Protein 3GW4 (pdb70)

Foldseek 3Di:
DLVVLLVVLVVLCPDPVRNLVSLCCLVSCVVPNLVSNLVSLVVQLVVCVVVPPCPSNLVSLLSNLSCVCCVLVSVLVSLVVSVVSQVVDDDDLQSQLSSLQSNLVSCVVVPVLVSNLVSLVSSLVSCVVVVDLLSNLSSLCSNLVSCVVVVNNVSNLVSLVVSLVSCVVVVVVVSVVVSVVNVVSDD/DDDPVVLVVLLVVLVVQCPDPVRNLVSLVCLVSCLCLVQVSNLVSLVVQLVVCVVVVNLPSNLVSLQSSCSCVNVVLVSVLVSLVVSVVSQVPDPDDLQSLLSSLLSNLVSCVVVVVLVSNVVSLVSSCVSCVVVVPLLSNLSSLQSQLVSVVVVVNLVSSVVSLVSSLVSCVVVPVVVSNVVSVVNVPNPD

CATH classification: 1.25.40.10

Sequence (379 aa):
DYALAERQAQALLAHPATASGARFLGYVYAFDRFDEARASFQALQQQAQKSGDHTAEHRALHQVGVERAGNWDAARRCFLEERELLASLPEDPLAASANAYEVATVALHFGDLAGARQEYEKSLVYAQQADDQVAIACAFRGLGDLAQQEKNLLEAQQHWLRARDIFAELEDSEAVNELTRLNGLEHAFEAHDYALAERQAQALLAHPATASGARFLGYVYAFDRFDEARASFQALQQQAQKSGDHTAEHRALHQVGVERAGNWDAARRCFLEERELLASLPEDPLAASANAYEVATVALHFGDLAGARQEYEKSLVYAQQADDQVAIACAFRGLGDLAQQEKNLLEAQQHWLRARDIFAELEDSEAVNELTRLNGLEH

Radius of gyration: 22.59 Å; Cα contacts (8 Å, |Δi|>4): 534; chains: 2; bounding box: 60×40×66 Å

Structure (mmCIF, N/CA/C/O backbone):
data_3GW4
#
_entry.id   3GW4
#
_cell.length_a   57.850
_cell.length_b   70.680
_cell.length_c   102.990
_cell.angle_alpha   90.000
_cell.angle_beta   90.000
_cell.angle_gamma   90.000
#
_symmetry.space_group_name_H-M   'P 21 21 21'
#
loop_
_entity.id
_entity.type
_entity.pdbx_description
1 polymer 'Uncharacterized protein'
2 water water
#
loop_
_atom_site.group_PDB
_atom_site.id
_atom_site.type_symbol
_atom_site.label_atom_id
_atom_site.label_alt_id
_atom_site.label_comp_id
_atom_site.label_asym_id
_atom_site.label_entity_id
_atom_site.label_seq_id
_atom_site.pdbx_PDB_ins_code
_atom_site.Cartn_x
_atom_site.Cartn_y
_atom_site.Cartn_z
_atom_site.occupancy
_atom_site.B_iso_or_equiv
_atom_site.auth_seq_id
_atom_site.auth_comp_id
_atom_site.auth_asym_id
_atom_site.auth_atom_id
_atom_site.pdbx_PDB_model_num
ATOM 1 N N . ASP A 1 7 ? -5.335 -1.258 18.634 1.00 43.20 8 ASP A N 1
ATOM 2 C CA . ASP A 1 7 ? -5.312 -0.263 17.515 1.00 43.16 8 ASP A CA 1
ATOM 3 C C . ASP A 1 7 ? -5.123 -0.963 16.173 1.00 43.12 8 ASP A C 1
ATOM 4 O O . ASP A 1 7 ? -5.950 -0.852 15.270 1.00 43.07 8 ASP A O 1
ATOM 9 N N . TYR A 1 8 ? -4.022 -1.694 16.067 1.00 43.40 9 TYR A N 1
ATOM 10 C CA . TYR A 1 8 ? -3.610 -2.343 14.827 1.00 43.55 9 TYR A CA 1
ATOM 11 C C . TYR A 1 8 ? -4.434 -3.588 14.475 1.00 42.79 9 TYR A C 1
ATOM 12 O O . TYR A 1 8 ? -4.892 -3.732 13.341 1.00 42.70 9 TYR A O 1
ATOM 21 N N . ALA A 1 9 ? -4.613 -4.484 15.444 1.00 41.89 10 ALA A N 1
ATOM 22 C CA . ALA A 1 9 ? -5.439 -5.678 15.258 1.00 40.79 10 ALA A CA 1
ATOM 23 C C . ALA A 1 9 ? -6.896 -5.324 14.913 1.00 39.94 10 ALA A C 1
ATOM 24 O O . ALA A 1 9 ? -7.647 -6.173 14.407 1.00 40.08 10 ALA A O 1
ATOM 26 N N . LEU A 1 10 ? -7.276 -4.073 15.197 1.00 38.54 11 LEU A N 1
ATOM 27 C CA . LEU A 1 10 ? -8.562 -3.490 14.774 1.00 37.12 11 LEU A CA 1
ATOM 28 C C . LEU A 1 10 ? -8.529 -3.105 13.278 1.00 35.72 11 LEU A C 1
ATOM 29 O O . LEU A 1 10 ? -9.449 -3.426 12.514 1.00 35.20 11 LEU A O 1
ATOM 34 N N . ALA A 1 11 ? -7.467 -2.414 12.869 1.00 34.10 12 ALA A N 1
ATOM 35 C CA . ALA A 1 11 ? -7.293 -2.042 11.472 1.00 32.85 12 ALA A CA 1
ATOM 36 C C . ALA A 1 11 ? -7.162 -3.271 10.564 1.00 32.22 12 ALA A C 1
ATOM 37 O O . ALA A 1 11 ? -7.706 -3.282 9.463 1.00 31.65 12 ALA A O 1
ATOM 39 N N . GLU A 1 12 ? -6.468 -4.308 11.042 1.00 31.63 13 GLU A N 1
ATOM 40 C CA . GLU A 1 12 ? -6.281 -5.534 10.269 1.00 31.34 13 GLU A CA 1
ATOM 41 C C . GLU A 1 12 ? -7.604 -6.217 9.863 1.00 31.04 13 GLU A C 1
ATOM 42 O O . GLU A 1 12 ? -7.702 -6.728 8.745 1.00 31.04 13 GLU A O 1
ATOM 48 N N . ARG A 1 13 ? -8.602 -6.228 10.751 1.00 30.37 14 ARG A N 1
ATOM 49 C CA . ARG A 1 13 ? -9.915 -6.809 10.417 1.00 30.14 14 ARG A CA 1
ATOM 50 C C . ARG A 1 13 ? -10.716 -5.913 9.475 1.00 29.52 14 ARG A C 1
ATOM 51 O O . ARG A 1 13 ? -11.413 -6.396 8.579 1.00 29.33 14 ARG A O 1
ATOM 59 N N . GLN A 1 14 ? -10.633 -4.609 9.692 1.00 29.15 15 GLN A N 1
ATOM 60 C CA . GLN A 1 14 ? -11.350 -3.674 8.851 1.00 29.25 15 GLN A CA 1
ATOM 61 C C . GLN A 1 14 ? -10.886 -3.853 7.429 1.00 28.88 15 GLN A C 1
ATOM 62 O O . GLN A 1 14 ? -11.706 -4.070 6.537 1.00 29.18 15 GLN A O 1
ATOM 68 N N . ALA A 1 15 ? -9.567 -3.811 7.237 1.00 28.41 16 ALA A N 1
ATOM 69 C CA . ALA A 1 15 ? -8.949 -4.040 5.930 1.00 28.21 16 ALA A CA 1
ATOM 70 C C . ALA A 1 15 ? -9.175 -5.465 5.378 1.00 28.13 16 ALA A C 1
ATOM 71 O O . ALA A 1 15 ? -9.222 -5.654 4.162 1.00 27.90 16 ALA A O 1
ATOM 73 N N . GLN A 1 16 ? -9.314 -6.455 6.259 1.00 27.92 17 GLN A N 1
ATOM 74 C CA . GLN A 1 16 ? -9.614 -7.820 5.814 1.00 28.43 17 GLN A CA 1
ATOM 75 C C . GLN A 1 16 ? -11.047 -7.962 5.327 1.00 28.00 17 GLN A C 1
ATOM 76 O O . GLN A 1 16 ? -11.354 -8.865 4.543 1.00 28.05 17 GLN A O 1
ATOM 82 N N . ALA A 1 17 ? -11.917 -7.061 5.780 1.00 27.43 18 ALA A N 1
ATOM 83 C CA . ALA A 1 17 ? -13.297 -7.042 5.313 1.00 26.84 18 ALA A CA 1
ATOM 84 C C . ALA A 1 17 ? -13.359 -6.381 3.947 1.00 26.46 18 ALA A C 1
ATOM 85 O O . ALA A 1 17 ? -14.144 -6.780 3.094 1.00 26.60 18 ALA A O 1
ATOM 87 N N . LEU A 1 18 ? -12.522 -5.367 3.752 1.00 25.95 19 LEU A N 1
ATOM 88 C CA . LEU A 1 18 ? -12.407 -4.677 2.473 1.00 25.73 19 LEU A CA 1
ATOM 89 C C . LEU A 1 18 ? -11.804 -5.559 1.401 1.00 25.93 19 LEU A C 1
ATOM 90 O O . LEU A 1 18 ? -11.973 -5.303 0.214 1.00 25.73 19 LEU A O 1
ATOM 95 N N . LEU A 1 19 ? -11.086 -6.591 1.825 1.00 26.46 20 LEU A N 1
ATOM 96 C CA . LEU A 1 19 ? -10.397 -7.471 0.895 1.00 26.99 20 LEU A CA 1
ATOM 97 C C . LEU A 1 19 ? -11.371 -8.456 0.258 1.00 27.28 20 LEU A C 1
ATOM 98 O O . LEU A 1 19 ? -11.173 -8.883 -0.869 1.00 27.48 20 LEU A O 1
ATOM 103 N N . ALA A 1 20 ? -12.435 -8.786 0.979 1.00 27.84 21 ALA A N 1
ATOM 104 C CA . ALA A 1 20 ? -13.473 -9.716 0.498 1.00 28.40 21 ALA A CA 1
ATOM 105 C C . ALA A 1 20 ? -14.180 -9.299 -0.811 1.00 28.73 21 ALA A C 1
ATOM 106 O O . ALA A 1 20 ? -14.692 -10.157 -1.535 1.00 28.85 21 ALA A O 1
ATOM 108 N N . HIS A 1 21 ? -14.200 -7.996 -1.111 1.00 28.81 22 HIS A N 1
ATOM 109 C CA . HIS A 1 21 ? -14.954 -7.467 -2.255 1.00 28.87 22 HIS A CA 1
ATOM 110 C C . HIS A 1 21 ? -14.046 -6.902 -3.350 1.00 28.65 22 HIS A C 1
ATOM 111 O O . HIS A 1 21 ? -13.377 -5.894 -3.138 1.00 28.70 22 HIS A O 1
ATOM 118 N N . PRO A 1 22 ? -14.051 -7.529 -4.542 1.00 28.60 23 PRO A N 1
ATOM 119 C CA . PRO A 1 22 ? -13.184 -7.114 -5.649 1.00 28.20 23 PRO A CA 1
ATOM 120 C C . PRO A 1 22 ? -13.064 -5.590 -5.788 1.00 27.88 23 PRO A C 1
ATOM 121 O O . PRO A 1 22 ? -11.972 -5.094 -6.032 1.00 27.68 23 PRO A O 1
ATOM 125 N N . ALA A 1 23 ? -14.171 -4.870 -5.599 1.00 27.44 24 ALA A N 1
ATOM 126 C CA . ALA A 1 23 ? -14.230 -3.413 -5.788 1.00 26.68 24 ALA A CA 1
ATOM 127 C C . ALA A 1 23 ? -13.417 -2.600 -4.773 1.00 26.47 24 ALA A C 1
ATOM 128 O O . ALA A 1 23 ? -13.080 -1.430 -5.030 1.00 26.79 24 ALA A O 1
ATOM 130 N N . THR A 1 24 ? -13.127 -3.194 -3.614 1.00 25.59 25 THR A N 1
ATOM 131 C CA . THR A 1 24 ? -12.379 -2.491 -2.553 1.00 24.34 25 THR A CA 1
ATOM 132 C C . THR A 1 24 ? -11.046 -3.168 -2.232 1.00 23.69 25 THR A C 1
ATOM 133 O O . THR A 1 24 ? -10.270 -2.657 -1.430 1.00 23.57 25 THR A O 1
ATOM 137 N N . ALA A 1 25 ? -10.780 -4.301 -2.884 1.00 22.89 26 ALA A N 1
ATOM 138 C CA . ALA A 1 25 ? -9.622 -5.140 -2.576 1.00 22.05 26 ALA A CA 1
ATOM 139 C C . ALA A 1 25 ? -8.258 -4.427 -2.616 1.00 21.98 26 ALA A C 1
ATOM 140 O O . ALA A 1 25 ? -7.377 -4.740 -1.812 1.00 21.75 26 ALA A O 1
ATOM 142 N N . SER A 1 26 ? -8.092 -3.478 -3.539 1.00 21.79 27 SER A N 1
ATOM 143 C CA . SER A 1 26 ? -6.812 -2.778 -3.724 1.00 21.93 27 SER A CA 1
ATOM 144 C C . SER A 1 26 ? -6.494 -1.761 -2.630 1.00 22.12 27 SER A C 1
ATOM 145 O O . SER A 1 26 ? -5.328 -1.540 -2.317 1.00 21.84 27 SER A O 1
ATOM 148 N N . GLY A 1 27 ? -7.526 -1.127 -2.077 1.00 22.48 28 GLY A N 1
ATOM 149 C CA . GLY A 1 27 ? -7.358 -0.250 -0.922 1.00 23.02 28 GLY A CA 1
ATOM 150 C C . GLY A 1 27 ? -7.058 -1.089 0.309 1.00 23.29 28 GLY A C 1
ATOM 151 O O . GLY A 1 27 ? -6.370 -0.650 1.220 1.00 23.24 28 GLY A O 1
ATOM 152 N N . ALA A 1 28 ? -7.582 -2.307 0.329 1.00 23.65 29 ALA A N 1
ATOM 153 C CA . ALA A 1 28 ? -7.302 -3.238 1.415 1.00 24.28 29 ALA A CA 1
ATOM 154 C C . ALA A 1 28 ? -5.821 -3.603 1.458 1.00 24.68 29 ALA A C 1
ATOM 155 O O . ALA A 1 28 ? -5.210 -3.621 2.527 1.00 24.58 29 ALA A O 1
ATOM 157 N N . ARG A 1 29 ? -5.253 -3.887 0.290 1.00 25.16 30 ARG A N 1
ATOM 158 C CA . ARG A 1 29 ? -3.858 -4.294 0.186 1.00 25.79 30 ARG A CA 1
ATOM 159 C C . ARG A 1 29 ? -2.918 -3.154 0.568 1.00 26.20 30 ARG A C 1
ATOM 160 O O . ARG A 1 29 ? -1.947 -3.362 1.288 1.00 26.43 30 ARG A O 1
ATOM 168 N N . PHE A 1 30 ? -3.222 -1.942 0.122 1.00 26.72 31 PHE A N 1
ATOM 169 C CA . PHE A 1 30 ? -2.429 -0.784 0.519 1.00 27.19 31 PHE A CA 1
ATOM 170 C C . PHE A 1 30 ? -2.451 -0.630 2.043 1.00 27.93 31 PHE A C 1
ATOM 171 O O . PHE A 1 30 ? -1.412 -0.471 2.663 1.00 27.74 31 PHE A O 1
ATOM 187 N N . LEU A 1 32 ? -3.223 -2.952 4.384 1.00 28.26 33 LEU A N 1
ATOM 188 C CA . LEU A 1 32 ? -2.589 -4.104 5.029 1.00 27.35 33 LEU A CA 1
ATOM 189 C C . LEU A 1 32 ? -1.082 -4.038 4.977 1.00 26.19 33 LEU A C 1
ATOM 190 O O . LEU A 1 32 ? -0.414 -4.425 5.925 1.00 25.80 33 LEU A O 1
ATOM 195 N N . GLY A 1 33 ? -0.552 -3.549 3.862 1.00 24.91 34 GLY A N 1
ATOM 196 C CA . GLY A 1 33 ? 0.874 -3.360 3.738 1.00 23.72 34 GLY A CA 1
ATOM 197 C C . GLY A 1 33 ? 1.338 -2.521 4.907 1.00 23.26 34 GLY A C 1
ATOM 198 O O . GLY A 1 33 ? 2.181 -2.956 5.694 1.00 22.96 34 GLY A O 1
ATOM 199 N N . TYR A 1 34 ? 0.760 -1.329 5.047 1.00 22.38 35 TYR A N 1
ATOM 200 C CA . TYR A 1 34 ? 1.167 -0.431 6.124 1.00 22.23 35 TYR A CA 1
ATOM 201 C C . TYR A 1 34 ? 0.867 -0.975 7.499 1.00 22.27 35 TYR A C 1
ATOM 202 O O . TYR A 1 34 ? 1.694 -0.868 8.397 1.00 22.60 35 TYR A O 1
ATOM 211 N N . VAL A 1 35 ? -0.320 -1.543 7.662 1.00 22.27 36 VAL A N 1
ATOM 212 C CA . VAL A 1 35 ? -0.733 -2.082 8.939 1.00 22.54 36 VAL A CA 1
ATOM 213 C C . VAL A 1 35 ? 0.285 -3.130 9.388 1.00 23.39 36 VAL A C 1
ATOM 214 O O . VAL A 1 35 ? 0.848 -3.005 10.480 1.00 23.02 36 VAL A O 1
ATOM 218 N N . TYR A 1 36 ? 0.558 -4.116 8.529 1.00 24.46 37 TYR A N 1
ATOM 219 C CA . TYR A 1 36 ? 1.570 -5.145 8.799 1.00 25.68 37 TYR A CA 1
ATOM 220 C C . TYR A 1 36 ? 2.976 -4.585 9.025 1.00 26.95 37 TYR A C 1
ATOM 221 O O . TYR A 1 36 ? 3.761 -5.173 9.762 1.00 27.18 37 TYR A O 1
ATOM 230 N N . ALA A 1 37 ? 3.298 -3.462 8.387 1.00 28.46 38 ALA A N 1
ATOM 231 C CA . ALA A 1 37 ? 4.595 -2.826 8.592 1.00 30.20 38 ALA A CA 1
ATOM 232 C C . ALA A 1 37 ? 4.721 -2.221 9.994 1.00 31.55 38 ALA A C 1
ATOM 233 O O . ALA A 1 37 ? 5.788 -2.289 10.599 1.00 31.73 38 ALA A O 1
ATOM 235 N N . PHE A 1 38 ? 3.630 -1.641 10.500 1.00 33.56 39 PHE A N 1
ATOM 236 C CA . PHE A 1 38 ? 3.555 -1.150 11.882 1.00 35.24 39 PHE A CA 1
ATOM 237 C C . PHE A 1 38 ? 3.722 -2.295 12.873 1.00 36.26 39 PHE A C 1
ATOM 238 O O . PHE A 1 38 ? 4.418 -2.158 13.871 1.00 36.38 39 PHE A O 1
ATOM 254 N N . ASP A 1 40 ? 5.311 -4.791 12.550 1.00 37.70 41 ASP A N 1
ATOM 255 C CA . ASP A 1 40 ? 6.644 -5.363 12.419 1.00 36.88 41 ASP A CA 1
ATOM 256 C C . ASP A 1 40 ? 6.667 -6.702 11.697 1.00 35.97 41 ASP A C 1
ATOM 257 O O . ASP A 1 40 ? 7.672 -7.417 11.759 1.00 35.45 41 ASP A O 1
ATOM 262 N N . ARG A 1 41 ? 5.566 -7.048 11.035 1.00 34.92 42 ARG A N 1
ATOM 263 C CA . ARG A 1 41 ? 5.518 -8.284 10.261 1.00 34.47 42 ARG A CA 1
ATOM 264 C C . ARG A 1 41 ? 5.745 -8.012 8.781 1.00 33.77 42 ARG A C 1
ATOM 265 O O . ARG A 1 41 ? 4.809 -7.861 7.995 1.00 33.73 42 ARG A O 1
ATOM 273 N N . PHE A 1 42 ? 7.023 -7.980 8.430 1.00 33.02 43 PHE A N 1
ATOM 274 C CA . PHE A 1 42 ? 7.488 -7.523 7.140 1.00 32.28 43 PHE A CA 1
ATOM 275 C C . PHE A 1 42 ? 7.267 -8.517 6.018 1.00 31.95 43 PHE A C 1
ATOM 276 O O . PHE A 1 42 ? 7.264 -8.139 4.852 1.00 31.95 43 PHE A O 1
ATOM 284 N N . ASP A 1 43 ? 7.073 -9.785 6.349 1.00 31.42 44 ASP A N 1
ATOM 285 C CA . ASP A 1 43 ? 6.851 -10.763 5.293 1.00 31.35 44 ASP A CA 1
ATOM 286 C C . ASP A 1 43 ? 5.460 -10.634 4.701 1.00 30.55 44 ASP A C 1
ATOM 287 O O . ASP A 1 43 ? 5.287 -10.706 3.486 1.00 30.17 44 ASP A O 1
ATOM 292 N N . GLU A 1 44 ? 4.472 -10.427 5.559 1.00 29.97 45 GLU A N 1
ATOM 293 C CA . GLU A 1 44 ? 3.133 -10.171 5.072 1.00 29.67 45 GLU A CA 1
ATOM 294 C C . GLU A 1 44 ? 2.955 -8.780 4.463 1.00 28.68 45 GLU A C 1
ATOM 295 O O . GLU A 1 44 ? 2.152 -8.619 3.557 1.00 28.70 45 GLU A O 1
ATOM 301 N N . ALA A 1 45 ? 3.721 -7.795 4.923 1.00 27.71 46 ALA A N 1
ATOM 302 C CA . ALA A 1 45 ? 3.650 -6.442 4.358 1.00 27.20 46 ALA A CA 1
ATOM 303 C C . ALA A 1 45 ? 4.185 -6.405 2.930 1.00 26.89 46 ALA A C 1
ATOM 304 O O . ALA A 1 45 ? 3.566 -5.823 2.046 1.00 26.52 46 ALA A O 1
ATOM 306 N N . ARG A 1 46 ? 5.333 -7.044 2.717 1.00 26.91 47 ARG A N 1
ATOM 307 C CA . ARG A 1 46 ? 5.923 -7.188 1.392 1.00 26.88 47 ARG A CA 1
ATOM 308 C C . ARG A 1 46 ? 4.935 -7.888 0.451 1.00 26.81 47 ARG A C 1
ATOM 309 O O . ARG A 1 46 ? 4.588 -7.334 -0.599 1.00 27.07 47 ARG A O 1
ATOM 317 N N . ALA A 1 47 ? 4.469 -9.078 0.833 1.00 26.06 48 ALA A N 1
ATOM 318 C CA . ALA A 1 47 ? 3.514 -9.825 0.013 1.00 26.23 48 ALA A CA 1
ATOM 319 C C . ALA A 1 47 ? 2.294 -8.969 -0.322 1.00 26.22 48 ALA A C 1
ATOM 320 O O . ALA A 1 47 ? 1.776 -9.020 -1.439 1.00 26.19 48 ALA A O 1
ATOM 322 N N . SER A 1 48 ? 1.862 -8.162 0.647 1.00 26.30 49 SER A N 1
ATOM 323 C CA . SER A 1 48 ? 0.711 -7.280 0.474 1.00 26.07 49 SER A CA 1
ATOM 324 C C . SER A 1 48 ? 0.996 -6.207 -0.566 1.00 25.42 49 SER A C 1
ATOM 325 O O . SER A 1 48 ? 0.169 -5.932 -1.440 1.00 25.84 49 SER A O 1
ATOM 328 N N . PHE A 1 49 ? 2.176 -5.618 -0.484 1.00 24.34 50 PHE A N 1
ATOM 329 C CA . PHE A 1 49 ? 2.552 -4.554 -1.402 1.00 23.55 50 PHE A CA 1
ATOM 330 C C . PHE A 1 49 ? 2.907 -5.076 -2.797 1.00 23.58 50 PHE A C 1
ATOM 331 O O . PHE A 1 49 ? 2.770 -4.343 -3.793 1.00 23.57 50 PHE A O 1
ATOM 339 N N . GLN A 1 50 ? 3.362 -6.332 -2.861 1.00 23.07 51 GLN A N 1
ATOM 340 C CA . GLN A 1 50 ? 3.726 -6.971 -4.122 1.00 23.07 51 GLN A CA 1
ATOM 341 C C . GLN A 1 50 ? 2.524 -7.343 -4.970 1.00 23.27 51 GLN A C 1
ATOM 342 O O . GLN A 1 50 ? 2.577 -7.245 -6.196 1.00 23.44 51 GLN A O 1
ATOM 348 N N . ALA A 1 51 ? 1.449 -7.777 -4.324 1.00 23.38 52 ALA A N 1
ATOM 349 C CA . ALA A 1 51 ? 0.216 -8.063 -5.026 1.00 23.77 52 ALA A CA 1
ATOM 350 C C . ALA A 1 51 ? -0.283 -6.822 -5.776 1.00 23.84 52 ALA A C 1
ATOM 351 O O . ALA A 1 51 ? -0.773 -6.907 -6.896 1.00 24.06 52 ALA A O 1
ATOM 353 N N . LEU A 1 52 ? -0.126 -5.665 -5.158 1.00 24.43 53 LEU A N 1
ATOM 354 C CA . LEU A 1 52 ? -0.481 -4.395 -5.775 1.00 24.75 53 LEU A CA 1
ATOM 355 C C . LEU A 1 52 ? 0.438 -4.075 -6.958 1.00 24.74 53 LEU A C 1
ATOM 356 O O . LEU A 1 52 ? -0.001 -3.569 -7.984 1.00 24.25 53 LEU A O 1
ATOM 361 N N . GLN A 1 53 ? 1.718 -4.382 -6.818 1.00 25.32 54 GLN A N 1
ATOM 362 C CA . GLN A 1 53 ? 2.639 -4.176 -7.919 1.00 26.40 54 GLN A CA 1
ATOM 363 C C . GLN A 1 53 ? 2.290 -5.033 -9.129 1.00 26.73 54 GLN A C 1
ATOM 364 O O . GLN A 1 53 ? 2.255 -4.532 -10.253 1.00 26.44 54 GLN A O 1
ATOM 370 N N . GLN A 1 54 ? 2.027 -6.316 -8.886 1.00 27.58 55 GLN A N 1
ATOM 371 C CA . GLN A 1 54 ? 1.711 -7.270 -9.951 1.00 28.70 55 GLN A CA 1
ATOM 372 C C . GLN A 1 54 ? 0.420 -6.909 -10.672 1.00 29.05 55 GLN A C 1
ATOM 373 O O . GLN A 1 54 ? 0.289 -7.124 -11.882 1.00 29.15 55 GLN A O 1
ATOM 379 N N . GLN A 1 55 ? -0.522 -6.368 -9.906 1.00 29.56 56 GLN A N 1
ATOM 380 C CA . GLN A 1 55 ? -1.765 -5.816 -10.417 1.00 30.35 56 GLN A CA 1
ATOM 381 C C . GLN A 1 55 ? -1.529 -4.601 -11.324 1.00 30.69 56 GLN A C 1
ATOM 382 O O . GLN A 1 55 ? -2.125 -4.499 -12.390 1.00 30.82 56 GLN A O 1
ATOM 388 N N . ALA A 1 56 ? -0.653 -3.690 -10.904 1.00 31.14 57 ALA A N 1
ATOM 389 C CA . ALA A 1 56 ? -0.288 -2.537 -11.727 1.00 31.81 57 ALA A CA 1
ATOM 390 C C . ALA A 1 56 ? 0.391 -2.945 -13.045 1.00 32.39 57 ALA A C 1
ATOM 391 O O . ALA A 1 56 ? 0.255 -2.255 -14.066 1.00 32.63 57 ALA A O 1
ATOM 393 N N . GLN A 1 57 ? 1.125 -4.056 -13.016 1.00 32.74 58 GLN A N 1
ATOM 394 C CA . GLN A 1 57 ? 1.808 -4.541 -14.210 1.00 33.72 58 GLN A CA 1
ATOM 395 C C . GLN A 1 57 ? 0.828 -5.066 -15.248 1.00 33.76 58 GLN A C 1
ATOM 396 O O . GLN A 1 57 ? 0.910 -4.677 -16.411 1.00 34.01 58 GLN A O 1
ATOM 402 N N . LYS A 1 58 ? -0.092 -5.937 -14.819 1.00 33.89 59 LYS A N 1
ATOM 403 C CA . LYS A 1 58 ? -1.153 -6.477 -15.677 1.00 33.85 59 LYS A CA 1
ATOM 404 C C . LYS A 1 58 ? -2.355 -5.520 -15.670 1.00 33.63 59 LYS A C 1
ATOM 405 O O . LYS A 1 58 ? -3.413 -5.803 -15.095 1.00 33.95 59 LYS A O 1
ATOM 411 N N . SER A 1 59 ? -2.171 -4.370 -16.303 1.00 33.25 60 SER A N 1
ATOM 412 C CA . SER A 1 59 ? -3.158 -3.301 -16.296 1.00 32.89 60 SER A CA 1
ATOM 413 C C . SER A 1 59 ? -2.548 -2.129 -17.016 1.00 32.72 60 SER A C 1
ATOM 414 O O . SER A 1 59 ? -3.247 -1.326 -17.617 1.00 32.88 60 SER A O 1
ATOM 417 N N . GLY A 1 60 ? -1.229 -2.033 -16.938 1.00 32.55 61 GLY A N 1
ATOM 418 C CA . GLY A 1 60 ? -0.508 -0.965 -17.593 1.00 32.52 61 GLY A CA 1
ATOM 419 C C . GLY A 1 60 ? 0.010 0.080 -16.630 1.00 32.59 61 GLY A C 1
ATOM 420 O O . GLY A 1 60 ? 1.225 0.234 -16.493 1.00 33.19 61 GLY A O 1
ATOM 421 N N . ASP A 1 61 ? -0.898 0.779 -15.945 1.00 32.26 62 ASP A N 1
ATOM 422 C CA . ASP A 1 61 ? -0.545 2.039 -15.262 1.00 32.17 62 ASP A CA 1
ATOM 423 C C . ASP A 1 61 ? 0.721 1.959 -14.412 1.00 31.25 62 ASP A C 1
ATOM 424 O O . ASP A 1 61 ? 0.784 1.270 -13.388 1.00 31.28 62 ASP A O 1
ATOM 429 N N . HIS A 1 62 ? 1.732 2.663 -14.884 1.00 30.01 63 HIS A N 1
ATOM 430 C CA . HIS A 1 62 ? 3.016 2.667 -14.241 1.00 29.59 63 HIS A CA 1
ATOM 431 C C . HIS A 1 62 ? 2.993 3.583 -13.018 1.00 28.51 63 HIS A C 1
ATOM 432 O O . HIS A 1 62 ? 4.019 3.786 -12.369 1.00 28.46 63 HIS A O 1
ATOM 439 N N . THR A 1 63 ? 1.815 4.122 -12.709 1.00 27.34 64 THR A N 1
ATOM 440 C CA . THR A 1 63 ? 1.625 4.977 -11.534 1.00 26.53 64 THR A CA 1
ATOM 441 C C . THR A 1 63 ? 1.357 4.137 -10.298 1.00 25.56 64 THR A C 1
ATOM 442 O O . THR A 1 63 ? 1.972 4.340 -9.256 1.00 25.57 64 THR A O 1
ATOM 446 N N . ALA A 1 64 ? 0.447 3.188 -10.411 1.00 24.49 65 ALA A N 1
ATOM 447 C CA . ALA A 1 64 ? 0.230 2.260 -9.323 1.00 23.96 65 ALA A CA 1
ATOM 448 C C . ALA A 1 64 ? 1.514 1.472 -9.058 1.00 23.77 65 ALA A C 1
ATOM 449 O O . ALA A 1 64 ? 1.835 1.189 -7.906 1.00 23.76 65 ALA A O 1
ATOM 451 N N . GLU A 1 65 ? 2.276 1.188 -10.115 1.00 23.46 66 GLU A N 1
ATOM 452 C CA . GLU A 1 65 ? 3.496 0.372 -10.010 1.00 23.51 66 GLU A CA 1
ATOM 453 C C . GLU A 1 65 ? 4.666 1.027 -9.274 1.00 22.65 66 GLU A C 1
ATOM 454 O O . GLU A 1 65 ? 5.236 0.430 -8.354 1.00 22.40 66 GLU A O 1
ATOM 460 N N . HIS A 1 66 ? 5.041 2.232 -9.693 1.00 21.67 67 HIS A N 1
ATOM 461 C CA . HIS A 1 66 ? 6.043 3.018 -8.965 1.00 21.18 67 HIS A CA 1
ATOM 462 C C . HIS A 1 66 ? 5.686 3.129 -7.479 1.00 20.45 67 HIS A C 1
ATOM 463 O O . HIS A 1 66 ? 6.552 3.022 -6.620 1.00 20.12 67 HIS A O 1
ATOM 470 N N . ARG A 1 67 ? 4.404 3.311 -7.188 1.00 20.24 68 ARG A N 1
ATOM 471 C CA . ARG A 1 67 ? 3.943 3.528 -5.821 1.00 20.55 68 ARG A CA 1
ATOM 472 C C . ARG A 1 67 ? 4.061 2.242 -5.013 1.00 20.37 68 ARG A C 1
ATOM 473 O O . ARG A 1 67 ? 4.442 2.270 -3.851 1.00 20.66 68 ARG A O 1
ATOM 481 N N . ALA A 1 68 ? 3.753 1.118 -5.643 1.00 20.21 69 ALA A N 1
ATOM 482 C CA . ALA A 1 68 ? 3.867 -0.183 -4.998 1.00 20.16 69 ALA A CA 1
ATOM 483 C C . ALA A 1 68 ? 5.328 -0.567 -4.811 1.00 20.52 69 ALA A C 1
ATOM 484 O O . ALA A 1 68 ? 5.662 -1.320 -3.894 1.00 20.69 69 ALA A O 1
ATOM 486 N N . LEU A 1 69 ? 6.199 -0.062 -5.684 1.00 20.47 70 LEU A N 1
ATOM 487 C CA . LEU A 1 69 ? 7.612 -0.407 -5.619 1.00 20.58 70 LEU A CA 1
ATOM 488 C C . LEU A 1 69 ? 8.305 0.271 -4.469 1.00 20.38 70 LEU A C 1
ATOM 489 O O . LEU A 1 69 ? 9.036 -0.358 -3.725 1.00 20.73 70 LEU A O 1
ATOM 494 N N . HIS A 1 70 ? 8.069 1.568 -4.352 1.00 20.39 71 HIS A N 1
ATOM 495 C CA . HIS A 1 70 ? 8.527 2.374 -3.238 1.00 20.10 71 HIS A CA 1
ATOM 496 C C . HIS A 1 70 ? 8.108 1.824 -1.900 1.00 20.25 71 HIS A C 1
ATOM 497 O O . HIS A 1 70 ? 8.877 1.865 -0.942 1.00 20.33 71 HIS A O 1
ATOM 504 N N . GLN A 1 71 ? 6.863 1.364 -1.823 1.00 20.40 72 GLN A N 1
ATOM 505 C CA . GLN A 1 71 ? 6.350 0.753 -0.615 1.00 21.20 72 GLN A CA 1
ATOM 506 C C . GLN A 1 71 ? 7.072 -0.581 -0.357 1.00 20.62 72 GLN A C 1
ATOM 507 O O . GLN A 1 71 ? 7.521 -0.806 0.750 1.00 20.20 72 GLN A O 1
ATOM 513 N N . VAL A 1 72 ? 7.229 -1.428 -1.378 1.00 20.56 73 VAL A N 1
ATOM 514 C CA . VAL A 1 72 ? 7.994 -2.680 -1.224 1.00 21.41 73 VAL A CA 1
ATOM 515 C C . VAL A 1 72 ? 9.401 -2.374 -0.715 1.00 22.31 73 VAL A C 1
ATOM 516 O O . VAL A 1 72 ? 9.870 -2.997 0.226 1.00 22.45 73 VAL A O 1
ATOM 520 N N . GLY A 1 73 ? 10.062 -1.395 -1.320 1.00 23.64 74 GLY A N 1
ATOM 521 C CA . GLY A 1 73 ? 11.412 -0.998 -0.900 1.00 25.16 74 GLY A CA 1
ATOM 522 C C . GLY A 1 73 ? 11.464 -0.439 0.506 1.00 26.35 74 GLY A C 1
ATOM 523 O O . GLY A 1 73 ? 12.454 -0.595 1.203 1.00 26.04 74 GLY A O 1
ATOM 532 N N . VAL A 1 75 ? 9.533 -1.486 3.027 1.00 28.44 76 VAL A N 1
ATOM 533 C CA . VAL A 1 75 ? 9.528 -2.636 3.954 1.00 27.77 76 VAL A CA 1
ATOM 534 C C . VAL A 1 75 ? 10.830 -3.413 3.910 1.00 27.47 76 VAL A C 1
ATOM 535 O O . VAL A 1 75 ? 11.282 -3.881 4.939 1.00 27.22 76 VAL A O 1
ATOM 539 N N . GLU A 1 76 ? 11.434 -3.517 2.730 1.00 27.57 77 GLU A N 1
ATOM 540 C CA . GLU A 1 76 ? 12.727 -4.172 2.584 1.00 28.25 77 GLU A CA 1
ATOM 541 C C . GLU A 1 76 ? 13.764 -3.474 3.465 1.00 28.53 77 GLU A C 1
ATOM 542 O O . GLU A 1 76 ? 14.539 -4.131 4.169 1.00 28.25 77 GLU A O 1
ATOM 548 N N . ARG A 1 77 ? 13.744 -2.142 3.440 1.00 29.15 78 ARG A N 1
ATOM 549 C CA . ARG A 1 77 ? 14.589 -1.324 4.297 1.00 30.12 78 ARG A CA 1
ATOM 550 C C . ARG A 1 77 ? 14.349 -1.630 5.771 1.00 31.06 78 ARG A C 1
ATOM 551 O O . ARG A 1 77 ? 15.292 -1.852 6.527 1.00 31.11 78 ARG A O 1
ATOM 567 N N . ALA A 1 79 ? 12.995 -4.302 6.980 1.00 31.27 80 ALA A N 1
ATOM 568 C CA . ALA A 1 79 ? 13.412 -5.679 7.171 1.00 29.80 80 ALA A CA 1
ATOM 569 C C . ALA A 1 79 ? 14.944 -5.815 7.279 1.00 29.25 80 ALA A C 1
ATOM 570 O O . ALA A 1 79 ? 15.445 -6.877 7.637 1.00 29.22 80 ALA A O 1
ATOM 572 N N . GLY A 1 80 ? 15.682 -4.744 6.979 1.00 28.50 81 GLY A N 1
ATOM 573 C CA . GLY A 1 80 ? 17.148 -4.802 6.918 1.00 27.40 81 GLY A CA 1
ATOM 574 C C . GLY A 1 80 ? 17.718 -5.511 5.689 1.00 26.73 81 GLY A C 1
ATOM 575 O O . GLY A 1 80 ? 18.873 -5.932 5.697 1.00 26.74 81 GLY A O 1
ATOM 576 N N . ASN A 1 81 ? 16.904 -5.661 4.640 1.00 25.98 82 ASN A N 1
ATOM 577 C CA . ASN A 1 81 ? 17.376 -6.111 3.330 1.00 24.72 82 ASN A CA 1
ATOM 578 C C . ASN A 1 81 ? 17.694 -4.876 2.457 1.00 24.47 82 ASN A C 1
ATOM 579 O O . ASN A 1 81 ? 16.898 -4.449 1.609 1.00 24.16 82 ASN A O 1
ATOM 584 N N . TRP A 1 82 ? 18.872 -4.306 2.681 1.00 23.83 83 TRP A N 1
ATOM 585 C CA . TRP A 1 82 ? 19.287 -3.082 2.012 1.00 23.51 83 TRP A CA 1
ATOM 586 C C . TRP A 1 82 ? 19.566 -3.241 0.535 1.00 23.56 83 TRP A C 1
ATOM 587 O O . TRP A 1 82 ? 19.425 -2.282 -0.225 1.00 23.80 83 TRP A O 1
ATOM 598 N N . ASP A 1 83 ? 19.973 -4.438 0.132 1.00 23.82 84 ASP A N 1
ATOM 599 C CA . ASP A 1 83 ? 20.189 -4.733 -1.280 1.00 24.16 84 ASP A CA 1
ATOM 600 C C . ASP A 1 83 ? 18.871 -4.837 -2.053 1.00 23.57 84 ASP A C 1
ATOM 601 O O . ASP A 1 83 ? 18.760 -4.330 -3.161 1.00 23.79 84 ASP A O 1
ATO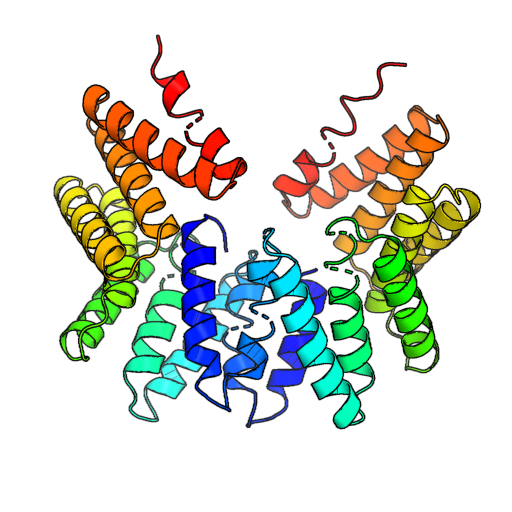M 606 N N . ALA A 1 84 ? 17.876 -5.502 -1.473 1.00 23.13 85 ALA A N 1
ATOM 607 C CA . ALA A 1 84 ? 16.554 -5.547 -2.086 1.00 22.13 85 ALA A CA 1
ATOM 608 C C . ALA A 1 84 ? 15.975 -4.128 -2.155 1.00 21.91 85 ALA A C 1
ATOM 609 O O . ALA A 1 84 ? 15.318 -3.788 -3.136 1.00 21.77 85 ALA A O 1
ATOM 611 N N . ALA A 1 85 ? 16.238 -3.309 -1.132 1.00 21.40 86 ALA A N 1
ATOM 612 C CA . ALA A 1 85 ? 15.748 -1.933 -1.106 1.00 21.54 86 ALA A CA 1
ATOM 613 C C . ALA A 1 85 ? 16.350 -1.115 -2.239 1.00 21.68 86 ALA A C 1
ATOM 614 O O . ALA A 1 85 ? 15.618 -0.505 -3.033 1.00 21.54 86 ALA A O 1
ATOM 616 N N . ARG A 1 86 ? 17.680 -1.113 -2.302 1.00 22.24 87 ARG A N 1
ATOM 617 C CA . ARG A 1 86 ? 18.439 -0.571 -3.439 1.00 22.65 87 ARG A CA 1
ATOM 618 C C . ARG A 1 86 ? 17.759 -0.950 -4.771 1.00 22.63 87 ARG A C 1
ATOM 619 O O . ARG A 1 86 ? 17.345 -0.073 -5.533 1.00 22.56 87 ARG A O 1
ATOM 627 N N . ARG A 1 87 ? 17.605 -2.244 -5.034 1.00 22.20 88 ARG A N 1
ATOM 628 C CA . ARG A 1 87 ? 16.963 -2.681 -6.277 1.00 22.95 88 ARG A CA 1
ATOM 629 C C . ARG A 1 87 ? 15.588 -2.037 -6.549 1.00 22.33 88 ARG A C 1
ATOM 630 O O . ARG A 1 87 ? 15.355 -1.575 -7.671 1.00 22.80 88 ARG A O 1
ATOM 638 N N . CYS A 1 88 ? 14.707 -1.994 -5.535 1.00 21.32 89 CYS A N 1
ATOM 639 C CA . CYS A 1 88 ? 13.354 -1.407 -5.653 1.00 20.23 89 CYS A CA 1
ATOM 640 C C . CYS A 1 88 ? 13.366 0.104 -5.918 1.00 19.63 89 CYS A C 1
ATOM 641 O O . CYS A 1 88 ? 12.551 0.590 -6.694 1.00 19.07 89 CYS A O 1
ATOM 644 N N . PHE A 1 89 ? 14.252 0.841 -5.251 1.00 19.00 90 PHE A N 1
ATOM 645 C CA . PHE A 1 89 ? 14.312 2.290 -5.457 1.00 19.73 90 PHE A CA 1
ATOM 646 C C . PHE A 1 89 ? 14.928 2.667 -6.798 1.00 20.27 90 PHE A C 1
ATOM 647 O O . PHE A 1 89 ? 14.451 3.580 -7.451 1.00 19.76 90 PHE A O 1
ATOM 655 N N . LEU A 1 90 ? 15.967 1.941 -7.202 1.00 22.41 91 LEU A N 1
ATOM 656 C CA . LEU A 1 90 ? 16.561 2.062 -8.543 1.00 23.78 91 LEU A CA 1
ATOM 657 C C . LEU A 1 90 ? 15.526 1.761 -9.629 1.00 24.69 91 LEU A C 1
ATOM 658 O O . LEU A 1 90 ? 15.424 2.488 -10.608 1.00 25.85 91 LEU A O 1
ATOM 663 N N . GLU A 1 91 ? 14.744 0.710 -9.456 1.00 24.90 92 GLU A N 1
ATOM 664 C CA . GLU A 1 91 ? 13.721 0.409 -10.438 1.00 26.06 92 GLU A CA 1
ATOM 665 C C . GLU A 1 91 ? 12.620 1.474 -10.449 1.00 25.91 92 GLU A C 1
ATOM 666 O O . GLU A 1 91 ? 12.150 1.867 -11.527 1.00 25.63 92 GLU A O 1
ATOM 672 N N . GLU A 1 92 ? 12.212 1.937 -9.259 1.00 26.11 93 GLU A N 1
ATOM 673 C CA . GLU A 1 92 ? 11.174 2.968 -9.158 1.00 26.43 93 GLU A CA 1
ATOM 674 C C . GLU A 1 92 ? 11.646 4.245 -9.834 1.00 26.59 93 GLU A C 1
ATOM 675 O O . GLU A 1 92 ? 10.858 4.963 -10.427 1.00 26.27 93 GLU A O 1
ATOM 681 N N . ARG A 1 93 ? 12.940 4.508 -9.739 1.00 27.48 94 ARG A N 1
ATOM 682 C CA . ARG A 1 93 ? 13.565 5.625 -10.418 1.00 28.69 94 ARG A CA 1
ATOM 683 C C . ARG A 1 93 ? 13.406 5.546 -11.952 1.00 29.42 94 ARG A C 1
ATOM 684 O O . ARG A 1 93 ? 13.118 6.560 -12.602 1.00 29.72 94 ARG A O 1
ATOM 692 N N . GLU A 1 94 ? 13.568 4.357 -12.520 1.00 29.80 95 GLU A N 1
ATOM 693 C CA . GLU A 1 94 ? 13.319 4.167 -13.953 1.00 31.34 95 GLU A CA 1
ATOM 694 C C . GLU A 1 94 ? 11.891 4.564 -14.361 1.00 31.06 95 GLU A C 1
ATOM 695 O O . GLU A 1 94 ? 11.706 5.483 -15.176 1.00 31.04 95 GLU A O 1
ATOM 701 N N . LEU A 1 95 ? 10.898 3.891 -13.781 1.00 30.84 96 LEU A N 1
ATOM 702 C CA . LEU A 1 95 ? 9.499 4.187 -14.074 1.00 31.01 96 LEU A CA 1
ATOM 703 C C . LEU A 1 95 ? 9.215 5.690 -14.014 1.00 31.14 96 LEU A C 1
ATOM 704 O O . LEU A 1 95 ? 8.560 6.230 -14.898 1.00 31.30 96 LEU A O 1
ATOM 709 N N . LEU A 1 96 ? 9.737 6.364 -12.991 1.00 31.28 97 LEU A N 1
ATOM 710 C CA . LEU A 1 96 ? 9.548 7.804 -12.841 1.00 31.23 97 LEU A CA 1
ATOM 711 C C . LEU A 1 96 ? 10.181 8.643 -13.948 1.00 31.94 97 LEU A C 1
ATOM 712 O O . LEU A 1 96 ? 9.655 9.704 -14.288 1.00 32.87 97 LEU A O 1
ATOM 717 N N . ALA A 1 97 ? 11.304 8.193 -14.504 1.00 32.13 98 ALA A N 1
ATOM 718 C CA . ALA A 1 97 ? 11.956 8.946 -15.578 1.00 32.37 98 ALA A CA 1
ATOM 719 C C . ALA A 1 97 ? 11.099 8.974 -16.850 1.00 32.54 98 ALA A C 1
ATOM 720 O O . ALA A 1 97 ? 11.249 9.869 -17.689 1.00 33.12 98 ALA A O 1
ATOM 722 N N . SER A 1 98 ? 10.200 8.002 -16.967 1.00 32.14 99 SER A N 1
ATOM 723 C CA . SER A 1 98 ? 9.293 7.873 -18.105 1.00 31.86 99 SER A CA 1
ATOM 724 C C . SER A 1 98 ? 7.919 8.499 -17.828 1.00 31.47 99 SER A C 1
ATOM 725 O O . SER A 1 98 ? 7.168 8.770 -18.758 1.00 31.76 99 SER A O 1
ATOM 728 N N . LEU A 1 99 ? 7.586 8.692 -16.551 1.00 30.99 100 LEU A N 1
ATOM 729 C CA . LEU A 1 99 ? 6.297 9.269 -16.151 1.00 30.21 100 LEU A CA 1
ATOM 730 C C . LEU A 1 99 ? 6.356 10.796 -16.185 1.00 29.44 100 LEU A C 1
ATOM 731 O O . LEU A 1 99 ? 7.435 11.360 -16.219 1.00 28.69 100 LEU A O 1
ATOM 736 N N . PRO A 1 100 ? 5.188 11.460 -16.223 1.00 29.37 101 PRO A N 1
ATOM 737 C CA . PRO A 1 100 ? 5.108 12.921 -16.064 1.00 29.19 101 PRO A CA 1
ATOM 738 C C . PRO A 1 100 ? 5.758 13.381 -14.764 1.00 28.98 101 PRO A C 1
ATOM 739 O O . PRO A 1 100 ? 5.784 12.619 -13.796 1.00 28.99 101 PRO A O 1
ATOM 743 N N . GLU A 1 101 ? 6.275 14.608 -14.737 1.00 28.41 102 GLU A N 1
ATOM 744 C CA . GLU A 1 101 ? 6.958 15.092 -13.536 1.00 29.15 102 GLU A CA 1
ATOM 745 C C . GLU A 1 101 ? 6.063 15.063 -12.306 1.00 27.23 102 GLU A C 1
ATOM 746 O O . GLU A 1 101 ? 4.862 15.358 -12.380 1.00 26.60 102 GLU A O 1
ATOM 752 N N . ASP A 1 102 ? 6.692 14.669 -11.198 1.00 26.21 103 ASP A N 1
ATOM 753 C CA . ASP A 1 102 ? 6.090 14.523 -9.886 1.00 25.68 103 ASP A CA 1
ATOM 754 C C . ASP A 1 102 ? 7.179 14.777 -8.831 1.00 24.74 103 ASP A C 1
ATOM 755 O O . ASP A 1 102 ? 7.878 13.858 -8.432 1.00 24.31 103 ASP A O 1
ATOM 760 N N . PRO A 1 103 ? 7.319 16.034 -8.375 1.00 24.32 104 PRO A N 1
ATOM 761 C CA . PRO A 1 103 ? 8.331 16.376 -7.370 1.00 23.97 104 PRO A CA 1
ATOM 762 C C . PRO A 1 103 ? 8.168 15.648 -6.045 1.00 23.85 104 PRO A C 1
ATOM 763 O O . PRO A 1 103 ? 9.163 15.427 -5.345 1.00 24.24 104 PRO A O 1
ATOM 767 N N . LEU A 1 104 ? 6.943 15.279 -5.683 1.00 23.54 105 LEU A N 1
ATOM 768 C CA . LEU A 1 104 ? 6.753 14.570 -4.422 1.00 23.03 105 LEU A CA 1
ATOM 769 C C . LEU A 1 104 ? 7.270 13.150 -4.537 1.00 22.30 105 LEU A C 1
ATOM 770 O O . LEU A 1 104 ? 8.025 12.692 -3.682 1.00 22.13 105 LEU A O 1
ATOM 775 N N . ALA A 1 105 ? 6.877 12.475 -5.614 1.00 21.92 106 ALA A N 1
ATOM 776 C CA . ALA A 1 105 ? 7.356 11.126 -5.919 1.00 21.67 106 ALA A CA 1
ATOM 777 C C . ALA A 1 105 ? 8.871 11.114 -5.981 1.00 21.49 106 ALA A C 1
ATOM 778 O O . ALA A 1 105 ? 9.495 10.216 -5.443 1.00 21.81 106 ALA A O 1
ATOM 780 N N . ALA A 1 106 ? 9.448 12.137 -6.612 1.00 21.25 107 ALA A N 1
ATOM 781 C CA . ALA A 1 106 ? 10.899 12.235 -6.803 1.00 21.08 107 ALA A CA 1
ATOM 782 C C . ALA A 1 106 ? 11.647 12.547 -5.502 1.00 20.91 107 ALA A C 1
ATOM 783 O O . ALA A 1 106 ? 12.762 12.069 -5.296 1.00 21.31 107 ALA A O 1
ATOM 785 N N . SER A 1 107 ? 11.046 13.365 -4.641 1.00 20.05 108 SER A N 1
ATOM 786 C CA . SER A 1 107 ? 11.625 13.632 -3.329 1.00 18.89 108 SER A CA 1
ATOM 787 C C . SER A 1 107 ? 11.705 12.329 -2.488 1.00 18.09 108 SER A C 1
ATOM 788 O O . SER A 1 107 ? 12.775 11.953 -2.015 1.00 17.84 108 SER A O 1
ATOM 791 N N . ALA A 1 108 ? 10.577 11.636 -2.341 1.00 16.90 109 ALA A N 1
ATOM 792 C CA . ALA A 1 108 ? 10.511 10.397 -1.571 1.00 16.47 109 ALA A CA 1
ATOM 793 C C . ALA A 1 108 ? 11.504 9.354 -2.102 1.00 16.73 109 ALA A C 1
ATOM 794 O O . ALA A 1 108 ? 12.163 8.641 -1.325 1.00 15.92 109 ALA A O 1
ATOM 796 N N . ASN A 1 109 ? 11.611 9.275 -3.425 1.00 16.54 110 ASN A N 1
ATOM 797 C CA . ASN A 1 109 ? 12.563 8.367 -4.037 1.00 17.42 110 ASN A CA 1
ATOM 798 C C . ASN A 1 109 ? 14.010 8.809 -3.800 1.00 17.06 110 ASN A C 1
ATOM 799 O O . ASN A 1 109 ? 14.841 8.021 -3.348 1.00 16.82 110 ASN A O 1
ATOM 804 N N . ALA A 1 110 ? 14.284 10.082 -4.049 1.00 17.11 111 ALA A N 1
ATOM 805 C CA . ALA A 1 110 ? 15.601 10.653 -3.780 1.00 17.15 111 ALA A CA 1
ATOM 806 C C . ALA A 1 110 ? 16.023 10.390 -2.330 1.00 17.79 111 ALA A C 1
ATOM 807 O O . ALA A 1 110 ? 17.120 9.859 -2.081 1.00 18.32 111 ALA A O 1
ATOM 809 N N . TYR A 1 111 ? 15.151 10.753 -1.388 1.00 17.84 112 TYR A N 1
ATOM 810 C CA . TYR A 1 111 ? 15.407 10.569 0.034 1.00 17.82 112 TYR A CA 1
ATOM 811 C C . TYR A 1 111 ? 15.779 9.120 0.434 1.00 18.07 112 TYR A C 1
ATOM 812 O O . TYR A 1 111 ? 16.678 8.900 1.255 1.00 18.04 112 TYR A O 1
ATOM 821 N N . GLU A 1 112 ? 15.077 8.150 -0.146 1.00 18.15 113 GLU A N 1
ATOM 822 C CA . GLU A 1 112 ? 15.298 6.727 0.101 1.00 18.13 113 GLU A CA 1
ATOM 823 C C . GLU A 1 112 ? 16.580 6.223 -0.526 1.00 17.94 113 GLU A C 1
ATOM 824 O O . GLU A 1 112 ? 17.250 5.345 0.021 1.00 18.12 113 GLU A O 1
ATOM 830 N N . VAL A 1 113 ? 16.907 6.745 -1.706 1.00 17.78 114 VAL A N 1
ATOM 831 C CA . VAL A 1 113 ? 18.167 6.402 -2.370 1.00 16.84 114 VAL A CA 1
ATOM 832 C C . VAL A 1 113 ? 19.343 6.989 -1.556 1.00 16.22 114 VAL A C 1
ATOM 833 O O . VAL A 1 113 ? 20.400 6.365 -1.450 1.00 16.14 114 VAL A O 1
ATOM 837 N N . ALA A 1 114 ? 19.128 8.154 -0.943 1.00 15.49 115 ALA A N 1
ATOM 838 C CA . ALA A 1 114 ? 20.132 8.766 -0.070 1.00 15.20 115 ALA A CA 1
ATOM 839 C C . ALA A 1 114 ? 20.396 7.936 1.184 1.00 15.25 115 ALA A C 1
ATOM 840 O O . ALA A 1 114 ? 21.518 7.898 1.662 1.00 15.62 115 ALA A O 1
ATOM 842 N N . THR A 1 115 ? 19.358 7.292 1.716 1.00 15.19 116 THR A N 1
ATOM 843 C CA . THR A 1 115 ? 19.461 6.485 2.926 1.00 15.12 116 THR A CA 1
ATOM 844 C C . THR A 1 115 ? 20.230 5.214 2.632 1.00 15.13 116 THR A C 1
ATOM 845 O O . THR A 1 115 ? 21.110 4.843 3.394 1.00 14.99 116 THR A O 1
ATOM 849 N N . VAL A 1 116 ? 19.888 4.554 1.528 1.00 15.67 117 VAL A N 1
ATOM 850 C CA . VAL A 1 116 ? 20.576 3.339 1.096 1.00 16.12 117 VAL A CA 1
ATOM 851 C C . VAL A 1 116 ? 22.073 3.624 0.826 1.00 16.89 117 VAL A C 1
ATOM 852 O O . VAL A 1 116 ? 22.957 2.881 1.278 1.00 16.48 117 VAL A O 1
ATOM 856 N N . ALA A 1 117 ? 22.333 4.723 0.109 1.00 17.47 118 ALA A N 1
ATOM 857 C CA . ALA A 1 117 ? 23.680 5.155 -0.245 1.00 17.96 118 ALA A CA 1
ATOM 858 C C . ALA A 1 117 ? 24.487 5.405 1.023 1.00 19.09 118 ALA A C 1
ATOM 859 O O . ALA A 1 117 ? 25.655 5.008 1.127 1.00 19.23 118 ALA A O 1
ATOM 861 N N . LEU A 1 118 ? 23.865 6.069 1.993 1.00 19.81 119 LEU A N 1
ATOM 862 C CA . LEU A 1 118 ? 24.550 6.333 3.237 1.00 20.49 119 LEU A CA 1
ATOM 863 C C . LEU A 1 118 ? 24.805 4.986 3.931 1.00 20.93 119 LEU A C 1
ATOM 864 O O . LEU A 1 118 ? 25.925 4.715 4.369 1.00 21.45 119 LEU A O 1
ATOM 869 N N . HIS A 1 119 ? 23.791 4.128 3.983 1.00 21.16 120 HIS A N 1
ATOM 870 C CA . HIS A 1 119 ? 23.967 2.815 4.598 1.00 21.64 120 HIS A CA 1
ATOM 871 C C . HIS A 1 119 ? 25.170 2.097 3.987 1.00 21.97 120 HIS A C 1
ATOM 872 O O . HIS A 1 119 ? 25.925 1.447 4.694 1.00 22.31 120 HIS A O 1
ATOM 879 N N . PHE A 1 120 ? 25.380 2.257 2.685 1.00 22.44 121 PHE A N 1
ATOM 880 C CA . PHE A 1 120 ? 26.488 1.568 2.017 1.00 22.65 121 PHE A CA 1
ATOM 881 C C . PHE A 1 120 ? 27.803 2.367 1.957 1.00 23.12 121 PHE A C 1
ATOM 882 O O . PHE A 1 120 ? 28.805 1.884 1.432 1.00 23.21 121 PHE A O 1
ATOM 890 N N . GLY A 1 121 ? 27.810 3.588 2.472 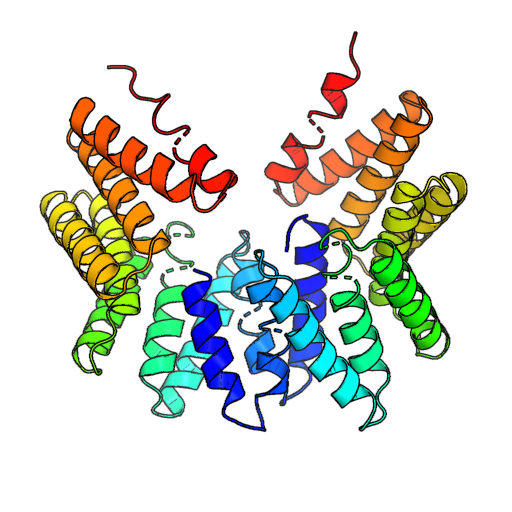1.00 23.39 122 GLY A N 1
ATOM 891 C CA . GLY A 1 121 ? 29.036 4.364 2.455 1.00 24.11 122 GLY A CA 1
ATOM 892 C C . GLY A 1 121 ? 29.331 5.244 1.244 1.00 25.03 122 GLY A C 1
ATOM 893 O O . GLY A 1 121 ? 30.391 5.867 1.189 1.00 25.73 122 GLY A O 1
ATOM 894 N N . ASP A 1 122 ? 28.419 5.340 0.282 1.00 25.34 123 ASP A N 1
ATOM 895 C CA . ASP A 1 122 ? 28.590 6.316 -0.794 1.00 26.24 123 ASP A CA 1
ATOM 896 C C . ASP A 1 122 ? 28.203 7.735 -0.322 1.00 26.29 123 ASP A C 1
ATOM 897 O O . ASP A 1 122 ? 27.164 8.279 -0.705 1.00 26.33 123 ASP A O 1
ATOM 902 N N . LEU A 1 123 ? 29.053 8.329 0.505 1.00 26.16 124 LEU A N 1
ATOM 903 C CA . LEU A 1 123 ? 28.703 9.577 1.168 1.00 26.15 124 LEU A CA 1
ATOM 904 C C . LEU A 1 123 ? 28.449 10.737 0.200 1.00 25.98 124 LEU A C 1
ATOM 905 O O . LEU A 1 123 ? 27.472 11.455 0.360 1.00 26.17 124 LEU A O 1
ATOM 910 N N . ALA A 1 124 ? 29.297 10.904 -0.809 1.00 25.77 125 ALA A N 1
ATOM 911 C CA . ALA A 1 124 ? 29.066 11.934 -1.829 1.00 25.45 125 ALA A CA 1
ATOM 912 C C . ALA A 1 124 ? 27.721 11.711 -2.528 1.00 25.20 125 ALA A C 1
ATOM 913 O O . ALA A 1 124 ? 26.986 12.664 -2.784 1.00 25.94 125 ALA A O 1
ATOM 915 N N . GLY A 1 125 ? 27.401 10.451 -2.813 1.00 24.77 126 GLY A N 1
ATOM 916 C CA . GLY A 1 125 ? 26.136 10.089 -3.424 1.00 24.28 126 GLY A CA 1
ATOM 917 C C . GLY A 1 125 ? 24.931 10.410 -2.552 1.00 24.31 126 GLY A C 1
ATOM 918 O O . GLY A 1 125 ? 23.874 10.810 -3.073 1.00 24.47 126 GLY A O 1
ATOM 919 N N . ALA A 1 126 ? 25.078 10.256 -1.233 1.00 23.81 127 ALA A N 1
ATOM 920 C CA . ALA A 1 126 ? 23.980 10.559 -0.303 1.00 23.45 127 ALA A CA 1
ATOM 921 C C . ALA A 1 126 ? 23.807 12.053 -0.192 1.00 23.36 127 ALA A C 1
ATOM 922 O O . ALA A 1 126 ? 22.695 12.554 -0.053 1.00 22.92 127 ALA A O 1
ATOM 924 N N . ARG A 1 127 ? 24.913 12.771 -0.281 1.00 23.79 128 ARG A N 1
ATOM 925 C CA . ARG A 1 127 ? 24.862 14.227 -0.234 1.00 24.81 128 ARG A CA 1
ATOM 926 C C . ARG A 1 127 ? 23.982 14.743 -1.383 1.00 24.65 128 ARG A C 1
ATOM 927 O O . ARG A 1 127 ? 23.073 15.571 -1.176 1.00 24.42 128 ARG A O 1
ATOM 935 N N . GLN A 1 128 ? 24.248 14.213 -2.575 1.00 24.26 129 GLN A N 1
ATOM 936 C CA . GLN A 1 128 ? 23.557 14.616 -3.782 1.00 25.30 129 GLN A CA 1
ATOM 937 C C . GLN A 1 128 ? 22.073 14.225 -3.758 1.00 23.37 129 GLN A C 1
ATOM 938 O O . GLN A 1 128 ? 21.221 15.001 -4.174 1.00 23.59 129 GLN A O 1
ATOM 944 N N . GLU A 1 129 ? 21.767 13.041 -3.245 1.00 22.48 130 GLU A N 1
ATOM 945 C CA . GLU A 1 129 ? 20.377 12.599 -3.147 1.00 21.61 130 GLU A CA 1
ATOM 946 C C . GLU A 1 129 ? 19.502 13.317 -2.100 1.00 20.69 130 GLU A C 1
ATOM 947 O O . GLU A 1 129 ? 18.358 13.686 -2.398 1.00 20.08 130 GLU A O 1
ATOM 953 N N . TYR A 1 130 ? 20.042 13.547 -0.907 1.00 19.59 131 TYR A N 1
ATOM 954 C CA . TYR A 1 130 ? 19.366 14.394 0.074 1.00 19.20 131 TYR A CA 1
ATOM 955 C C . TYR A 1 130 ? 19.188 15.774 -0.483 1.00 20.08 131 TYR A C 1
ATOM 956 O O . TYR A 1 130 ? 18.166 16.409 -0.226 1.00 20.83 131 TYR A O 1
ATOM 965 N N . GLU A 1 131 ? 20.169 16.260 -1.238 1.00 20.77 132 GLU A N 1
ATOM 966 C CA . GLU A 1 131 ? 20.017 17.573 -1.841 1.00 21.58 132 GLU A CA 1
ATOM 967 C C . GLU A 1 131 ? 18.909 17.626 -2.887 1.00 21.11 132 GLU A C 1
ATOM 968 O O . GLU A 1 131 ? 18.165 18.593 -2.915 1.00 21.04 132 GLU A O 1
ATOM 974 N N . LYS A 1 132 ? 18.804 16.598 -3.733 1.00 20.87 133 LYS A N 1
ATOM 975 C CA . LYS A 1 132 ? 17.682 16.468 -4.674 1.00 21.28 133 LYS A CA 1
ATOM 976 C C . LYS A 1 132 ? 16.372 16.415 -3.901 1.00 20.77 133 LYS A C 1
ATOM 977 O O . LYS A 1 132 ? 15.447 17.184 -4.152 1.00 21.74 133 LYS A O 1
ATOM 983 N N . SER A 1 133 ? 16.319 15.498 -2.941 1.00 19.88 134 SER A N 1
ATOM 984 C CA . SER A 1 133 ? 15.163 15.275 -2.107 1.00 18.70 134 SER A CA 1
ATOM 985 C C . SER A 1 133 ? 14.727 16.571 -1.436 1.00 18.05 134 SER A C 1
ATOM 986 O O . SER A 1 133 ? 13.543 16.824 -1.304 1.00 17.25 134 SER A O 1
ATOM 989 N N . LEU A 1 134 ? 15.679 17.400 -1.026 1.00 17.80 135 LEU A N 1
ATOM 990 C CA . LEU A 1 134 ? 15.316 18.655 -0.392 1.00 18.34 135 LEU A CA 1
ATOM 991 C C . LEU A 1 134 ? 14.698 19.587 -1.416 1.00 18.54 135 LEU A C 1
ATOM 992 O O . LEU A 1 134 ? 13.622 20.131 -1.182 1.00 18.34 135 LEU A O 1
ATOM 997 N N . VAL A 1 135 ? 15.342 19.754 -2.564 1.00 18.65 136 VAL A N 1
ATOM 998 C CA . VAL A 1 135 ? 14.820 20.722 -3.502 1.00 19.42 136 VAL A CA 1
ATOM 999 C C . VAL A 1 135 ? 13.453 20.295 -4.100 1.00 20.78 136 VAL A C 1
ATOM 1000 O O . VAL A 1 135 ? 12.554 21.140 -4.257 1.00 21.09 136 VAL A O 1
ATOM 1004 N N . TYR A 1 136 ? 13.289 18.994 -4.372 1.00 21.07 137 TYR A N 1
ATOM 1005 C CA . TYR A 1 136 ? 11.999 18.462 -4.799 1.00 22.32 137 TYR A CA 1
ATOM 1006 C C . TYR A 1 136 ? 10.894 18.659 -3.762 1.00 23.24 137 TYR A C 1
ATOM 1007 O O . TYR A 1 136 ? 9.732 18.859 -4.118 1.00 23.59 137 TYR A O 1
ATOM 1016 N N . ALA A 1 137 ? 11.263 18.608 -2.490 1.00 24.38 138 ALA A N 1
ATOM 1017 C CA . ALA A 1 137 ? 10.320 18.825 -1.387 1.00 25.64 138 ALA A CA 1
ATOM 1018 C C . ALA A 1 137 ? 9.875 20.269 -1.259 1.00 26.16 138 ALA A C 1
ATOM 1019 O O . ALA A 1 137 ? 8.776 20.525 -0.785 1.00 25.83 138 ALA A O 1
ATOM 1021 N N . GLN A 1 138 ? 10.734 21.205 -1.653 1.00 27.71 139 GLN A N 1
ATOM 1022 C CA . GLN A 1 138 ? 10.372 22.625 -1.622 1.00 30.02 139 GLN A CA 1
ATOM 1023 C C . GLN A 1 138 ? 9.291 22.842 -2.665 1.00 29.49 139 GLN A C 1
ATOM 1024 O O . GLN A 1 138 ? 8.262 23.438 -2.374 1.00 29.18 139 GLN A O 1
ATOM 1030 N N . GLN A 1 139 ? 9.543 22.313 -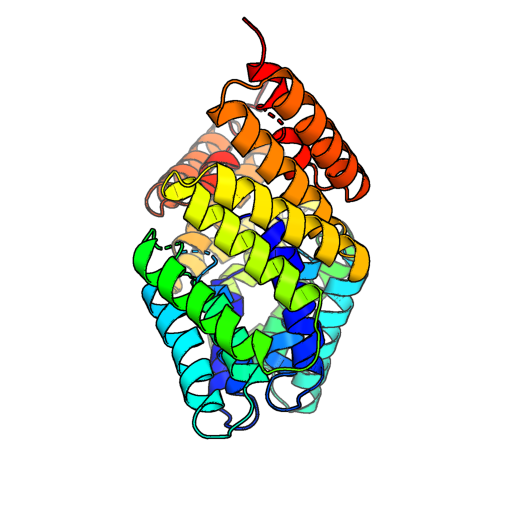3.864 1.00 29.74 140 GLN A N 1
ATOM 1031 C CA . GLN A 1 139 ? 8.631 22.384 -4.985 1.00 30.40 140 GLN A CA 1
ATOM 1032 C C . GLN A 1 139 ? 7.273 21.838 -4.612 1.00 30.53 140 GLN A C 1
ATOM 1033 O O . GLN A 1 139 ? 6.264 22.445 -4.936 1.00 30.26 140 GLN A O 1
ATOM 1039 N N . ALA A 1 140 ? 7.261 20.682 -3.942 1.00 30.86 141 ALA A N 1
ATOM 1040 C CA . ALA A 1 140 ? 6.023 19.982 -3.577 1.00 30.92 141 ALA A CA 1
ATOM 1041 C C . ALA A 1 140 ? 5.361 20.496 -2.283 1.00 31.41 141 ALA A C 1
ATOM 1042 O O . ALA A 1 140 ? 4.275 20.025 -1.901 1.00 31.20 141 ALA A O 1
ATOM 1044 N N . ASP A 1 141 ? 6.008 21.468 -1.632 1.00 32.06 142 ASP A N 1
ATOM 1045 C CA . ASP A 1 141 ? 5.604 21.979 -0.312 1.00 32.79 142 ASP A CA 1
ATOM 1046 C C . ASP A 1 141 ? 5.307 20.894 0.736 1.00 32.79 142 ASP A C 1
ATOM 1047 O O . ASP A 1 141 ? 4.206 20.851 1.286 1.00 33.01 142 ASP A O 1
ATOM 1052 N N . ASP A 1 142 ? 6.269 20.011 1.004 1.00 32.28 143 ASP A N 1
ATOM 1053 C CA . ASP A 1 142 ? 6.096 19.009 2.062 1.00 31.67 143 ASP A CA 1
ATOM 1054 C C . ASP A 1 142 ? 7.092 19.309 3.179 1.00 30.47 143 ASP A C 1
ATOM 1055 O O . ASP A 1 142 ? 8.240 18.864 3.122 1.00 31.04 143 ASP A O 1
ATOM 1060 N N . GLN A 1 143 ? 6.671 20.079 4.179 1.00 28.91 144 GLN A N 1
ATOM 1061 C CA . GLN A 1 143 ? 7.596 20.553 5.217 1.00 27.30 144 GLN A CA 1
ATOM 1062 C C . GLN A 1 143 ? 8.292 19.428 5.975 1.00 25.52 144 GLN A C 1
ATOM 1063 O O . GLN A 1 143 ? 9.439 19.588 6.373 1.00 25.58 144 GLN A O 1
ATOM 1069 N N . VAL A 1 144 ? 7.612 18.298 6.160 1.00 23.36 145 VAL A N 1
ATOM 1070 C CA . VAL A 1 144 ? 8.192 17.137 6.859 1.00 21.71 145 VAL A CA 1
ATOM 1071 C C . VAL A 1 144 ? 9.312 16.478 6.041 1.00 21.07 145 VAL A C 1
ATOM 1072 O O . VAL A 1 144 ? 10.279 15.967 6.610 1.00 20.78 145 VAL A O 1
ATOM 1076 N N . ALA A 1 145 ? 9.177 16.483 4.717 1.00 19.62 146 ALA A N 1
ATOM 1077 C CA . ALA A 1 145 ? 10.239 15.975 3.841 1.00 18.59 146 ALA A CA 1
ATOM 1078 C C . ALA A 1 145 ? 11.427 16.933 3.854 1.00 18.07 146 ALA A C 1
ATOM 1079 O O . ALA A 1 145 ? 12.570 16.505 3.899 1.00 18.03 146 ALA A O 1
ATOM 1081 N N . ILE A 1 146 ? 11.152 18.237 3.829 1.00 17.64 147 ILE A N 1
ATOM 1082 C CA . ILE A 1 146 ? 12.212 19.232 3.970 1.00 16.44 147 ILE A CA 1
ATOM 1083 C C . ILE A 1 146 ? 12.935 19.019 5.291 1.00 16.26 147 ILE A C 1
ATOM 1084 O O . ILE A 1 146 ? 14.152 18.918 5.329 1.00 16.72 147 ILE A O 1
ATOM 1089 N N . ALA A 1 147 ? 12.179 18.921 6.370 1.00 16.22 148 ALA A N 1
ATOM 1090 C CA . ALA A 1 147 ? 12.762 18.678 7.696 1.00 16.19 148 ALA A CA 1
ATOM 1091 C C . ALA A 1 147 ? 13.617 17.430 7.692 1.00 16.17 148 ALA A C 1
ATOM 1092 O O . ALA A 1 147 ? 14.770 17.497 8.068 1.00 16.15 148 ALA A O 1
ATOM 1094 N N . CYS A 1 148 ? 13.066 16.304 7.226 1.00 16.14 149 CYS A N 1
ATOM 1095 C CA . CYS A 1 148 ? 13.821 15.040 7.128 1.00 16.15 149 CYS A CA 1
ATOM 1096 C C . CYS A 1 148 ? 15.083 15.113 6.280 1.00 16.16 149 CYS A C 1
ATOM 1097 O O . CYS A 1 148 ? 16.029 14.362 6.493 1.00 17.07 149 CYS A O 1
ATOM 1100 N N . ALA A 1 149 ? 15.082 15.974 5.282 1.00 16.12 150 ALA A N 1
ATOM 1101 C CA . ALA A 1 149 ? 16.221 16.064 4.368 1.00 15.84 150 ALA A CA 1
ATOM 1102 C C . ALA A 1 149 ? 17.430 16.693 5.072 1.00 15.68 150 ALA A C 1
ATOM 1103 O O . ALA A 1 149 ? 18.536 16.163 4.977 1.00 15.43 150 ALA A O 1
ATOM 1105 N N . PHE A 1 150 ? 17.185 17.801 5.785 1.00 15.10 151 PHE A N 1
ATOM 1106 C CA . PHE A 1 150 ? 18.158 18.463 6.644 1.00 14.66 151 PHE A CA 1
ATOM 1107 C C . PHE A 1 150 ? 18.733 17.588 7.746 1.00 15.59 151 PHE A C 1
ATOM 1108 O O . PHE A 1 150 ? 19.943 17.590 7.951 1.00 16.42 151 PHE A O 1
ATOM 1116 N N . ARG A 1 151 ? 17.878 16.853 8.457 1.00 16.10 152 ARG A N 1
ATOM 1117 C CA . ARG A 1 151 ? 18.321 15.804 9.394 1.00 16.49 152 ARG A CA 1
ATOM 1118 C C . ARG A 1 151 ? 19.264 14.802 8.738 1.00 15.76 152 ARG A C 1
ATOM 1119 O O . ARG A 1 151 ? 20.267 14.410 9.330 1.00 15.01 152 ARG A O 1
ATOM 1127 N N . GLY A 1 152 ? 18.925 14.394 7.522 1.00 15.89 153 GLY A N 1
ATOM 1128 C CA . GLY A 1 152 ? 19.725 13.431 6.759 1.00 16.14 153 GLY A CA 1
ATOM 1129 C C . GLY A 1 152 ? 21.075 14.006 6.328 1.00 16.64 153 GLY A C 1
ATOM 1130 O O . GLY A 1 152 ? 22.106 13.320 6.447 1.00 16.80 153 GLY A O 1
ATOM 1131 N N . LEU A 1 153 ? 21.080 15.251 5.828 1.00 15.86 154 LEU A N 1
ATOM 1132 C CA . LEU A 1 153 ? 22.327 15.915 5.506 1.00 15.68 154 LEU A CA 1
ATOM 1133 C C . LEU A 1 153 ? 23.231 16.045 6.754 1.00 15.44 154 LEU A C 1
ATOM 1134 O O . LEU A 1 153 ? 24.413 15.716 6.708 1.00 15.10 154 LEU A O 1
ATOM 1139 N N . GLY A 1 154 ? 22.663 16.534 7.852 1.00 15.08 155 GLY A N 1
ATOM 1140 C CA . GLY A 1 154 ? 23.366 16.600 9.128 1.00 15.22 155 GLY A CA 1
ATOM 1141 C C . GLY A 1 154 ? 23.984 15.278 9.596 1.00 15.23 155 GLY A C 1
ATOM 1142 O O . GLY A 1 154 ? 25.118 15.262 10.111 1.00 15.30 155 GLY A O 1
ATOM 1143 N N . ASP A 1 155 ? 23.258 14.172 9.428 1.00 14.74 156 ASP A N 1
ATOM 1144 C CA . ASP A 1 155 ? 23.770 12.852 9.832 1.00 15.06 156 ASP A CA 1
ATOM 1145 C C . ASP A 1 155 ? 24.879 12.414 8.916 1.00 15.15 156 ASP A C 1
ATOM 1146 O O . ASP A 1 155 ? 25.797 11.710 9.322 1.00 15.45 156 ASP A O 1
ATOM 1151 N N . LEU A 1 156 ? 24.784 12.845 7.668 1.00 15.76 157 LEU A N 1
ATOM 1152 C CA . LEU A 1 156 ? 25.831 12.602 6.701 1.00 15.98 157 LEU A CA 1
ATOM 1153 C C . LEU A 1 156 ? 27.076 13.395 7.071 1.00 16.16 157 LEU A C 1
ATOM 1154 O O . LEU A 1 156 ? 28.188 12.849 7.029 1.00 16.14 157 LEU A O 1
ATOM 1159 N N . ALA A 1 157 ? 26.881 14.664 7.440 1.00 15.83 158 ALA A N 1
ATOM 1160 C CA . ALA A 1 157 ? 27.969 15.529 7.907 1.00 16.25 158 ALA A CA 1
ATOM 1161 C C . ALA A 1 157 ? 28.688 14.974 9.149 1.00 16.88 158 ALA A C 1
ATOM 1162 O O . ALA A 1 157 ? 29.922 14.962 9.192 1.00 16.93 158 ALA A O 1
ATOM 1164 N N . GLN A 1 158 ? 27.926 14.505 10.143 1.00 17.73 159 GLN A N 1
ATOM 1165 C CA . GLN A 1 158 ? 28.508 13.873 11.341 1.00 18.74 159 GLN A CA 1
ATOM 1166 C C . GLN A 1 158 ? 29.404 12.683 10.995 1.00 18.68 159 GLN A C 1
ATOM 1167 O O . GLN A 1 158 ? 30.501 12.551 11.518 1.00 19.07 159 GLN A O 1
ATOM 1173 N N . GLN A 1 159 ? 28.923 11.817 10.118 1.00 19.38 160 GLN A N 1
ATOM 1174 C CA . GLN A 1 159 ? 29.733 10.717 9.602 1.00 20.44 160 GLN A CA 1
ATOM 1175 C C . GLN A 1 159 ? 31.077 11.158 8.981 1.00 20.10 160 GLN A C 1
ATOM 1176 O O . GLN A 1 159 ? 32.066 10.448 9.057 1.00 20.07 160 GLN A O 1
ATOM 1182 N N . GLU A 1 160 ? 31.102 12.337 8.375 1.00 20.42 161 GLU A N 1
ATOM 1183 C CA . GLU A 1 160 ? 32.325 12.884 7.807 1.00 21.06 161 GLU A CA 1
ATOM 1184 C C . GLU A 1 160 ? 33.126 13.659 8.853 1.00 21.24 161 GLU A C 1
ATOM 1185 O O . GLU A 1 160 ? 34.154 14.247 8.534 1.00 21.46 161 GLU A O 1
ATOM 1191 N N . LYS A 1 161 ? 32.662 13.653 10.102 1.00 21.13 162 LYS A N 1
ATOM 1192 C CA . LYS A 1 161 ? 33.229 14.521 11.144 1.00 21.30 162 LYS A CA 1
ATOM 1193 C C . LYS A 1 161 ? 33.175 16.011 10.791 1.00 20.52 162 LYS A C 1
ATOM 1194 O O . LYS A 1 161 ? 33.983 16.811 11.279 1.00 19.72 162 LYS A O 1
ATOM 1200 N N . ASN A 1 162 ? 32.209 16.383 9.961 1.00 19.85 163 ASN A N 1
ATOM 1201 C CA . ASN A 1 162 ? 31.968 17.782 9.759 1.00 20.37 163 ASN A CA 1
ATOM 1202 C C . ASN A 1 162 ? 30.879 18.304 10.667 1.00 20.70 163 ASN A C 1
ATOM 1203 O O . ASN A 1 162 ? 29.738 18.487 10.248 1.00 21.68 163 ASN A O 1
ATOM 1208 N N . LEU A 1 163 ? 31.249 18.570 11.909 1.00 21.00 164 LEU A N 1
ATOM 1209 C CA . LEU A 1 163 ? 30.280 18.865 12.949 1.00 21.10 164 LEU A CA 1
ATOM 1210 C C . LEU A 1 163 ? 29.720 20.289 12.826 1.00 21.69 164 LEU A C 1
ATOM 1211 O O . LEU A 1 163 ? 28.571 20.535 13.183 1.00 22.23 164 LEU A O 1
ATOM 1216 N N . LEU A 1 164 ? 30.523 21.210 12.298 1.00 21.88 165 LEU A N 1
ATOM 1217 C CA . LEU A 1 164 ? 30.057 22.536 11.921 1.00 22.19 165 LEU A CA 1
ATOM 1218 C C . LEU A 1 164 ? 28.878 22.465 10.941 1.00 22.49 165 LEU A C 1
ATOM 1219 O O . LEU A 1 164 ? 27.910 23.198 11.078 1.00 21.71 165 LEU A O 1
ATOM 1224 N N . GLU A 1 165 ? 28.957 21.553 9.968 1.00 23.38 166 GLU A N 1
ATOM 1225 C CA . GLU A 1 165 ? 27.862 21.316 9.030 1.00 23.92 166 GLU A CA 1
ATOM 1226 C C . GLU A 1 165 ? 26.714 20.511 9.650 1.00 22.75 166 GLU A C 1
ATOM 1227 O O . GLU A 1 165 ? 25.548 20.815 9.413 1.00 22.99 166 GLU A O 1
ATOM 1233 N N . ALA A 1 166 ? 27.039 19.487 10.437 1.00 21.99 167 ALA A N 1
ATOM 1234 C CA . ALA A 1 166 ? 26.026 18.667 11.099 1.00 20.86 167 ALA A CA 1
ATOM 1235 C C . ALA A 1 166 ? 25.150 19.557 11.969 1.00 20.55 167 ALA A C 1
ATOM 1236 O O . ALA A 1 166 ? 23.922 19.535 11.878 1.00 20.17 167 ALA A O 1
ATOM 1238 N N . GLN A 1 167 ? 25.798 20.356 12.806 1.00 20.04 168 GLN A N 1
ATOM 1239 C CA . GLN A 1 167 ? 25.105 21.328 13.630 1.00 19.87 168 GLN A CA 1
ATOM 1240 C C . GLN A 1 167 ? 24.140 22.246 12.858 1.00 19.72 168 GLN A C 1
ATOM 1241 O O . GLN A 1 167 ? 23.003 22.444 13.290 1.00 19.34 168 GLN A O 1
ATOM 1247 N N . GLN A 1 168 ? 24.574 22.810 11.735 1.00 19.72 169 GLN A N 1
ATOM 1248 C CA . GLN A 1 168 ? 23.728 23.774 11.038 1.00 20.59 169 GLN A CA 1
ATOM 1249 C C . GLN A 1 168 ? 22.483 23.093 10.472 1.00 20.35 169 GLN A C 1
ATOM 1250 O O . GLN A 1 168 ? 21.377 23.603 10.626 1.00 21.56 169 GLN A O 1
ATOM 1256 N N . HIS A 1 169 ? 22.661 21.928 9.866 1.00 19.14 170 HIS A N 1
ATOM 1257 C CA . HIS A 1 169 ? 21.556 21.160 9.322 1.00 18.63 170 HIS A CA 1
ATOM 1258 C C . HIS A 1 169 ? 20.580 20.598 10.353 1.00 18.29 170 HIS A C 1
ATOM 1259 O O . HIS A 1 169 ? 19.368 20.510 10.076 1.00 17.54 170 HIS A O 1
ATOM 1266 N N . TRP A 1 170 ? 21.113 20.209 11.520 1.00 17.13 171 TRP A N 1
ATOM 1267 C CA . TRP A 1 170 ? 20.303 19.673 12.603 1.00 16.34 171 TRP A CA 1
ATOM 1268 C C . TRP A 1 170 ? 19.472 20.743 13.323 1.00 16.98 171 TRP A C 1
ATOM 1269 O O . TRP A 1 170 ? 18.404 20.435 13.870 1.00 17.32 171 TRP A O 1
ATOM 1280 N N . LEU A 1 171 ? 19.977 21.977 13.382 1.00 16.54 172 LEU A N 1
ATOM 1281 C CA . LEU A 1 171 ? 19.215 23.088 13.969 1.00 16.12 172 LEU A CA 1
ATOM 1282 C C . LEU A 1 171 ? 18.101 23.516 13.015 1.00 16.23 172 LEU A C 1
ATOM 1283 O O . LEU A 1 171 ? 17.088 24.057 13.429 1.00 15.86 172 LEU A O 1
ATOM 1288 N N . ARG A 1 172 ? 18.298 23.286 11.730 1.00 17.03 173 ARG A N 1
ATOM 1289 C CA . ARG A 1 172 ? 17.273 23.665 10.766 1.00 17.66 173 ARG A CA 1
ATOM 1290 C C . ARG A 1 172 ? 16.111 22.682 10.775 1.00 17.33 173 ARG A C 1
ATOM 1291 O O . ARG A 1 172 ? 14.957 23.102 10.836 1.00 16.89 173 ARG A O 1
ATOM 1299 N N . ALA A 1 173 ? 16.435 21.391 10.730 1.00 17.89 174 ALA A N 1
ATOM 1300 C CA . ALA A 1 173 ? 15.457 20.301 10.853 1.00 18.28 174 ALA A CA 1
ATOM 1301 C C . ALA A 1 173 ? 14.696 20.359 12.182 1.00 18.34 174 ALA A C 1
ATOM 1302 O O . ALA A 1 173 ? 13.483 20.173 12.232 1.00 18.88 174 ALA A O 1
ATOM 1304 N N . ARG A 1 174 ? 15.420 20.643 13.250 1.00 18.84 175 ARG A N 1
ATOM 1305 C CA . ARG A 1 174 ? 14.866 20.793 14.595 1.00 18.84 175 ARG A CA 1
ATOM 1306 C C . ARG A 1 174 ? 13.836 21.899 14.652 1.00 19.27 175 ARG A C 1
ATOM 1307 O O . ARG A 1 174 ? 12.763 21.715 15.232 1.00 19.79 175 ARG A O 1
ATOM 1315 N N . ASP A 1 175 ? 14.164 23.028 14.030 1.00 19.68 176 ASP A N 1
ATOM 1316 C CA . ASP A 1 175 ? 13.290 24.191 13.926 1.00 20.30 176 ASP A CA 1
ATOM 1317 C C . ASP A 1 175 ? 11.995 23.930 13.173 1.00 19.51 176 ASP A C 1
ATOM 1318 O O . ASP A 1 175 ? 10.944 24.379 13.589 1.00 18.99 176 ASP A O 1
ATOM 1323 N N . ILE A 1 176 ? 12.080 23.206 12.061 1.00 19.52 177 ILE A N 1
ATOM 1324 C CA . ILE A 1 176 ? 10.891 22.894 11.258 1.00 18.97 177 ILE A CA 1
ATOM 1325 C C . ILE A 1 176 ? 9.951 21.949 12.020 1.00 18.99 177 ILE A C 1
ATOM 1326 O O . ILE A 1 176 ? 8.751 22.226 12.109 1.00 19.00 177 ILE A O 1
ATOM 1331 N N . PHE A 1 177 ? 10.518 20.889 12.611 1.00 18.81 178 PHE A N 1
ATOM 1332 C CA . PHE A 1 177 ? 9.788 19.896 13.404 1.00 18.53 178 PHE A CA 1
ATOM 1333 C C . PHE A 1 177 ? 9.070 20.485 14.607 1.00 19.56 178 PHE A C 1
ATOM 1334 O O . PHE A 1 177 ? 8.057 19.951 15.053 1.00 20.13 178 PHE A O 1
ATOM 1342 N N . ALA A 1 178 ? 9.607 21.575 15.142 1.00 20.27 179 ALA A N 1
ATOM 1343 C CA . ALA A 1 178 ? 8.976 22.299 16.227 1.00 20.85 179 ALA A CA 1
ATOM 1344 C C . ALA A 1 178 ? 7.724 23.032 15.785 1.00 21.82 179 ALA A C 1
ATOM 1345 O O . ALA A 1 178 ? 6.765 23.130 16.550 1.00 22.67 179 ALA A O 1
ATOM 1347 N N . GLU A 1 179 ? 7.747 23.591 14.578 1.00 22.55 180 GLU A N 1
ATOM 1348 C CA . GLU A 1 179 ? 6.604 24.333 14.044 1.00 23.43 180 GLU A CA 1
ATOM 1349 C C . GLU A 1 179 ? 5.504 23.352 13.690 1.00 23.20 180 GLU A C 1
ATOM 1350 O O . GLU A 1 179 ? 4.331 23.631 13.884 1.00 23.71 180 GLU A O 1
ATOM 1356 N N . LEU A 1 180 ? 5.906 22.193 13.195 1.00 23.11 181 LEU A N 1
ATOM 1357 C CA . LEU A 1 180 ? 5.005 21.070 12.979 1.00 23.12 181 LEU A CA 1
ATOM 1358 C C . LEU A 1 180 ? 4.520 20.445 14.276 1.00 23.41 181 LEU A C 1
ATOM 1359 O O . LEU A 1 180 ? 3.725 19.501 14.247 1.00 23.97 181 LEU A O 1
ATOM 1364 N N . GLU A 1 181 ? 5.038 20.924 15.402 1.00 23.23 182 GLU A N 1
ATOM 1365 C CA . GLU A 1 181 ? 4.721 20.359 16.715 1.00 23.43 182 GLU A CA 1
ATOM 1366 C C . GLU A 1 181 ? 4.988 18.872 16.888 1.00 23.18 182 GLU A C 1
ATOM 1367 O O . GLU A 1 181 ? 4.309 18.189 17.648 1.00 23.45 182 GLU A O 1
ATOM 1373 N N . ASP A 1 182 ? 6.003 18.387 16.192 1.00 23.26 183 ASP A N 1
ATOM 1374 C CA . ASP A 1 182 ? 6.456 17.018 16.330 1.00 23.39 183 ASP A CA 1
ATOM 1375 C C . ASP A 1 182 ? 7.556 17.023 17.372 1.00 23.23 183 ASP A C 1
ATOM 1376 O O . ASP A 1 182 ? 8.745 17.146 17.069 1.00 22.98 183 ASP A O 1
ATOM 1381 N N . SER A 1 183 ? 7.129 16.892 18.616 1.00 23.43 184 SER A N 1
ATOM 1382 C CA . SER A 1 183 ? 8.015 16.995 19.763 1.00 23.48 184 SER A CA 1
ATOM 1383 C C . SER A 1 183 ? 8.960 15.790 19.900 1.00 22.87 184 SER A C 1
ATOM 1384 O O . SER A 1 183 ? 10.001 15.880 20.557 1.00 22.11 184 SER A O 1
ATOM 1387 N N . GLU A 1 184 ? 8.583 14.670 19.292 1.00 22.44 185 GLU A N 1
ATOM 1388 C CA . GLU A 1 184 ? 9.460 13.499 19.237 1.00 22.85 185 GLU A CA 1
ATOM 1389 C C . GLU A 1 184 ? 10.678 13.723 18.335 1.00 21.85 185 GLU A C 1
ATOM 1390 O O . GLU A 1 184 ? 11.818 13.460 18.723 1.00 21.66 185 GLU A O 1
ATOM 1396 N N . ALA A 1 185 ? 10.435 14.226 17.135 1.00 20.99 186 ALA A N 1
ATOM 1397 C CA . ALA A 1 185 ? 11.523 14.575 16.243 1.00 20.42 186 ALA A CA 1
ATOM 1398 C C . ALA A 1 185 ? 12.421 15.710 16.809 1.00 19.93 186 ALA A C 1
ATOM 1399 O O . ALA A 1 185 ? 13.649 15.651 16.685 1.00 19.86 186 ALA A O 1
ATOM 1401 N N . VAL A 1 186 ? 11.821 16.712 17.454 1.00 19.36 187 VAL A N 1
ATOM 1402 C CA . VAL A 1 186 ? 12.588 17.791 18.098 1.00 19.02 187 VAL A CA 1
ATOM 1403 C C . VAL A 1 186 ? 13.536 17.196 19.108 1.00 19.32 187 VAL A C 1
ATOM 1404 O O . VAL A 1 186 ? 14.731 17.472 19.097 1.00 18.98 187 VAL A O 1
ATOM 1408 N N . ASN A 1 187 ? 12.983 16.363 19.977 1.00 20.01 188 ASN A N 1
ATOM 1409 C CA . ASN A 1 187 ? 13.753 15.699 21.006 1.00 20.67 188 ASN A CA 1
ATOM 1410 C C . ASN A 1 187 ? 14.935 14.894 20.475 1.00 21.16 188 ASN A C 1
ATOM 1411 O O . ASN A 1 187 ? 16.047 15.012 20.994 1.00 21.25 188 ASN A O 1
ATOM 1416 N N . GLU A 1 188 ? 14.689 14.085 19.446 1.00 21.96 189 GLU A N 1
ATOM 1417 C CA . GLU A 1 188 ? 15.726 13.286 18.799 1.00 23.08 189 GLU A CA 1
ATOM 1418 C C . GLU A 1 188 ? 16.836 14.116 18.163 1.00 23.10 189 GLU A C 1
ATOM 1419 O O . GLU A 1 188 ? 17.992 13.731 18.210 1.00 23.39 189 GLU A O 1
ATOM 1425 N N . LEU A 1 189 ? 16.485 15.252 17.574 1.00 23.19 190 LEU A N 1
ATOM 1426 C CA . LEU A 1 189 ? 17.489 16.199 17.084 1.00 23.64 190 LEU A CA 1
ATOM 1427 C C . LEU A 1 189 ? 18.260 16.905 18.194 1.00 24.13 190 LEU A C 1
ATOM 1428 O O . LEU A 1 189 ? 19.382 17.350 17.974 1.00 23.72 190 LEU A O 1
ATOM 1441 N N . THR A 1 191 ? 19.150 15.230 21.052 1.00 26.19 192 THR A N 1
ATOM 1442 C CA . THR A 1 191 ? 20.158 14.224 21.405 1.00 26.34 192 THR A CA 1
ATOM 1443 C C . THR A 1 191 ? 21.378 14.403 20.511 1.00 26.33 192 THR A C 1
ATOM 1444 O O . THR A 1 191 ? 22.516 14.532 20.999 1.00 26.25 192 THR A O 1
ATOM 1448 N N . ARG A 1 192 ? 21.120 14.419 19.207 1.00 25.91 193 ARG A N 1
ATOM 1449 C CA . ARG A 1 192 ? 22.147 14.669 18.214 1.00 26.06 193 ARG A CA 1
ATOM 1450 C C . ARG A 1 192 ? 22.975 15.890 18.567 1.00 26.19 193 ARG A C 1
ATOM 1451 O O . ARG A 1 192 ? 24.189 15.783 18.737 1.00 26.38 193 ARG A O 1
ATOM 1459 N N . LEU A 1 193 ? 22.306 17.033 18.714 1.00 26.71 194 LEU A N 1
ATOM 1460 C CA . LEU A 1 193 ? 22.967 18.323 18.961 1.00 27.14 194 LEU A CA 1
ATOM 1461 C C . LEU A 1 193 ? 23.767 18.397 20.248 1.00 28.35 194 LEU A C 1
ATOM 1462 O O . LEU A 1 193 ? 24.880 18.904 20.256 1.00 28.60 194 LEU A O 1
ATOM 1467 N N . ASN A 1 194 ? 23.195 17.899 21.334 1.00 29.83 195 ASN A N 1
ATOM 1468 C CA . ASN A 1 194 ? 23.862 17.951 22.623 1.00 31.34 195 ASN A CA 1
ATOM 1469 C C . ASN A 1 194 ? 24.996 16.922 22.761 1.00 32.26 195 ASN A C 1
ATOM 1470 O O . ASN A 1 194 ? 25.946 17.133 23.517 1.00 32.27 195 ASN A O 1
ATOM 1475 N N . GLY A 1 195 ? 24.904 15.825 22.011 1.00 33.58 196 GLY A N 1
ATOM 1476 C CA . GLY A 1 195 ? 25.997 14.860 21.921 1.00 35.46 196 GLY A CA 1
ATOM 1477 C C . GLY A 1 195 ? 27.183 15.439 21.162 1.00 37.09 196 GLY A C 1
ATOM 1478 O O . GLY A 1 195 ? 28.224 14.796 21.020 1.00 37.22 196 GLY A O 1
ATOM 1479 N N . LEU A 1 196 ? 27.019 16.669 20.679 1.00 38.53 197 LEU A N 1
ATOM 1480 C CA . LEU A 1 196 ? 28.051 17.376 19.937 1.00 39.71 197 LEU A CA 1
ATOM 1481 C C . LEU A 1 196 ? 29.043 18.054 20.886 1.00 40.90 197 LEU A C 1
ATOM 1482 O O . LEU A 1 196 ? 29.914 18.819 20.457 1.00 40.94 197 LEU A O 1
ATOM 1487 N N . GLU A 1 197 ? 28.907 17.778 22.180 1.00 42.50 198 GLU A N 1
ATOM 1488 C CA . GLU A 1 197 ? 29.819 18.337 23.178 1.00 44.14 198 GLU A CA 1
ATOM 1489 C C . GLU A 1 197 ? 31.043 17.440 23.434 1.00 44.98 198 GLU A C 1
ATOM 1490 O O . GLU A 1 197 ? 31.281 16.476 22.692 1.00 45.27 198 GLU A O 1
ATOM 1496 N N . HIS A 1 198 ? 31.832 17.776 24.456 1.00 45.78 199 HIS A N 1
ATOM 1497 C CA . HIS A 1 198 ? 33.006 16.976 24.810 1.00 46.50 199 HIS A CA 1
ATOM 1498 C C . HIS A 1 198 ? 32.622 15.616 25.445 1.00 46.65 199 HIS A C 1
ATOM 1499 O O . HIS A 1 198 ? 32.171 14.691 24.740 1.00 46.44 199 HIS A O 1
ATOM 1506 N N . ALA B 1 2 ? 5.284 3.488 8.433 1.00 39.44 3 ALA B N 1
ATOM 1507 C CA . ALA B 1 2 ? 5.848 2.844 9.649 1.00 39.72 3 ALA B CA 1
ATOM 1508 C C . ALA B 1 2 ? 7.260 3.353 9.969 1.00 39.98 3 ALA B C 1
ATOM 1509 O O . ALA B 1 2 ? 8.148 3.335 9.102 1.00 40.69 3 ALA B O 1
ATOM 1511 N N . PHE B 1 3 ? 7.451 3.798 11.214 1.00 39.42 4 PHE B N 1
ATOM 1512 C CA . PHE B 1 3 ? 8.719 4.352 11.747 1.00 38.64 4 PHE B CA 1
ATOM 1513 C C . PHE B 1 3 ? 8.812 5.882 11.694 1.00 37.77 4 PHE B C 1
ATOM 1514 O O . PHE B 1 3 ? 7.989 6.553 12.311 1.00 38.45 4 PHE B O 1
ATOM 1522 N N . GLU B 1 4 ? 9.772 6.449 10.976 1.00 36.30 5 GLU B N 1
ATOM 1523 C CA . GLU B 1 4 ? 10.042 7.886 11.135 1.00 34.96 5 GLU B CA 1
ATOM 1524 C C . GLU B 1 4 ? 8.997 8.847 10.529 1.00 33.36 5 GLU B C 1
ATOM 1525 O O . GLU B 1 4 ? 8.102 8.430 9.804 1.00 32.88 5 GLU B O 1
ATOM 1531 N N . ALA B 1 5 ? 9.129 10.135 10.846 1.00 31.72 6 ALA B N 1
ATOM 1532 C CA . ALA B 1 5 ? 8.215 11.174 10.360 1.00 30.32 6 ALA B CA 1
ATOM 1533 C C . ALA B 1 5 ? 8.009 11.135 8.848 1.00 29.01 6 ALA B C 1
ATOM 1534 O O . ALA B 1 5 ? 6.913 11.359 8.356 1.00 28.49 6 ALA B O 1
ATOM 1536 N N . HIS B 1 6 ? 9.070 10.822 8.126 1.00 27.98 7 HIS B N 1
ATOM 1537 C CA . HIS B 1 6 ? 9.029 10.772 6.681 1.00 27.29 7 HIS B CA 1
ATOM 1538 C C . HIS B 1 6 ? 8.031 9.734 6.176 1.00 26.98 7 HIS B C 1
ATOM 1539 O O . HIS B 1 6 ? 7.381 9.939 5.158 1.00 27.08 7 HIS B O 1
ATOM 1546 N N . ASP B 1 7 ? 7.917 8.617 6.880 1.00 26.64 8 ASP B N 1
ATOM 1547 C CA . ASP B 1 7 ? 7.039 7.548 6.447 1.00 25.87 8 ASP B CA 1
ATOM 1548 C C . ASP B 1 7 ? 5.593 8.003 6.510 1.00 25.32 8 ASP B C 1
ATOM 1549 O O . ASP B 1 7 ? 4.823 7.745 5.585 1.00 24.73 8 ASP B O 1
ATOM 1554 N N . TYR B 1 8 ? 5.241 8.712 7.581 1.00 25.16 9 TYR B N 1
ATOM 1555 C CA . TYR B 1 8 ? 3.864 9.171 7.779 1.00 25.00 9 TYR B CA 1
ATOM 1556 C C . TYR B 1 8 ? 3.486 10.304 6.824 1.00 24.13 9 TYR B C 1
ATOM 1557 O O . TYR B 1 8 ? 2.355 10.369 6.329 1.00 24.16 9 TYR B O 1
ATOM 1566 N N . ALA B 1 9 ? 4.420 11.202 6.560 1.00 23.09 10 ALA B N 1
ATOM 1567 C CA . ALA B 1 9 ? 4.104 12.309 5.679 1.00 22.59 10 ALA B CA 1
ATOM 1568 C C . ALA B 1 9 ? 3.925 11.760 4.268 1.00 22.16 10 ALA B C 1
ATOM 1569 O O . ALA B 1 9 ? 3.044 12.202 3.517 1.00 22.16 10 ALA B O 1
ATOM 1571 N N . LEU B 1 10 ? 4.751 10.782 3.922 1.00 20.84 11 LEU B N 1
ATOM 1572 C CA . LEU B 1 10 ? 4.627 10.164 2.638 1.00 20.87 11 LEU B CA 1
ATOM 1573 C C . LEU B 1 10 ? 3.295 9.415 2.547 1.00 20.37 11 LEU B C 1
ATOM 1574 O O . LEU B 1 10 ? 2.535 9.631 1.618 1.00 20.33 11 LEU B O 1
ATOM 1579 N N . ALA B 1 11 ? 3.030 8.552 3.522 1.00 20.29 12 ALA B N 1
ATOM 1580 C CA . ALA B 1 11 ? 1.809 7.759 3.578 1.00 20.22 12 ALA B CA 1
ATOM 1581 C C . ALA B 1 11 ? 0.557 8.596 3.424 1.00 20.38 12 ALA B C 1
ATOM 1582 O O . ALA B 1 11 ? -0.389 8.154 2.785 1.00 20.82 12 ALA B O 1
ATOM 1584 N N . GLU B 1 12 ? 0.558 9.797 3.994 1.00 20.27 13 GLU B N 1
ATOM 1585 C CA . GLU B 1 12 ? -0.572 10.698 3.877 1.00 20.49 13 GLU B CA 1
ATOM 1586 C C . GLU B 1 12 ? -0.777 11.139 2.447 1.00 20.06 13 GLU B C 1
ATOM 1587 O O . GLU B 1 12 ? -1.914 11.131 1.948 1.00 19.88 13 GLU B O 1
ATOM 1593 N N . ARG B 1 13 ? 0.313 11.558 1.801 1.00 19.89 14 ARG B N 1
ATOM 1594 C CA . ARG B 1 13 ? 0.245 12.013 0.407 1.00 19.93 14 ARG B CA 1
ATOM 1595 C C . ARG B 1 13 ? -0.111 10.868 -0.534 1.00 19.46 14 ARG B C 1
ATOM 1596 O O . ARG B 1 13 ? -0.801 11.071 -1.523 1.00 19.85 14 ARG B O 1
ATOM 1604 N N . GLN B 1 14 ? 0.345 9.664 -0.219 1.00 19.20 15 GLN B N 1
ATOM 1605 C CA . GLN B 1 14 ? -0.076 8.482 -0.967 1.00 19.00 15 GLN B CA 1
ATOM 1606 C C . GLN B 1 14 ? -1.582 8.241 -0.816 1.00 18.68 15 GLN B C 1
ATOM 1607 O O . GLN B 1 14 ? -2.278 7.963 -1.796 1.00 19.66 15 GLN B O 1
ATOM 1613 N N . ALA B 1 15 ? -2.084 8.340 0.411 1.00 17.39 16 ALA B N 1
ATOM 1614 C CA . ALA B 1 15 ? -3.507 8.130 0.662 1.00 16.60 16 ALA B CA 1
ATOM 1615 C C . ALA B 1 15 ? -4.404 9.202 0.004 1.00 16.23 16 ALA B C 1
ATOM 1616 O O . ALA B 1 15 ? -5.499 8.880 -0.472 1.00 15.65 16 ALA B O 1
ATOM 1618 N N . GLN B 1 16 ? -3.935 10.452 -0.039 1.00 15.68 17 GLN B N 1
ATOM 1619 C CA . GLN B 1 16 ? -4.631 11.521 -0.779 1.00 15.57 17 GLN B CA 1
ATOM 1620 C C . GLN B 1 16 ? -4.740 11.212 -2.255 1.00 15.10 17 GLN B C 1
ATOM 1621 O O . GLN B 1 16 ? -5.739 11.532 -2.907 1.00 15.24 17 GLN B O 1
ATOM 1627 N N . ALA B 1 17 ? -3.711 10.570 -2.788 1.00 15.36 18 ALA B N 1
ATOM 1628 C CA . ALA B 1 17 ? -3.729 10.103 -4.186 1.00 14.68 18 ALA B CA 1
ATOM 1629 C C . ALA B 1 17 ? -4.727 8.967 -4.387 1.00 13.74 18 ALA B C 1
ATOM 1630 O O . ALA B 1 17 ? -5.471 8.941 -5.354 1.00 13.79 18 ALA B O 1
ATOM 1632 N N . LEU B 1 18 ? -4.758 8.033 -3.452 1.00 13.58 19 LEU B N 1
ATOM 1633 C CA . LEU B 1 18 ? -5.617 6.861 -3.600 1.00 13.37 19 LEU B CA 1
ATOM 1634 C C . LEU B 1 18 ? -7.113 7.136 -3.339 1.00 13.19 19 LEU B C 1
ATOM 1635 O O . LEU B 1 18 ? -7.951 6.268 -3.601 1.00 12.94 19 LEU B O 1
ATOM 1640 N N . LEU B 1 19 ? -7.446 8.333 -2.838 1.00 13.02 20 LEU B N 1
ATOM 1641 C CA . LEU B 1 19 ? -8.851 8.771 -2.719 1.00 13.30 20 LEU B CA 1
ATOM 1642 C C . LEU B 1 19 ? -9.415 8.996 -4.107 1.00 13.88 20 LEU B C 1
ATOM 1643 O O . LEU B 1 19 ? -10.626 8.869 -4.313 1.00 14.44 20 LEU B O 1
ATOM 1648 N N . ALA B 1 20 ? -8.519 9.293 -5.049 1.00 13.78 21 ALA B N 1
ATOM 1649 C CA . ALA B 1 20 ? -8.868 9.537 -6.434 1.00 14.88 21 ALA B CA 1
ATOM 1650 C C . ALA B 1 20 ? -9.297 8.291 -7.241 1.00 15.79 21 ALA B C 1
ATOM 1651 O O . ALA B 1 20 ? -9.618 8.426 -8.425 1.00 15.89 21 ALA B O 1
ATOM 1653 N N . HIS B 1 21 ? -9.306 7.104 -6.620 1.00 16.17 22 HIS B N 1
ATOM 1654 C CA . HIS B 1 21 ? -9.689 5.888 -7.319 1.00 17.00 22 HIS B CA 1
ATOM 1655 C C . HIS B 1 21 ? -10.692 5.069 -6.530 1.00 17.37 22 HIS B C 1
ATOM 1656 O O . HIS B 1 21 ? -10.367 4.593 -5.442 1.00 18.07 22 HIS B O 1
ATOM 1663 N N . PRO B 1 22 ? -11.913 4.877 -7.073 1.00 17.61 23 PRO B N 1
ATOM 1664 C CA . PRO B 1 22 ? -12.935 4.079 -6.380 1.00 17.79 23 PRO B CA 1
ATOM 1665 C C . PRO B 1 22 ? -12.428 2.770 -5.761 1.00 17.94 23 PRO B C 1
ATOM 1666 O O . PRO B 1 22 ? -12.816 2.447 -4.640 1.00 18.23 23 PRO B O 1
ATOM 1670 N N . ALA B 1 23 ? -11.568 2.042 -6.478 1.00 17.94 24 ALA B N 1
ATOM 1671 C CA . ALA B 1 23 ? -10.969 0.789 -5.986 1.00 18.00 24 ALA B CA 1
ATOM 1672 C C . ALA B 1 23 ? -10.075 0.922 -4.736 1.00 17.97 24 ALA B C 1
ATOM 1673 O O . ALA B 1 23 ? -9.909 -0.041 -3.986 1.00 18.07 24 ALA B O 1
ATOM 1675 N N . THR B 1 24 ? -9.493 2.100 -4.530 1.00 17.96 25 THR B N 1
ATOM 1676 C CA . THR B 1 24 ? -8.592 2.326 -3.410 1.00 18.31 25 THR B CA 1
ATOM 1677 C C . THR B 1 24 ? -9.131 3.305 -2.363 1.00 18.37 25 THR B C 1
ATOM 1678 O O . THR B 1 24 ? -8.594 3.392 -1.269 1.00 19.03 25 THR B O 1
ATOM 1682 N N . ALA B 1 25 ? -10.210 4.008 -2.683 1.00 18.70 26 ALA B N 1
ATOM 1683 C CA . ALA B 1 25 ? -10.798 5.035 -1.792 1.00 18.84 26 ALA B CA 1
ATOM 1684 C C . ALA B 1 25 ? -11.060 4.647 -0.316 1.00 18.74 26 ALA B C 1
ATOM 1685 O O . ALA B 1 25 ? -10.678 5.397 0.589 1.00 19.08 26 ALA B O 1
ATOM 1687 N N . SER B 1 26 ? -11.702 3.503 -0.063 1.00 18.28 27 SER B N 1
ATOM 1688 C CA . SER B 1 26 ? -11.948 3.051 1.330 1.00 18.29 27 SER B CA 1
ATOM 1689 C C . SER B 1 26 ? -10.676 2.819 2.147 1.00 18.03 27 SER B C 1
ATOM 1690 O O . SER B 1 26 ? -10.499 3.430 3.204 1.00 19.14 27 SER B O 1
ATOM 1693 N N . GLY B 1 27 ? -9.798 1.944 1.667 1.00 17.35 28 GLY B N 1
ATOM 1694 C CA . GLY B 1 27 ? -8.470 1.776 2.246 1.00 16.81 28 GLY B CA 1
ATOM 1695 C C . GLY B 1 27 ? -7.769 3.081 2.585 1.00 17.04 28 GLY B C 1
ATOM 1696 O O . GLY B 1 27 ? -7.193 3.203 3.656 1.00 16.69 28 GLY B O 1
ATOM 1697 N N . ALA B 1 28 ? -7.841 4.053 1.676 1.00 17.15 29 ALA B N 1
ATOM 1698 C CA . ALA B 1 28 ? -7.189 5.349 1.848 1.00 18.18 29 ALA B CA 1
ATOM 1699 C C . ALA B 1 28 ? -7.843 6.266 2.895 1.00 19.01 29 ALA B C 1
ATOM 1700 O O . ALA B 1 28 ? -7.145 6.953 3.646 1.00 19.26 29 ALA B O 1
ATOM 1702 N N . ARG B 1 29 ? -9.169 6.306 2.945 1.00 19.82 30 ARG B N 1
ATOM 1703 C CA . ARG B 1 29 ? -9.827 7.003 4.045 1.00 20.71 30 ARG B CA 1
ATOM 1704 C C . ARG B 1 29 ? -9.365 6.462 5.393 1.00 21.52 30 ARG B C 1
ATOM 1705 O O . ARG B 1 29 ? -9.106 7.259 6.298 1.00 21.72 30 ARG B O 1
ATOM 1713 N N . PHE B 1 30 ? -9.274 5.125 5.520 1.00 22.07 31 PHE B N 1
ATOM 1714 C CA . PHE B 1 30 ? -8.800 4.474 6.751 1.00 23.42 31 PHE B CA 1
ATOM 1715 C C . PHE B 1 30 ? -7.416 4.911 7.145 1.00 24.22 31 PHE B C 1
ATOM 1716 O O . PHE B 1 30 ? -7.187 5.345 8.275 1.00 23.81 31 PHE B O 1
ATOM 1732 N N . LEU B 1 32 ? -5.901 7.470 6.254 1.00 24.03 33 LEU B N 1
ATOM 1733 C CA . LEU B 1 32 ? -5.881 8.887 6.575 1.00 22.97 33 LEU B CA 1
ATOM 1734 C C . LEU B 1 32 ? -6.330 9.153 7.994 1.00 22.78 33 LEU B C 1
ATOM 1735 O O . LEU B 1 32 ? -5.755 9.995 8.680 1.00 22.59 33 LEU B O 1
ATOM 1740 N N . GLY B 1 33 ? -7.343 8.415 8.435 1.00 22.50 34 GLY B N 1
ATOM 1741 C CA . GLY B 1 33 ? -7.763 8.436 9.827 1.00 22.33 34 GLY B CA 1
ATOM 1742 C C . GLY B 1 33 ? -6.613 8.189 10.787 1.00 22.55 34 GLY B C 1
ATOM 1743 O O . GLY B 1 33 ? -6.389 8.977 11.709 1.00 21.92 34 GLY B O 1
ATOM 1744 N N . TYR B 1 34 ? -5.878 7.099 10.567 1.00 23.20 35 TYR B N 1
ATOM 1745 C CA . TYR B 1 34 ? -4.730 6.756 11.408 1.00 24.23 35 TYR B CA 1
ATOM 1746 C C . TYR B 1 34 ? -3.628 7.794 11.331 1.00 24.64 35 TYR B C 1
ATOM 1747 O O . TYR B 1 34 ? -3.179 8.282 12.355 1.00 24.35 35 TYR B O 1
ATOM 1756 N N . VAL B 1 35 ? -3.220 8.140 10.115 1.00 25.75 36 VAL B N 1
ATOM 1757 C CA . VAL B 1 35 ? -2.146 9.094 9.903 1.00 27.41 36 VAL B CA 1
ATOM 1758 C C . VAL B 1 35 ? -2.469 10.455 10.534 1.00 28.78 36 VAL B C 1
ATOM 1759 O O . VAL B 1 35 ? -1.665 10.967 11.307 1.00 29.18 36 VAL B O 1
ATOM 1763 N N . TYR B 1 36 ? -3.647 11.014 10.254 1.00 30.45 37 TYR B N 1
ATOM 1764 C CA . TYR B 1 36 ? -4.063 12.275 10.886 1.00 32.21 37 TYR B CA 1
ATOM 1765 C C . TYR B 1 36 ? -3.980 12.235 12.411 1.00 33.80 37 TYR B C 1
ATOM 1766 O O . TYR B 1 36 ? -3.513 13.194 13.041 1.00 34.27 37 TYR B O 1
ATOM 1775 N N . ALA B 1 37 ? -4.449 11.125 12.984 1.00 35.55 38 ALA B N 1
ATOM 1776 C CA . ALA B 1 37 ? -4.386 10.868 14.417 1.00 37.17 38 ALA B CA 1
ATOM 1777 C C . ALA B 1 37 ? -2.949 10.966 14.914 1.00 38.65 38 ALA B C 1
ATOM 1778 O O . ALA B 1 37 ? -2.641 11.851 15.721 1.00 38.57 38 ALA B O 1
ATOM 1780 N N . PHE B 1 38 ? -2.077 10.077 14.418 1.00 40.71 39 PHE B N 1
ATOM 1781 C CA . PHE B 1 38 ? -0.633 10.135 14.703 1.00 42.78 39 PHE B CA 1
ATOM 1782 C C . PHE B 1 38 ? -0.141 11.581 14.680 1.00 43.73 39 PHE B C 1
ATOM 1783 O O . PHE B 1 38 ? 0.609 12.004 15.551 1.00 43.81 39 PHE B O 1
ATOM 1799 N N . ASP B 1 40 ? -1.689 14.314 15.320 1.00 44.35 41 ASP B N 1
ATOM 1800 C CA . ASP B 1 40 ? -2.426 15.216 16.236 1.00 43.02 41 ASP B CA 1
ATOM 1801 C C . ASP B 1 40 ? -3.305 16.206 15.483 1.00 41.87 41 ASP B C 1
ATOM 1802 O O . ASP B 1 40 ? -3.741 17.222 16.024 1.00 41.62 41 ASP B O 1
ATOM 1807 N N . ARG B 1 41 ? -3.547 15.885 14.221 1.00 40.39 42 ARG B N 1
ATOM 1808 C CA . ARG B 1 41 ? -4.501 16.595 13.414 1.00 39.25 42 ARG B CA 1
ATOM 1809 C C . ARG B 1 41 ? -5.833 15.890 13.638 1.00 37.97 42 ARG B C 1
ATOM 1810 O O . ARG B 1 41 ? -6.188 14.970 12.904 1.00 38.20 42 ARG B O 1
ATOM 1818 N N . PHE B 1 42 ? -6.558 16.307 14.673 1.00 36.40 43 PHE B N 1
ATOM 1819 C CA . PHE B 1 42 ? -7.677 15.505 15.198 1.00 34.58 43 PHE B CA 1
ATOM 1820 C C . PHE B 1 42 ? -9.064 15.746 14.603 1.00 33.44 43 PHE B C 1
ATOM 1821 O O . PHE B 1 42 ? -9.885 14.823 14.579 1.00 32.76 43 PHE B O 1
ATOM 1829 N N . ASP B 1 43 ? -9.331 16.961 14.128 1.00 32.13 44 ASP B N 1
ATOM 1830 C CA . ASP B 1 43 ? -10.603 17.235 13.453 1.00 31.28 44 ASP B CA 1
ATOM 1831 C C . ASP B 1 43 ? -10.654 16.409 12.181 1.00 30.41 44 ASP B C 1
ATOM 1832 O O . ASP B 1 43 ? -11.685 15.830 11.841 1.00 30.11 44 ASP B O 1
ATOM 1837 N N . GLU B 1 44 ? -9.509 16.343 11.504 1.00 29.42 45 GLU B N 1
ATOM 1838 C CA . GLU B 1 44 ? -9.356 15.629 10.244 1.00 28.85 45 GLU B CA 1
ATOM 1839 C C . GLU B 1 44 ? -9.430 14.096 10.452 1.00 26.80 45 GLU B C 1
ATOM 1840 O O . GLU B 1 44 ? -10.083 13.389 9.679 1.00 26.34 45 GLU B O 1
ATOM 1846 N N . ALA B 1 45 ? -8.785 13.602 11.506 1.00 24.81 46 ALA B N 1
ATOM 1847 C CA . ALA B 1 45 ? -8.925 12.198 11.920 1.00 23.55 46 ALA B CA 1
ATOM 1848 C C . ALA B 1 45 ? -10.383 11.787 12.211 1.00 22.68 46 ALA B C 1
ATOM 1849 O O . ALA B 1 45 ? -10.841 10.763 11.713 1.00 21.88 46 ALA B O 1
ATOM 1851 N N . ARG B 1 46 ? -11.109 12.603 12.982 1.00 22.37 47 ARG B N 1
ATOM 1852 C CA . ARG B 1 46 ? -12.516 12.334 13.323 1.00 22.45 47 ARG B CA 1
ATOM 1853 C C . ARG B 1 46 ? -13.426 12.232 12.104 1.00 21.48 47 ARG B C 1
ATOM 1854 O O . ARG B 1 46 ? -14.174 11.263 11.979 1.00 21.61 47 ARG B O 1
ATOM 1862 N N . ALA B 1 47 ? -13.364 13.241 11.229 1.00 20.31 48 ALA B N 1
ATOM 1863 C CA . ALA B 1 47 ? -14.147 13.287 9.997 1.00 18.91 48 ALA B CA 1
ATOM 1864 C C . ALA B 1 47 ? -13.866 12.064 9.102 1.00 18.29 48 ALA B C 1
ATOM 1865 O O . ALA B 1 47 ? -14.786 11.443 8.555 1.00 17.80 48 ALA B O 1
ATOM 1867 N N . SER B 1 48 ? -12.592 11.718 8.962 1.00 17.42 49 SER B N 1
ATOM 1868 C CA . SER B 1 48 ? -12.232 10.550 8.194 1.00 17.19 49 SER B CA 1
ATOM 1869 C C . SER B 1 48 ? -12.952 9.322 8.710 1.00 17.07 49 SER B C 1
ATOM 1870 O O . SER B 1 48 ? -13.621 8.649 7.937 1.00 17.40 49 SER B O 1
ATOM 1873 N N . PHE B 1 49 ? -12.860 9.059 10.009 1.00 16.96 50 PHE B N 1
ATOM 1874 C CA . PHE B 1 49 ? -13.532 7.885 10.588 1.00 17.55 50 PHE B CA 1
ATOM 1875 C C . PHE B 1 49 ? -15.038 7.976 10.591 1.00 18.28 50 PHE B C 1
ATOM 1876 O O . PHE B 1 49 ? -15.721 6.966 10.414 1.00 19.19 50 PHE B O 1
ATOM 1884 N N . GLN B 1 50 ? -15.544 9.180 10.827 1.00 18.81 51 GLN B N 1
ATOM 1885 C CA . GLN B 1 50 ? -16.966 9.470 10.771 1.00 19.89 51 GLN B CA 1
ATOM 1886 C C . GLN B 1 50 ? -17.555 9.171 9.389 1.00 19.91 51 GLN B C 1
ATOM 1887 O O . GLN B 1 50 ? -18.710 8.780 9.286 1.00 20.41 51 GLN B O 1
ATOM 1893 N N . ALA B 1 51 ? -16.762 9.365 8.340 1.00 19.61 52 ALA B N 1
ATOM 1894 C CA . ALA B 1 51 ? -17.203 9.115 6.972 1.00 19.85 52 ALA B CA 1
ATOM 1895 C C . ALA B 1 51 ? -17.328 7.611 6.684 1.00 19.96 52 ALA B C 1
ATOM 1896 O O . ALA B 1 51 ? -18.323 7.155 6.103 1.00 19.46 52 ALA B O 1
ATOM 1898 N N . LEU B 1 52 ? -16.310 6.854 7.094 1.00 20.37 53 LEU B N 1
ATOM 1899 C CA . LEU B 1 52 ? -16.366 5.386 7.080 1.00 20.93 53 LEU B CA 1
ATOM 1900 C C . LEU B 1 52 ? -17.563 4.824 7.836 1.00 21.14 53 LEU B C 1
ATOM 1901 O O . LEU B 1 52 ? -18.153 3.843 7.400 1.00 20.74 53 LEU B O 1
ATOM 1906 N N . GLN B 1 53 ? -17.903 5.446 8.965 1.00 22.00 54 GLN B N 1
ATOM 1907 C CA . GLN B 1 53 ? -18.999 4.976 9.824 1.00 23.34 54 GLN B CA 1
ATOM 1908 C C . GLN B 1 53 ? -20.351 5.085 9.125 1.00 23.89 54 GLN B C 1
ATOM 1909 O O . GLN B 1 53 ? -21.195 4.183 9.210 1.00 23.78 54 GLN B O 1
ATOM 1915 N N . GLN B 1 54 ? -20.529 6.206 8.436 1.00 24.61 55 GLN B N 1
ATOM 1916 C CA . GLN B 1 54 ? -21.721 6.475 7.660 1.00 25.38 55 GLN B CA 1
ATOM 1917 C C . GLN B 1 54 ? -21.788 5.558 6.452 1.00 25.28 55 GLN B C 1
ATOM 1918 O O . GLN B 1 54 ? -22.837 5.009 6.157 1.00 24.90 55 GLN B O 1
ATOM 1924 N N . GLN B 1 55 ? -20.664 5.368 5.770 1.00 26.10 56 GLN B N 1
ATOM 1925 C CA . GLN B 1 55 ? -20.613 4.398 4.687 1.00 27.18 56 GLN B CA 1
ATOM 1926 C C . GLN B 1 55 ? -21.136 3.085 5.224 1.00 27.70 56 GLN B C 1
ATOM 1927 O O . GLN B 1 55 ? -22.050 2.492 4.653 1.00 27.70 56 GLN B O 1
ATOM 1933 N N . ALA B 1 56 ? -20.584 2.676 6.365 1.00 28.20 57 ALA B N 1
ATOM 1934 C CA . ALA B 1 56 ? -20.904 1.410 6.983 1.00 28.86 57 ALA B CA 1
ATOM 1935 C C . ALA B 1 56 ? -22.385 1.294 7.313 1.00 29.53 57 ALA B C 1
ATOM 1936 O O . ALA B 1 56 ? -22.996 0.242 7.093 1.00 29.50 57 ALA B O 1
ATOM 1938 N N . GLN B 1 57 ? -22.961 2.373 7.832 1.00 30.25 58 GLN B N 1
ATOM 1939 C CA . GLN B 1 57 ? -24.346 2.325 8.276 1.00 31.41 58 GLN B CA 1
ATOM 1940 C C . GLN B 1 57 ? -25.364 2.386 7.134 1.00 31.60 58 GLN B C 1
ATOM 1941 O O . GLN B 1 57 ? -26.498 1.944 7.284 1.00 32.09 58 GLN B O 1
ATOM 1947 N N . LYS B 1 58 ? -24.952 2.889 5.981 1.00 32.25 59 LYS B N 1
ATOM 1948 C CA . LYS B 1 58 ? -25.836 2.886 4.820 1.00 32.54 59 LYS B CA 1
ATOM 1949 C C . LYS B 1 58 ? -25.624 1.659 3.913 1.00 32.73 59 LYS B C 1
ATOM 1950 O O . LYS B 1 58 ? -26.002 1.661 2.741 1.00 33.17 59 LYS B O 1
ATOM 1956 N N . SER B 1 59 ? -25.027 0.616 4.477 1.00 32.65 60 SER B N 1
ATOM 1957 C CA . SER B 1 59 ? -24.838 -0.649 3.790 1.00 32.58 60 SER B CA 1
ATOM 1958 C C . SER B 1 59 ? -25.434 -1.778 4.613 1.00 32.62 60 SER B C 1
ATOM 1959 O O . SER B 1 59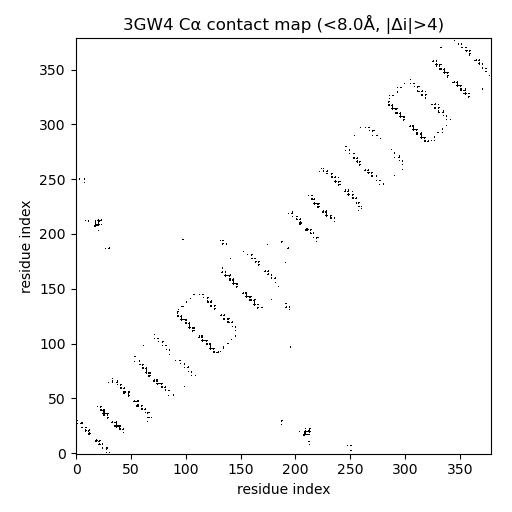 ? -25.462 -2.921 4.166 1.00 32.80 60 SER B O 1
ATOM 1962 N N . GLY B 1 60 ? -25.908 -1.455 5.815 1.00 32.45 61 GLY B N 1
ATOM 1963 C CA . GLY B 1 60 ? -26.415 -2.473 6.746 1.00 32.52 61 GLY B CA 1
ATOM 1964 C C . GLY B 1 60 ? -25.317 -3.155 7.552 1.00 32.41 61 GLY B C 1
ATOM 1965 O O . GLY B 1 60 ? -25.602 -3.958 8.444 1.00 32.57 61 GLY B O 1
ATOM 1966 N N . ASP B 1 61 ? -24.063 -2.818 7.243 1.00 32.22 62 ASP B N 1
ATOM 1967 C CA . ASP B 1 61 ? -22.881 -3.420 7.869 1.00 31.68 62 ASP B CA 1
ATOM 1968 C C . ASP B 1 61 ? -22.652 -2.885 9.279 1.00 31.30 62 ASP B C 1
ATOM 1969 O O . ASP B 1 61 ? -21.932 -1.896 9.473 1.00 30.91 62 ASP B O 1
ATOM 1974 N N . HIS B 1 62 ? -23.268 -3.561 10.253 1.00 30.86 63 HIS B N 1
ATOM 1975 C CA . HIS B 1 62 ? -23.136 -3.227 11.675 1.00 30.36 63 HIS B CA 1
ATOM 1976 C C . HIS B 1 62 ? -21.731 -3.497 12.213 1.00 28.93 63 HIS B C 1
ATOM 1977 O O . HIS B 1 62 ? -21.257 -2.793 13.105 1.00 28.78 63 HIS B O 1
ATOM 1984 N N . THR B 1 63 ? -21.070 -4.509 11.658 1.00 27.22 64 THR B N 1
ATOM 1985 C CA . THR B 1 63 ? -19.714 -4.837 12.059 1.00 25.77 64 THR B CA 1
ATOM 1986 C C . THR B 1 63 ? -18.774 -3.691 11.730 1.00 24.44 64 THR B C 1
ATOM 1987 O O . THR B 1 63 ? -18.112 -3.166 12.619 1.00 24.29 64 THR B O 1
ATOM 1991 N N . ALA B 1 64 ? -18.737 -3.293 10.465 1.00 22.84 65 ALA B N 1
ATOM 1992 C CA . ALA B 1 64 ? -17.901 -2.180 10.044 1.00 21.91 65 ALA B CA 1
ATOM 1993 C C . ALA B 1 64 ? -18.269 -0.901 10.782 1.00 21.35 65 ALA B C 1
ATOM 1994 O O . ALA B 1 64 ? -17.425 -0.032 10.972 1.00 21.48 65 ALA B O 1
ATOM 1996 N N . GLU B 1 65 ? -19.526 -0.803 11.202 1.00 20.92 66 GLU B N 1
ATOM 1997 C CA . GLU B 1 65 ? -20.061 0.393 11.851 1.00 20.94 66 GLU B CA 1
ATOM 1998 C C . GLU B 1 65 ? -19.535 0.548 13.282 1.00 19.76 66 GLU B C 1
ATOM 1999 O O . GLU B 1 65 ? -19.075 1.622 13.656 1.00 19.15 66 GLU B O 1
ATOM 2005 N N . HIS B 1 66 ? -19.594 -0.532 14.065 1.00 18.70 67 HIS B N 1
ATOM 2006 C CA . HIS B 1 66 ? -19.047 -0.526 15.416 1.00 18.54 67 HIS B CA 1
ATOM 2007 C C . HIS B 1 66 ? -17.533 -0.235 15.437 1.00 18.26 67 HIS B C 1
ATOM 2008 O O . HIS B 1 66 ? -17.066 0.535 16.273 1.00 18.28 67 HIS B O 1
ATOM 2015 N N . ARG B 1 67 ? -16.790 -0.832 14.505 1.00 18.11 68 ARG B N 1
ATOM 2016 C CA . ARG B 1 67 ? -15.331 -0.664 14.399 1.00 18.00 68 ARG B CA 1
ATOM 2017 C C . ARG B 1 67 ? -14.923 0.714 13.920 1.00 17.59 68 ARG B C 1
ATOM 2018 O O . ARG B 1 67 ? -13.865 1.202 14.297 1.00 17.98 68 ARG B O 1
ATOM 2026 N N . ALA B 1 68 ? -15.740 1.342 13.085 1.00 17.32 69 ALA B N 1
ATOM 2027 C CA . ALA B 1 68 ? -15.474 2.730 12.684 1.00 17.24 69 ALA B CA 1
ATOM 2028 C C . ALA B 1 68 ? -15.743 3.662 13.865 1.00 17.47 69 ALA B C 1
ATOM 2029 O O . ALA B 1 68 ? -14.890 4.477 14.238 1.00 17.35 69 ALA B O 1
ATOM 2031 N N . LEU B 1 69 ? -16.934 3.510 14.447 1.00 17.32 70 LEU B N 1
ATOM 2032 C CA . LEU B 1 69 ? -17.382 4.267 15.614 1.00 17.40 70 LEU B CA 1
ATOM 2033 C C . LEU B 1 69 ? -16.348 4.214 16.743 1.00 17.24 70 LEU B C 1
ATOM 2034 O O . LEU B 1 69 ? -16.072 5.211 17.414 1.00 16.78 70 LEU B O 1
ATOM 2039 N N . HIS B 1 70 ? -15.790 3.032 16.957 1.00 16.95 71 HIS B N 1
ATOM 2040 C CA . HIS B 1 70 ? -14.762 2.869 17.964 1.00 16.93 71 HIS B CA 1
ATOM 2041 C C . HIS B 1 70 ? -13.560 3.817 17.725 1.00 17.02 71 HIS B C 1
ATOM 2042 O O . HIS B 1 70 ? -13.022 4.411 18.648 1.00 16.86 71 HIS B O 1
ATOM 2049 N N . GLN B 1 71 ? -13.142 3.954 16.481 1.00 17.43 72 GLN B N 1
ATOM 2050 C CA . GLN B 1 71 ? -12.024 4.826 16.181 1.00 18.08 72 GLN B CA 1
ATOM 2051 C C . GLN B 1 71 ? -12.362 6.300 16.291 1.00 17.75 72 GLN B C 1
ATOM 2052 O O . GLN B 1 71 ? -11.486 7.099 16.564 1.00 17.55 72 GLN B O 1
ATOM 2058 N N . VAL B 1 72 ? -13.624 6.652 16.077 1.00 18.06 73 VAL B N 1
ATOM 2059 C CA . VAL B 1 72 ? -14.074 8.017 16.303 1.00 19.03 73 VAL B CA 1
ATOM 2060 C C . VAL B 1 72 ? -13.889 8.398 17.764 1.00 19.45 73 VAL B C 1
ATOM 2061 O O . VAL B 1 72 ? -13.378 9.482 18.072 1.00 18.68 73 VAL B O 1
ATOM 2065 N N . GLY B 1 73 ? -14.302 7.489 18.646 1.00 20.60 74 GLY B N 1
ATOM 2066 C CA . GLY B 1 73 ? -14.078 7.616 20.073 1.00 22.61 74 GLY B CA 1
ATOM 2067 C C . GLY B 1 73 ? -12.621 7.717 20.494 1.00 24.35 74 GLY B C 1
ATOM 2068 O O . GLY B 1 73 ? -12.283 8.549 21.337 1.00 23.80 74 GLY B O 1
ATOM 2077 N N . VAL B 1 75 ? -10.223 8.786 18.708 1.00 28.66 76 VAL B N 1
ATOM 2078 C CA . VAL B 1 75 ? -9.820 10.092 18.239 1.00 28.25 76 VAL B CA 1
ATOM 2079 C C . VAL B 1 75 ? -10.293 11.204 19.184 1.00 28.55 76 VAL B C 1
ATOM 2080 O O . VAL B 1 75 ? -9.548 12.162 19.436 1.00 28.30 76 VAL B O 1
ATOM 2084 N N . GLU B 1 76 ? -11.516 11.068 19.700 1.00 28.42 77 GLU B N 1
ATOM 2085 C CA . GLU B 1 76 ? -12.079 12.037 20.638 1.00 28.66 77 GLU B CA 1
ATOM 2086 C C . GLU B 1 76 ? -11.349 12.047 21.982 1.00 29.32 77 GLU B C 1
ATOM 2087 O O . GLU B 1 76 ? -11.083 13.127 22.531 1.00 28.71 77 GLU B O 1
ATOM 2093 N N . ARG B 1 77 ? -11.035 10.848 22.501 1.00 30.22 78 ARG B N 1
ATOM 2094 C CA . ARG B 1 77 ? -10.157 10.687 23.676 1.00 31.31 78 ARG B CA 1
ATOM 2095 C C . ARG B 1 77 ? -8.818 11.403 23.480 1.00 32.00 78 ARG B C 1
ATOM 2096 O O . ARG B 1 77 ? -8.460 12.277 24.268 1.00 31.86 78 ARG B O 1
ATOM 2112 N N . ALA B 1 79 ? -8.112 13.689 21.437 1.00 32.43 80 ALA B N 1
ATOM 2113 C CA . ALA B 1 79 ? -8.383 15.113 21.355 1.00 31.46 80 ALA B CA 1
ATOM 2114 C C . ALA B 1 79 ? -8.668 15.714 22.729 1.00 31.30 80 ALA B C 1
ATOM 2115 O O . ALA B 1 79 ? -8.426 16.896 22.957 1.00 31.17 80 ALA B O 1
ATOM 2117 N N . GLY B 1 80 ? -9.187 14.897 23.643 1.00 31.09 81 GLY B N 1
ATOM 2118 C CA . GLY B 1 80 ? -9.573 15.373 24.966 1.00 30.41 81 GLY B CA 1
ATOM 2119 C C . GLY B 1 80 ? -11.023 15.806 25.022 1.00 30.03 81 GLY B C 1
ATOM 2120 O O . GLY B 1 80 ? -11.409 16.573 25.900 1.00 30.00 81 GLY B O 1
ATOM 2121 N N . ASN B 1 81 ? -11.824 15.310 24.080 1.00 29.94 82 ASN B N 1
ATOM 2122 C CA . ASN B 1 81 ? -13.261 15.559 24.053 1.00 29.61 82 ASN B CA 1
ATOM 2123 C C . ASN B 1 81 ? -13.966 14.375 24.684 1.00 29.50 82 ASN B C 1
ATOM 2124 O O . ASN B 1 81 ? -14.635 13.590 24.007 1.00 29.79 82 ASN B O 1
ATOM 2129 N N . TRP B 1 82 ? -13.805 14.269 25.999 1.00 29.00 83 TRP B N 1
ATOM 2130 C CA . TRP B 1 82 ? -14.139 13.066 26.758 1.00 28.71 83 TRP B CA 1
ATOM 2131 C C . TRP B 1 82 ? -15.624 12.705 26.788 1.00 28.76 83 TRP B C 1
ATOM 2132 O O . TRP B 1 82 ? -15.985 11.527 26.919 1.00 28.32 83 TRP B O 1
ATOM 2143 N N . ASP B 1 83 ? -16.477 13.716 26.672 1.00 28.92 84 ASP B N 1
ATOM 2144 C CA . ASP B 1 83 ? -17.910 13.476 26.634 1.00 29.27 84 ASP B CA 1
ATOM 2145 C C . ASP B 1 83 ? -18.328 12.871 25.300 1.00 28.75 84 ASP B C 1
ATOM 2146 O O . ASP B 1 83 ? -19.061 11.885 25.278 1.00 28.93 84 ASP B O 1
ATOM 2151 N N . ALA B 1 84 ? -17.832 13.437 24.203 1.00 27.88 85 ALA B N 1
ATOM 2152 C CA . ALA B 1 84 ? -18.025 12.855 22.873 1.00 27.26 85 ALA B CA 1
ATOM 2153 C C . ALA B 1 84 ? -17.488 11.429 22.816 1.00 26.81 85 ALA B C 1
ATOM 2154 O O . ALA B 1 84 ? -18.046 10.583 22.121 1.00 26.83 85 ALA B O 1
ATOM 2156 N N . ALA B 1 85 ? -16.395 11.193 23.538 1.00 26.32 86 ALA B N 1
ATOM 2157 C CA . ALA B 1 85 ? -15.765 9.887 23.644 1.00 26.04 86 ALA B CA 1
ATOM 2158 C C . ALA B 1 85 ? -16.663 8.898 24.395 1.00 25.73 86 ALA B C 1
ATOM 2159 O O . ALA B 1 85 ? -16.973 7.832 23.875 1.00 25.27 86 ALA B O 1
ATOM 2161 N N . ARG B 1 86 ? -17.078 9.271 25.606 1.00 25.54 87 ARG B N 1
ATOM 2162 C CA . ARG B 1 86 ? -18.025 8.496 26.400 1.00 26.03 87 ARG B CA 1
ATOM 2163 C C . ARG B 1 86 ? -19.184 8.042 25.532 1.00 25.65 87 ARG B C 1
ATOM 2164 O O . ARG B 1 86 ? -19.495 6.848 25.468 1.00 25.11 87 ARG B O 1
ATOM 2172 N N . ARG B 1 87 ? -19.786 9.016 24.844 1.00 25.62 88 ARG B N 1
ATOM 2173 C CA . ARG B 1 87 ? -20.957 8.823 23.993 1.00 25.57 88 ARG B CA 1
ATOM 2174 C C . ARG B 1 87 ? -20.683 7.868 22.829 1.00 25.28 88 ARG B C 1
ATOM 2175 O O . ARG B 1 87 ? -21.544 7.074 22.454 1.00 25.34 88 ARG B O 1
ATOM 2183 N N . CYS B 1 88 ? -19.486 7.952 22.260 1.00 24.69 89 CYS B N 1
ATOM 2184 C CA . CYS B 1 88 ? -19.056 7.006 21.231 1.00 24.37 89 CYS B CA 1
ATOM 2185 C C . CYS B 1 88 ? -18.969 5.571 21.724 1.00 23.60 89 CYS B C 1
ATOM 2186 O O . CYS B 1 88 ? -19.520 4.669 21.113 1.00 23.19 89 CYS B O 1
ATOM 2189 N N . PHE B 1 89 ? -18.259 5.377 22.824 1.00 23.14 90 PHE B N 1
ATOM 2190 C CA . PHE B 1 89 ? -17.968 4.044 23.306 1.00 23.22 90 PHE B CA 1
ATOM 2191 C C . PHE B 1 89 ? -19.198 3.359 23.860 1.00 23.70 90 PHE B C 1
ATOM 2192 O O . PHE B 1 89 ? -19.392 2.170 23.625 1.00 24.21 90 PHE B O 1
ATOM 2200 N N . LEU B 1 90 ? -20.026 4.114 24.579 1.00 24.31 91 LEU B N 1
ATOM 2201 C CA . LEU B 1 90 ? -21.317 3.620 25.063 1.00 25.22 91 LEU B CA 1
ATOM 2202 C C . LEU B 1 90 ? -22.234 3.264 23.891 1.00 25.89 91 LEU B C 1
ATOM 2203 O O . LEU B 1 90 ? -22.876 2.202 23.898 1.00 25.58 91 LEU B O 1
ATOM 2208 N N . GLU B 1 91 ? -22.267 4.142 22.885 1.00 26.34 92 GLU B N 1
ATOM 2209 C CA . GLU B 1 91 ? -23.048 3.906 21.677 1.00 27.73 92 GLU B CA 1
ATOM 2210 C C . GLU B 1 91 ? -22.607 2.598 21.034 1.00 27.69 92 GLU B C 1
ATOM 2211 O O . GLU B 1 91 ? -23.450 1.767 20.704 1.00 27.59 92 GLU B O 1
ATOM 2217 N N . GLU B 1 92 ? -21.285 2.422 20.891 1.00 28.25 93 GLU B N 1
ATOM 2218 C CA . GLU B 1 92 ? -20.682 1.274 20.212 1.00 28.69 93 GLU B CA 1
ATOM 2219 C C . GLU B 1 92 ? -20.998 -0.003 20.957 1.00 29.38 93 GLU B C 1
ATOM 2220 O O . GLU B 1 92 ? -21.174 -1.055 20.350 1.00 29.53 93 GLU B O 1
ATOM 2226 N N . ARG B 1 93 ? -21.048 0.103 22.282 1.00 30.15 94 ARG B N 1
ATOM 2227 C CA . ARG B 1 93 ? -21.351 -1.032 23.149 1.00 30.81 94 ARG B CA 1
ATOM 2228 C C . ARG B 1 93 ? -22.728 -1.640 22.854 1.00 31.09 94 ARG B C 1
ATOM 2229 O O . ARG B 1 93 ? -22.864 -2.859 22.822 1.00 31.01 94 ARG B O 1
ATOM 2237 N N . GLU B 1 94 ? -23.742 -0.804 22.639 1.00 31.31 95 GLU B N 1
ATOM 2238 C CA . GLU B 1 94 ? -25.077 -1.341 22.373 1.00 31.90 95 GLU B CA 1
ATOM 2239 C C . GLU B 1 94 ? -25.120 -2.062 21.022 1.00 31.43 95 GLU B C 1
ATOM 2240 O O . GLU B 1 94 ? -25.699 -3.150 20.904 1.00 31.23 95 GLU B O 1
ATOM 2246 N N . LEU B 1 95 ? -24.469 -1.468 20.027 1.00 30.98 96 LEU B N 1
ATOM 2247 C CA . LEU B 1 95 ? -24.266 -2.112 18.733 1.00 30.76 96 LEU B CA 1
ATOM 2248 C C . LEU B 1 95 ? -23.662 -3.507 18.926 1.00 30.57 96 LEU B C 1
ATOM 2249 O O . LEU B 1 95 ? -24.240 -4.505 18.491 1.00 30.64 96 LEU B O 1
ATOM 2254 N N . LEU B 1 96 ? -22.523 -3.571 19.615 1.00 30.38 97 LEU B N 1
ATOM 2255 C CA . LEU B 1 96 ? -21.860 -4.851 19.932 1.00 30.34 97 LEU B CA 1
ATOM 2256 C C . LEU B 1 96 ? -22.777 -5.879 20.614 1.00 30.28 97 LEU B C 1
ATOM 2257 O O . LEU B 1 96 ? -22.771 -7.049 20.241 1.00 30.46 97 LEU B O 1
ATOM 2262 N N . ALA B 1 97 ? -23.564 -5.421 21.589 1.00 30.71 98 ALA B N 1
ATOM 2263 C CA . ALA B 1 97 ? -24.513 -6.252 22.359 1.00 31.00 98 ALA B CA 1
ATOM 2264 C C . ALA B 1 97 ? -25.567 -6.964 21.506 1.00 31.23 98 ALA B C 1
ATOM 2265 O O . ALA B 1 97 ? -26.167 -7.935 21.958 1.00 31.37 98 ALA B O 1
ATOM 2267 N N . SER B 1 98 ? -25.792 -6.477 20.284 1.00 31.66 99 SER B N 1
ATOM 2268 C CA . SER B 1 98 ? -26.741 -7.099 19.357 1.00 31.67 99 SER B CA 1
ATOM 2269 C C . SER B 1 98 ? -26.046 -7.810 18.191 1.00 31.62 99 SER B C 1
ATOM 2270 O O . SER B 1 98 ? -26.699 -8.218 17.230 1.00 31.97 99 SER B O 1
ATOM 2273 N N . LEU B 1 99 ? -24.725 -7.949 18.275 1.00 31.40 100 LEU B N 1
ATOM 2274 C CA . LEU B 1 99 ? -23.967 -8.691 17.280 1.00 31.10 100 LEU B CA 1
ATOM 2275 C C . LEU B 1 99 ? -23.419 -9.943 17.923 1.00 31.25 100 LEU B C 1
ATOM 2276 O O . LEU B 1 99 ? -23.269 -9.972 19.139 1.00 31.38 100 LEU B O 1
ATOM 2281 N N . PRO B 1 100 ? -23.133 -10.988 17.113 1.00 31.41 101 PRO B N 1
ATOM 2282 C CA . PRO B 1 100 ? -22.398 -12.200 17.527 1.00 31.13 101 PRO B CA 1
ATOM 2283 C C . PRO B 1 100 ? -21.167 -11.938 18.414 1.00 30.65 101 PRO B C 1
ATOM 2284 O O . PRO B 1 100 ? -20.512 -10.899 18.278 1.00 30.27 101 PRO B O 1
ATOM 2288 N N . GLU B 1 101 ? -20.860 -12.892 19.299 1.00 30.07 102 GLU B N 1
ATOM 2289 C CA . GLU B 1 101 ? -19.728 -12.771 20.217 1.00 29.13 102 GLU B CA 1
ATOM 2290 C C . GLU B 1 101 ? -18.440 -12.418 19.471 1.00 28.34 102 GLU B C 1
ATOM 2291 O O . GLU B 1 101 ? -18.036 -13.105 18.524 1.00 28.72 102 GLU B O 1
ATOM 2297 N N . ASP B 1 102 ? -17.813 -11.334 19.912 1.00 26.79 103 ASP B N 1
ATOM 2298 C CA . ASP B 1 102 ? -16.532 -10.903 19.406 1.00 25.34 103 ASP B CA 1
ATOM 2299 C C . ASP B 1 102 ? -15.703 -10.464 20.612 1.00 24.10 103 ASP B C 1
ATOM 2300 O O . ASP B 1 102 ? -15.755 -9.299 21.015 1.00 24.02 103 ASP B O 1
ATOM 2305 N N . PRO B 1 103 ? -14.946 -11.404 21.203 1.00 22.95 104 PRO B N 1
ATOM 2306 C CA . PRO B 1 103 ? -14.179 -11.153 22.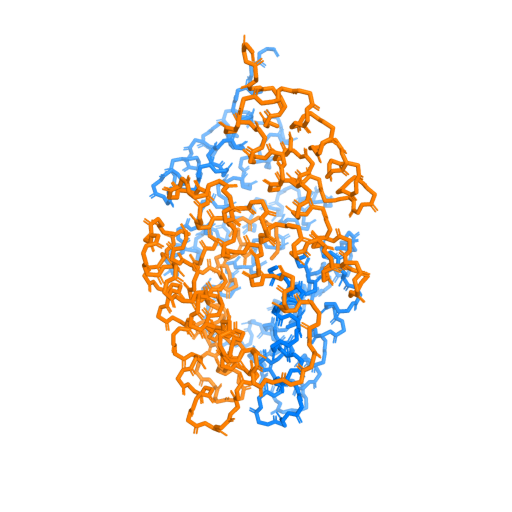432 1.00 21.71 104 PRO B CA 1
ATOM 2307 C C . PRO B 1 103 ? -13.214 -9.985 22.303 1.00 20.45 104 PRO B C 1
ATOM 2308 O O . PRO B 1 103 ? -13.146 -9.120 23.176 1.00 20.12 104 PRO B O 1
ATOM 2312 N N . LEU B 1 104 ? -12.491 -9.960 21.198 1.00 19.45 105 LEU B N 1
ATOM 2313 C CA . LEU B 1 104 ? -11.462 -8.965 20.973 1.00 18.45 105 LEU B CA 1
ATOM 2314 C C . LEU B 1 104 ? -12.051 -7.549 20.902 1.00 17.61 105 LEU B C 1
ATOM 2315 O O . LEU B 1 104 ? -11.441 -6.608 21.399 1.00 17.71 105 LEU B O 1
ATOM 2320 N N . ALA B 1 105 ? -13.225 -7.396 20.292 1.00 16.33 106 ALA B N 1
ATOM 2321 C CA . ALA B 1 105 ? -13.870 -6.082 20.216 1.00 15.56 106 ALA B CA 1
ATOM 2322 C C . ALA B 1 105 ? -14.546 -5.696 21.540 1.00 14.57 106 ALA B C 1
ATOM 2323 O O . ALA B 1 105 ? -14.625 -4.504 21.875 1.00 14.29 106 ALA B O 1
ATOM 2325 N N . ALA B 1 106 ? -15.019 -6.706 22.278 1.00 13.07 107 ALA B N 1
ATOM 2326 C CA . ALA B 1 106 ? -15.536 -6.506 23.630 1.00 12.01 107 ALA B CA 1
ATOM 2327 C C . ALA B 1 106 ? -14.430 -6.023 24.581 1.00 11.53 107 ALA B C 1
ATOM 2328 O O . ALA B 1 106 ? -14.631 -5.067 25.332 1.00 11.28 107 ALA B O 1
ATOM 2330 N N . SER B 1 107 ? -13.263 -6.664 24.525 1.00 10.88 108 SER B N 1
ATOM 2331 C CA . SER B 1 107 ? -12.112 -6.237 25.313 1.00 10.62 108 SER B CA 1
ATOM 2332 C C . SER B 1 107 ? -11.728 -4.772 25.044 1.00 10.54 108 SER B C 1
ATOM 2333 O O . SER B 1 107 ? -11.477 -4.001 25.972 1.00 9.92 108 SER B O 1
ATOM 2336 N N . ALA B 1 108 ? -11.695 -4.396 23.770 1.00 10.49 109 ALA B N 1
ATOM 2337 C CA . ALA B 1 108 ? -11.252 -3.070 23.371 1.00 10.54 109 ALA B CA 1
ATOM 2338 C C . ALA B 1 108 ? -12.266 -2.027 23.818 1.00 11.14 109 ALA B C 1
ATOM 2339 O O . ALA B 1 108 ? -11.893 -0.986 24.366 1.00 12.08 109 ALA B O 1
ATOM 2341 N N . ASN B 1 109 ? -13.549 -2.323 23.608 1.00 10.93 110 ASN B N 1
ATOM 2342 C CA . ASN B 1 109 ? -14.623 -1.427 24.015 1.00 10.61 110 ASN B CA 1
ATOM 2343 C C . ASN B 1 109 ? -14.614 -1.130 25.517 1.00 10.44 110 ASN B C 1
ATOM 2344 O O . ASN B 1 109 ? -14.682 0.027 25.926 1.00 10.22 110 ASN B O 1
ATOM 2349 N N . ALA B 1 110 ? -14.522 -2.187 26.319 1.00 10.09 111 ALA B N 1
ATOM 2350 C CA . ALA B 1 110 ? -14.534 -2.102 27.768 1.00 10.00 111 ALA B CA 1
ATOM 2351 C C . ALA B 1 110 ? -13.349 -1.281 28.299 1.00 10.41 111 ALA B C 1
ATOM 2352 O O . ALA B 1 110 ? -13.500 -0.433 29.189 1.00 10.30 111 ALA B O 1
ATOM 2354 N N . TYR B 1 111 ? -12.175 -1.544 27.740 1.00 10.58 112 TYR B N 1
ATOM 2355 C CA . TYR B 1 111 ? -10.991 -0.778 28.018 1.00 11.25 112 TYR B CA 1
ATOM 2356 C C . TYR B 1 111 ? -11.217 0.737 27.825 1.00 11.85 112 TYR B C 1
ATOM 2357 O O . TYR B 1 111 ? -10.736 1.551 28.624 1.00 11.09 112 TYR B O 1
ATOM 2366 N N . GLU B 1 112 ? -11.922 1.105 26.752 1.00 12.53 113 GLU B N 1
ATOM 2367 C CA . GLU B 1 112 ? -12.187 2.516 26.440 1.00 13.91 113 GLU B CA 1
ATOM 2368 C C . GLU B 1 112 ? -13.205 3.122 27.399 1.00 14.15 113 GLU B C 1
ATOM 2369 O O . GLU B 1 112 ? -12.985 4.200 27.954 1.00 14.46 113 GLU B O 1
ATOM 2375 N N . VAL B 1 113 ? -14.308 2.413 27.608 1.00 14.63 114 VAL B N 1
ATOM 2376 C CA . VAL B 1 113 ? -15.296 2.804 28.606 1.00 14.81 114 VAL B CA 1
ATOM 2377 C C . VAL B 1 113 ? -14.634 2.935 29.984 1.00 14.94 114 VAL B C 1
ATOM 2378 O O . VAL B 1 113 ? -14.911 3.887 30.712 1.00 14.76 114 VAL B O 1
ATOM 2382 N N . ALA B 1 114 ? -13.747 1.998 30.327 1.00 15.11 115 ALA B N 1
ATOM 2383 C CA . ALA B 1 114 ? -13.025 2.069 31.599 1.00 15.46 115 ALA B CA 1
ATOM 2384 C C . ALA B 1 114 ? -12.195 3.342 31.677 1.00 16.07 115 ALA B C 1
ATOM 2385 O O . ALA B 1 114 ? -12.216 4.048 32.689 1.00 16.19 115 ALA B O 1
ATOM 2387 N N . THR B 1 115 ? -11.468 3.628 30.600 1.00 16.87 116 THR B N 1
ATOM 2388 C CA . THR B 1 115 ? -10.586 4.776 30.548 1.00 17.78 116 THR B CA 1
ATOM 2389 C C . THR B 1 115 ? -11.406 6.062 30.704 1.00 18.24 116 THR B C 1
ATOM 2390 O O . THR B 1 115 ? -11.040 6.960 31.473 1.00 18.13 116 THR B O 1
ATOM 2394 N N . VAL B 1 116 ? -12.535 6.130 30.004 1.00 18.73 117 VAL B N 1
ATOM 2395 C CA . VAL B 1 116 ? -13.411 7.275 30.132 1.00 19.69 117 VAL B CA 1
ATOM 2396 C C . VAL B 1 116 ? -13.763 7.502 31.610 1.00 20.29 117 VAL B C 1
ATOM 2397 O O . VAL B 1 116 ? -13.425 8.547 32.184 1.00 20.75 117 VAL B O 1
ATOM 2401 N N . ALA B 1 117 ? -14.389 6.497 32.221 1.00 20.61 118 ALA B N 1
ATOM 2402 C CA . ALA B 1 117 ? -14.836 6.550 33.605 1.00 20.63 118 ALA B CA 1
ATOM 2403 C C . ALA B 1 117 ? -13.726 6.925 34.590 1.00 20.90 118 ALA B C 1
ATOM 2404 O O . ALA B 1 117 ? -13.980 7.623 35.581 1.00 20.87 118 ALA B O 1
ATOM 2406 N N . LEU B 1 118 ? -12.511 6.452 34.324 1.00 21.07 119 LEU B N 1
ATOM 2407 C CA . LEU B 1 118 ? -11.350 6.837 35.110 1.00 21.70 119 LEU B CA 1
ATOM 2408 C C . LEU B 1 118 ? -11.081 8.348 35.015 1.00 22.48 119 LEU B C 1
ATOM 2409 O O . LEU B 1 118 ? -10.939 9.014 36.049 1.00 22.60 119 LEU B O 1
ATOM 2414 N N . HIS B 1 119 ? -11.021 8.889 33.796 1.00 22.95 120 HIS B N 1
ATOM 2415 C CA . HIS B 1 119 ? -10.910 10.340 33.625 1.00 23.84 120 HIS B CA 1
ATOM 2416 C C . HIS B 1 119 ? -12.000 11.076 34.414 1.00 24.15 120 HIS B C 1
ATOM 2417 O O . HIS B 1 119 ? -11.702 12.030 35.121 1.00 24.41 120 HIS B O 1
ATOM 2424 N N . PHE B 1 120 ? -13.246 10.620 34.308 1.00 24.29 121 PHE B N 1
ATOM 2425 C CA . PHE B 1 120 ? -14.361 11.249 35.016 1.00 24.96 121 PHE B CA 1
ATOM 2426 C C . PHE B 1 120 ? -14.443 10.959 36.517 1.00 25.42 121 PHE B C 1
ATOM 2427 O O . PHE B 1 120 ? -15.206 11.606 37.235 1.00 25.68 121 PHE B O 1
ATOM 2435 N N . GLY B 1 121 ? -13.690 9.972 36.989 1.00 25.81 122 GLY B N 1
ATOM 2436 C CA . GLY B 1 121 ? -13.654 9.659 38.418 1.00 25.61 122 GLY B CA 1
ATOM 2437 C C . GLY B 1 121 ? -14.541 8.519 38.898 1.00 25.71 122 GLY B C 1
ATOM 2438 O O . GLY B 1 121 ? -14.581 8.234 40.098 1.00 25.38 122 GLY B O 1
ATOM 2439 N N . ASP B 1 122 ? -15.260 7.865 37.984 1.00 25.84 123 ASP B N 1
ATOM 2440 C CA . ASP B 1 122 ? -16.065 6.691 38.359 1.00 25.97 123 ASP B CA 1
ATOM 2441 C C . ASP B 1 122 ? -15.155 5.479 38.557 1.00 25.42 123 ASP B C 1
ATOM 2442 O O . ASP B 1 122 ? -15.023 4.643 37.670 1.00 25.60 123 ASP B O 1
ATOM 2447 N N . LEU B 1 123 ? -14.530 5.409 39.728 1.00 25.18 124 LEU B N 1
ATOM 2448 C CA . LEU B 1 123 ? -13.547 4.367 40.065 1.00 24.96 124 LEU B CA 1
ATOM 2449 C C . LEU B 1 123 ? -14.163 2.982 40.290 1.00 24.77 124 LEU B C 1
ATOM 2450 O O . LEU B 1 123 ? -13.471 1.963 40.198 1.00 25.10 124 LEU B O 1
ATOM 2455 N N . ALA B 1 124 ? -15.452 2.945 40.611 1.00 24.17 125 ALA B N 1
ATOM 2456 C CA . ALA B 1 124 ? -16.199 1.692 40.611 1.00 23.72 125 ALA B CA 1
ATOM 2457 C C . ALA B 1 124 ? -16.434 1.241 39.169 1.00 23.31 125 ALA B C 1
ATOM 2458 O O . ALA B 1 124 ? -16.288 0.064 38.853 1.00 23.09 125 ALA B O 1
ATOM 2460 N N . GLY B 1 125 ? -16.774 2.186 38.293 1.00 22.63 126 GLY B N 1
ATOM 2461 C CA . GLY B 1 125 ? -16.938 1.886 36.876 1.00 21.97 126 GLY B CA 1
ATOM 2462 C C . GLY B 1 125 ? -15.632 1.419 36.252 1.00 21.33 126 GLY B C 1
ATOM 2463 O O . GLY B 1 125 ? -15.589 0.413 35.540 1.00 21.28 126 GLY B O 1
ATOM 2464 N N . ALA B 1 126 ? -14.560 2.145 36.541 1.00 20.48 127 ALA B N 1
ATOM 2465 C CA . ALA B 1 126 ? -13.262 1.838 35.972 1.00 19.96 127 ALA B CA 1
ATOM 2466 C C . ALA B 1 126 ? -12.861 0.397 36.258 1.00 19.45 127 ALA B C 1
ATOM 2467 O O . ALA B 1 126 ? -12.548 -0.337 35.333 1.00 19.47 127 ALA B O 1
ATOM 2469 N N . ARG B 1 127 ? -12.907 -0.004 37.528 1.00 19.33 128 ARG B N 1
ATOM 2470 C CA . ARG B 1 127 ? -12.557 -1.364 37.943 1.00 19.33 128 ARG B CA 1
ATOM 2471 C C . ARG B 1 127 ? -13.373 -2.425 37.197 1.00 18.97 128 ARG B C 1
ATOM 2472 O O . ARG B 1 127 ? -12.800 -3.382 36.671 1.00 18.73 128 ARG B O 1
ATOM 2480 N N . GLN B 1 128 ? -14.695 -2.221 37.134 1.00 18.53 129 GLN B N 1
ATOM 2481 C CA . GLN B 1 128 ? -15.629 -3.153 36.492 1.00 18.22 129 GLN B CA 1
ATOM 2482 C C . GLN B 1 128 ? -15.277 -3.413 35.037 1.00 17.07 129 GLN B C 1
ATOM 2483 O O . GLN B 1 128 ? -15.257 -4.552 34.581 1.00 16.32 129 GLN B O 1
ATOM 2489 N N . GLU B 1 129 ? -14.981 -2.332 34.328 1.00 16.76 130 GLU B N 1
ATOM 2490 C CA . GLU B 1 129 ? -14.784 -2.364 32.893 1.00 15.69 130 GLU B CA 1
ATOM 2491 C C . GLU B 1 129 ? -13.405 -2.879 32.523 1.00 15.07 130 GLU B C 1
ATOM 2492 O O . GLU B 1 129 ? -13.277 -3.719 31.632 1.00 14.75 130 GLU B O 1
ATOM 2498 N N . TYR B 1 130 ? -12.385 -2.386 33.223 1.00 14.32 131 TYR B N 1
ATOM 2499 C CA . TYR B 1 130 ? -11.022 -2.900 33.080 1.00 13.86 131 TYR B CA 1
ATOM 2500 C C . TYR B 1 130 ? -10.951 -4.406 33.309 1.00 13.35 131 TYR B C 1
ATOM 2501 O O . TYR B 1 130 ? -10.260 -5.104 32.572 1.00 13.19 131 TYR B O 1
ATOM 2510 N N . GLU B 1 131 ? -11.656 -4.897 34.331 1.00 12.81 132 GLU B N 1
ATOM 2511 C CA . GLU B 1 131 ? -11.732 -6.327 34.608 1.00 12.02 132 GLU B CA 1
ATOM 2512 C C . GLU B 1 131 ? -12.465 -7.097 33.512 1.00 11.26 132 GLU B C 1
ATOM 2513 O O . GLU B 1 131 ? -12.062 -8.198 33.136 1.00 10.39 132 GLU B O 1
ATOM 2519 N N . LYS B 1 132 ? -13.530 -6.503 32.988 1.00 10.69 133 LYS B N 1
ATOM 2520 C CA . LYS B 1 132 ? -14.216 -7.058 31.827 1.00 11.07 133 LYS B CA 1
ATOM 2521 C C . LYS B 1 132 ? -13.312 -7.035 30.575 1.00 10.68 133 LYS B C 1
ATOM 2522 O O . LYS B 1 132 ? -13.267 -8.002 29.815 1.00 10.64 133 LYS B O 1
ATOM 2528 N N . SER B 1 133 ? -12.577 -5.946 30.382 1.00 10.18 134 SER B N 1
ATOM 2529 C CA . SER B 1 133 ? -11.623 -5.870 29.289 1.00 9.99 134 SER B CA 1
ATOM 2530 C C . SER B 1 133 ? -10.597 -6.991 29.402 1.00 9.98 134 SER B C 1
ATOM 2531 O O . SER B 1 133 ? -10.256 -7.630 28.418 1.00 10.42 134 SER B O 1
ATOM 2534 N N . LEU B 1 134 ? -10.135 -7.242 30.619 1.00 9.63 135 LEU B N 1
ATOM 2535 C CA . LEU B 1 134 ? -9.212 -8.308 30.881 1.00 8.96 135 LEU B CA 1
ATOM 2536 C C . LEU B 1 134 ? -9.830 -9.698 30.697 1.00 9.45 135 LEU B C 1
ATOM 2537 O O . LEU B 1 134 ? -9.175 -10.564 30.137 1.00 9.37 135 LEU B O 1
ATOM 2542 N N . VAL B 1 135 ? -11.066 -9.927 31.151 1.00 9.79 136 VAL B N 1
ATOM 2543 C CA . VAL B 1 135 ? -11.714 -11.226 30.890 1.00 10.15 136 VAL B CA 1
ATOM 2544 C C . VAL B 1 135 ? -11.843 -11.546 29.391 1.00 10.75 136 VAL B C 1
ATOM 2545 O O . VAL B 1 135 ? -11.546 -12.665 28.968 1.00 9.96 136 VAL B O 1
ATOM 2549 N N . TYR B 1 136 ? -12.277 -10.563 28.598 1.00 11.66 137 TYR B N 1
ATOM 2550 C CA . TYR B 1 136 ? -12.442 -10.761 27.164 1.00 13.57 137 TYR B CA 1
ATOM 2551 C C . TYR B 1 136 ? -11.118 -10.859 26.407 1.00 14.03 137 TYR B C 1
ATOM 2552 O O . TYR B 1 136 ? -11.011 -11.614 25.426 1.00 13.72 137 TYR B O 1
ATOM 2561 N N . ALA B 1 137 ? -10.123 -10.104 26.873 1.00 14.48 138 ALA B N 1
ATOM 2562 C CA . ALA B 1 137 ? -8.753 -10.232 26.380 1.00 15.26 138 ALA B CA 1
ATOM 2563 C C . ALA B 1 137 ? -8.293 -11.682 26.440 1.00 15.79 138 ALA B C 1
ATOM 2564 O O . ALA B 1 137 ? -7.762 -12.195 25.464 1.00 15.45 138 ALA B O 1
ATOM 2566 N N . GLN B 1 138 ? -8.518 -12.324 27.589 1.00 16.99 139 GLN B N 1
ATOM 2567 C CA . GLN B 1 138 ? -8.147 -13.727 27.834 1.00 18.50 139 GLN B CA 1
ATOM 2568 C C . GLN B 1 138 ? -9.008 -14.741 27.074 1.00 19.39 139 GLN B C 1
ATOM 2569 O O . GLN B 1 138 ? -8.560 -15.849 26.770 1.00 19.70 139 GLN B O 1
ATOM 2575 N N . GLN B 1 139 ? -10.245 -14.358 26.783 1.00 20.70 140 GLN B N 1
ATOM 2576 C CA . GLN B 1 139 ? -11.149 -15.185 25.998 1.00 22.23 140 GLN B CA 1
ATOM 2577 C C . GLN B 1 139 ? -10.687 -15.187 24.521 1.00 22.91 140 GLN B C 1
ATOM 2578 O O . GLN B 1 139 ? -10.791 -16.206 23.822 1.00 23.22 140 GLN B O 1
ATOM 2584 N N . ALA B 1 140 ? -10.118 -14.062 24.089 1.00 23.22 141 ALA B N 1
ATOM 2585 C CA . ALA B 1 140 ? -9.578 -13.893 22.742 1.00 23.85 141 ALA B CA 1
ATOM 2586 C C . ALA B 1 140 ? -8.126 -14.350 22.567 1.00 24.61 141 ALA B C 1
ATOM 2587 O O . ALA B 1 140 ? -7.651 -14.441 21.438 1.00 24.82 141 ALA B O 1
ATOM 2589 N N . ASP B 1 141 ? -7.423 -14.623 23.668 1.00 25.35 142 ASP B N 1
ATOM 2590 C CA . ASP B 1 141 ? -5.978 -14.937 23.655 1.00 26.42 142 ASP B CA 1
ATOM 2591 C C . ASP B 1 141 ? -5.105 -13.818 23.044 1.00 26.67 142 ASP B C 1
ATOM 2592 O O . ASP B 1 141 ? -4.133 -14.079 22.325 1.00 26.91 142 ASP B O 1
ATOM 2597 N N . ASP B 1 142 ? -5.449 -12.574 23.361 1.00 26.89 143 ASP B N 1
ATOM 2598 C CA . ASP B 1 142 ? -4.760 -11.401 22.823 1.00 27.11 143 ASP B CA 1
ATOM 2599 C C . ASP B 1 142 ? -3.848 -10.771 23.887 1.00 26.50 143 ASP B C 1
ATOM 2600 O O . ASP B 1 142 ? -4.313 -10.100 24.815 1.00 26.60 143 ASP B O 1
ATOM 2605 N N . GLN B 1 143 ? -2.547 -10.986 23.729 1.00 25.85 144 GLN B N 1
ATOM 2606 C CA . GLN B 1 143 ? -1.528 -10.494 24.667 1.00 25.10 144 GLN B CA 1
ATOM 2607 C C . GLN B 1 143 ? -1.597 -8.992 24.891 1.00 23.93 144 GLN B C 1
ATOM 2608 O O . GLN B 1 143 ? -1.496 -8.525 26.030 1.00 23.98 144 GLN B O 1
ATOM 2614 N N . VAL B 1 144 ? -1.752 -8.250 23.795 1.00 21.97 145 VAL B N 1
ATOM 2615 C CA . VAL B 1 144 ? -1.754 -6.797 23.828 1.00 20.46 145 VAL B CA 1
ATOM 2616 C C . VAL B 1 144 ? -2.948 -6.262 24.610 1.00 19.60 145 VAL B C 1
ATOM 2617 O O . VAL B 1 144 ? -2.824 -5.287 25.376 1.00 19.79 145 VAL B O 1
ATOM 2621 N N . ALA B 1 145 ? -4.108 -6.883 24.404 1.00 17.89 146 ALA B N 1
ATOM 2622 C CA . ALA B 1 145 ? -5.300 -6.488 25.133 1.00 16.30 146 ALA B CA 1
ATOM 2623 C C . ALA B 1 145 ? -5.125 -6.839 26.627 1.00 15.38 146 ALA B C 1
ATOM 2624 O O . ALA B 1 145 ? -5.456 -6.026 27.490 1.00 15.57 146 ALA B O 1
ATOM 2626 N N . ILE B 1 146 ? -4.554 -8.009 26.929 1.00 13.83 147 ILE B N 1
ATOM 2627 C CA . ILE B 1 146 ? -4.247 -8.362 28.320 1.00 12.68 147 ILE B CA 1
ATOM 2628 C C . ILE B 1 146 ? -3.314 -7.321 28.962 1.00 12.56 147 ILE B C 1
ATOM 2629 O O . ILE B 1 146 ? -3.545 -6.872 30.091 1.00 12.23 147 ILE B O 1
ATOM 2634 N N . ALA B 1 147 ? -2.261 -6.948 28.238 1.00 12.25 148 ALA B N 1
ATOM 2635 C CA . ALA B 1 147 ? -1.253 -6.032 28.766 1.00 11.95 148 ALA B CA 1
ATOM 2636 C C . ALA B 1 147 ? -1.829 -4.639 29.025 1.00 11.61 148 ALA B C 1
ATOM 2637 O O . ALA B 1 147 ? -1.525 -4.017 30.045 1.00 11.27 148 ALA B O 1
ATOM 2639 N N . CYS B 1 148 ? -2.685 -4.178 28.118 1.00 11.07 149 CYS B N 1
ATOM 2640 C CA . CYS B 1 148 ? -3.312 -2.872 28.247 1.00 11.36 149 CYS B CA 1
ATOM 2641 C C . CYS B 1 148 ? -4.323 -2.815 29.386 1.00 10.59 149 CYS B C 1
ATOM 2642 O O . CYS B 1 148 ? -4.414 -1.804 30.120 1.00 10.04 149 CYS B O 1
ATOM 2645 N N . ALA B 1 149 ? -5.090 -3.894 29.516 1.00 9.65 150 ALA B N 1
ATOM 2646 C CA . ALA B 1 149 ? -6.026 -4.023 30.612 1.00 9.38 150 ALA B CA 1
ATOM 2647 C C . ALA B 1 149 ? -5.274 -3.968 31.961 1.00 9.37 150 ALA B C 1
ATOM 2648 O O . ALA B 1 149 ? -5.712 -3.284 32.891 1.00 9.29 150 ALA B O 1
ATOM 2650 N N . PHE B 1 150 ? -4.134 -4.643 32.057 1.00 9.20 151 PHE B N 1
ATOM 2651 C CA . PHE B 1 150 ? -3.344 -4.573 33.280 1.00 10.21 151 PHE B CA 1
ATOM 2652 C C . PHE B 1 150 ? -2.785 -3.173 33.549 1.00 10.54 151 PHE B C 1
ATOM 2653 O O . PHE B 1 150 ? -2.751 -2.739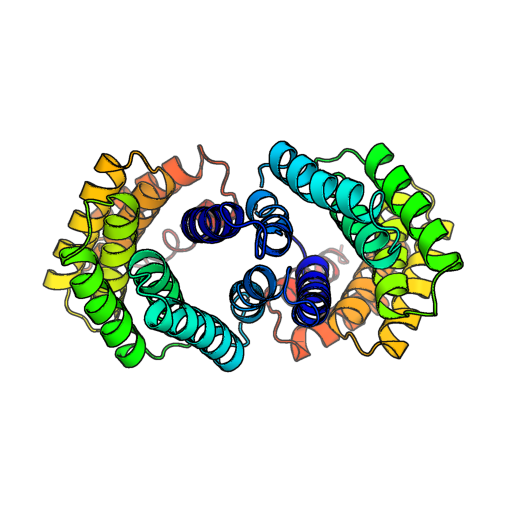 34.700 1.00 10.43 151 PHE B O 1
ATOM 2661 N N . ARG B 1 151 ? -2.370 -2.471 32.495 1.00 10.95 152 ARG B N 1
ATOM 2662 C CA . ARG B 1 151 ? -1.895 -1.108 32.636 1.00 11.75 152 ARG B CA 1
ATOM 2663 C C . ARG B 1 151 ? -2.990 -0.204 33.168 1.00 12.89 152 ARG B C 1
ATOM 2664 O O . ARG B 1 151 ? -2.751 0.602 34.077 1.00 13.17 152 ARG B O 1
ATOM 2672 N N . GLY B 1 152 ? -4.190 -0.320 32.597 1.00 13.72 153 GLY B N 1
ATOM 2673 C CA . GLY B 1 152 ? -5.333 0.462 33.065 1.00 14.35 153 GLY B CA 1
ATOM 2674 C C . GLY B 1 152 ? -5.649 0.179 34.525 1.00 15.02 153 GLY B C 1
ATOM 2675 O O . GLY B 1 152 ? -6.022 1.084 35.278 1.00 15.04 153 GLY B O 1
ATOM 2676 N N . LEU B 1 153 ? -5.495 -1.080 34.928 1.00 15.73 154 LEU B N 1
ATOM 2677 C CA . LEU B 1 153 ? -5.741 -1.489 36.314 1.00 16.49 154 LEU B CA 1
ATOM 2678 C C . LEU B 1 153 ? -4.721 -0.802 37.238 1.00 16.85 154 LEU B C 1
ATOM 2679 O O . LEU B 1 153 ? -5.069 -0.320 38.314 1.00 16.37 154 LEU B O 1
ATOM 2684 N N . GLY B 1 154 ? -3.476 -0.730 36.778 1.00 17.78 155 GLY B N 1
ATOM 2685 C CA . GLY B 1 154 ? -2.431 0.050 37.441 1.00 19.50 155 GLY B CA 1
ATOM 2686 C C . GLY B 1 154 ? -2.780 1.527 37.591 1.00 20.70 155 GLY B C 1
ATOM 2687 O O . GLY B 1 154 ? -2.744 2.065 38.699 1.00 20.62 155 GLY B O 1
ATOM 2688 N N . ASP B 1 155 ? -3.136 2.184 36.485 1.00 21.81 156 ASP B N 1
ATOM 2689 C CA . ASP B 1 155 ? -3.549 3.592 36.533 1.00 23.13 156 ASP B CA 1
ATOM 2690 C C . ASP B 1 155 ? -4.710 3.801 37.514 1.00 23.99 156 ASP B C 1
ATOM 2691 O O . ASP B 1 155 ? -4.743 4.801 38.248 1.00 24.21 156 ASP B O 1
ATOM 2696 N N . LEU B 1 156 ? -5.641 2.848 37.547 1.00 25.00 157 LEU B N 1
ATOM 2697 C CA . LEU B 1 156 ? -6.751 2.918 38.501 1.00 26.01 157 LEU B CA 1
ATOM 2698 C C . LEU B 1 156 ? -6.314 2.774 39.969 1.00 26.86 157 LEU B C 1
ATOM 2699 O O . LEU B 1 156 ? -6.903 3.406 40.856 1.00 27.16 157 LEU B O 1
ATOM 2704 N N . ALA B 1 157 ? -5.297 1.949 40.222 1.00 27.70 158 ALA B N 1
ATOM 2705 C CA . ALA B 1 157 ? -4.787 1.771 41.586 1.00 28.44 158 ALA B CA 1
ATOM 2706 C C . ALA B 1 157 ? -4.038 3.019 42.064 1.00 28.78 158 ALA B C 1
ATOM 2707 O O . ALA B 1 157 ? -4.141 3.391 43.227 1.00 28.79 158 ALA B O 1
ATOM 2709 N N . GLN B 1 158 ? -3.318 3.669 41.155 1.00 29.43 159 GLN B N 1
ATOM 2710 C CA . GLN B 1 158 ? -2.659 4.949 41.430 1.00 30.30 159 GLN B CA 1
ATOM 2711 C C . GLN B 1 158 ? -3.657 6.030 41.842 1.00 31.05 159 GLN B C 1
ATOM 2712 O O . GLN B 1 158 ? -3.402 6.797 42.776 1.00 31.15 159 GLN B O 1
ATOM 2718 N N . GLN B 1 159 ? -4.780 6.095 41.127 1.00 31.92 160 GLN B N 1
ATOM 2719 C CA . GLN B 1 159 ? -5.878 6.971 41.499 1.00 32.84 160 GLN B CA 1
ATOM 2720 C C . GLN B 1 159 ? -6.469 6.585 42.848 1.00 33.25 160 GLN B C 1
ATOM 2721 O O . GLN B 1 159 ? -6.776 7.455 43.663 1.00 33.54 160 GLN B O 1
ATOM 2727 N N . GLU B 1 160 ? -6.600 5.282 43.091 1.00 33.75 161 GLU B N 1
ATOM 2728 C CA . GLU B 1 160 ? -7.060 4.767 44.388 1.00 33.99 161 GLU B CA 1
ATOM 2729 C C . GLU B 1 160 ? -6.044 5.001 45.510 1.00 34.08 161 GLU B C 1
ATOM 2730 O O . GLU B 1 160 ? -6.374 4.860 46.690 1.00 34.03 161 GLU B O 1
ATOM 2736 N N . LYS B 1 161 ? -4.814 5.354 45.125 1.00 34.36 162 LYS B N 1
ATOM 2737 C CA . LYS B 1 161 ? -3.657 5.495 46.034 1.00 34.52 162 LYS B CA 1
ATOM 2738 C C . LYS B 1 161 ? -3.208 4.139 46.628 1.00 34.21 162 LYS B C 1
ATOM 2739 O O . LYS B 1 161 ? -3.013 4.009 47.842 1.00 34.19 162 LYS B O 1
ATOM 2745 N N . ASN B 1 162 ? -3.062 3.141 45.751 1.00 33.80 163 ASN B N 1
ATOM 2746 C CA . ASN B 1 162 ? -2.551 1.813 46.095 1.00 33.41 163 ASN B CA 1
ATOM 2747 C C . ASN B 1 162 ? -1.224 1.623 45.394 1.00 33.03 163 ASN B C 1
ATOM 2748 O O . ASN B 1 162 ? -1.175 1.103 44.283 1.00 32.70 163 ASN B O 1
ATOM 2753 N N . LEU B 1 163 ? -0.152 2.044 46.058 1.00 32.88 164 LEU B N 1
ATOM 2754 C CA . LEU B 1 163 ? 1.186 2.105 45.456 1.00 32.86 164 LEU B CA 1
ATOM 2755 C C . LEU B 1 163 ? 1.806 0.753 45.050 1.00 32.43 164 LEU B C 1
ATOM 2756 O O . LEU B 1 163 ? 2.586 0.693 44.097 1.00 32.46 164 LEU B O 1
ATOM 2761 N N . LEU B 1 164 ? 1.461 -0.316 45.768 1.00 32.01 165 LEU B N 1
ATOM 2762 C CA . LEU B 1 164 ? 1.949 -1.670 45.445 1.00 31.35 165 LEU B CA 1
ATOM 2763 C C . LEU B 1 164 ? 1.048 -2.443 44.461 1.00 30.80 165 LEU B C 1
ATOM 2764 O O . LEU B 1 164 ? 1.539 -3.233 43.645 1.00 30.52 165 LEU B O 1
ATOM 2769 N N . GLU B 1 165 ? -0.260 -2.207 44.545 1.00 30.06 166 GLU B N 1
ATOM 2770 C CA . GLU B 1 165 ? -1.201 -2.721 43.556 1.00 29.76 166 GLU B CA 1
ATOM 2771 C C . GLU B 1 165 ? -0.882 -2.200 42.151 1.00 28.90 166 GLU B C 1
ATOM 2772 O O . GLU B 1 165 ? -0.778 -2.982 41.210 1.00 28.86 166 GLU B O 1
ATOM 2778 N N . ALA B 1 166 ? -0.705 -0.885 42.024 1.00 28.13 167 ALA B N 1
ATOM 2779 C CA . ALA B 1 166 ? -0.314 -0.243 40.753 1.00 27.32 167 ALA B CA 1
ATOM 2780 C C . ALA B 1 166 ? 1.046 -0.726 40.244 1.00 26.74 167 ALA B C 1
ATOM 2781 O O . ALA B 1 166 ? 1.288 -0.817 39.037 1.00 26.47 167 ALA B O 1
ATOM 2783 N N . GLN B 1 167 ? 1.922 -1.022 41.197 1.00 26.20 168 GLN B N 1
ATOM 2784 C CA . GLN B 1 167 ? 3.260 -1.525 40.947 1.00 25.54 168 GLN B CA 1
ATOM 2785 C C . GLN B 1 167 ? 3.224 -2.927 40.334 1.00 25.19 168 GLN B C 1
ATOM 2786 O O . GLN B 1 167 ? 3.933 -3.185 39.360 1.00 25.06 168 GLN B O 1
ATOM 2792 N N . GLN B 1 168 ? 2.398 -3.815 40.895 1.00 24.60 169 GLN B N 1
ATOM 2793 C CA . GLN B 1 168 ? 2.319 -5.206 40.424 1.00 24.65 169 GLN B CA 1
ATOM 2794 C C . GLN B 1 168 ? 1.681 -5.276 39.037 1.00 23.95 169 GLN B C 1
ATOM 2795 O O . GLN B 1 168 ? 2.151 -5.998 38.157 1.00 23.84 169 GLN B O 1
ATOM 2801 N N . HIS B 1 169 ? 0.616 -4.504 38.855 1.00 23.52 170 HIS B N 1
ATOM 2802 C CA . HIS B 1 169 ? -0.100 -4.460 37.586 1.00 23.22 170 HIS B CA 1
ATOM 2803 C C . HIS B 1 169 ? 0.737 -3.896 36.445 1.00 23.18 170 HIS B C 1
ATOM 2804 O O . HIS B 1 169 ? 0.667 -4.403 35.321 1.00 23.49 170 HIS B O 1
ATOM 2811 N N . TRP B 1 170 ? 1.515 -2.848 36.714 1.00 22.81 171 TRP B N 1
ATOM 2812 C CA . TRP B 1 170 ? 2.308 -2.237 35.645 1.00 22.67 171 TRP B CA 1
ATOM 2813 C C . TRP B 1 170 ? 3.457 -3.149 35.241 1.00 22.36 171 TRP B C 1
ATOM 2814 O O . TRP B 1 170 ? 3.829 -3.195 34.081 1.00 22.32 171 TRP B O 1
ATOM 2825 N N . LEU B 1 171 ? 3.990 -3.891 36.206 1.00 22.36 172 LEU B N 1
ATOM 2826 C CA . LEU B 1 171 ? 5.076 -4.840 35.953 1.00 22.13 172 LEU B CA 1
ATOM 2827 C C . LEU B 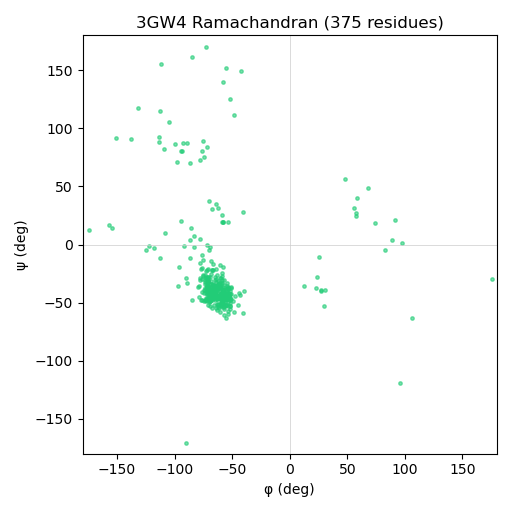1 171 ? 4.588 -6.025 35.129 1.00 21.85 172 LEU B C 1
ATOM 2828 O O . LEU B 1 171 ? 5.258 -6.461 34.201 1.00 21.58 172 LEU B O 1
ATOM 2833 N N . ARG B 1 172 ? 3.412 -6.530 35.477 1.00 21.79 173 ARG B N 1
ATOM 2834 C CA . ARG B 1 172 ? 2.721 -7.519 34.667 1.00 22.09 173 ARG B CA 1
ATOM 2835 C C . ARG B 1 172 ? 2.608 -7.039 33.208 1.00 22.42 173 ARG B C 1
ATOM 2836 O O . ARG B 1 172 ? 3.021 -7.740 32.277 1.00 22.18 173 ARG B O 1
ATOM 2844 N N . ALA B 1 173 ? 2.069 -5.832 33.032 1.00 22.77 174 ALA B N 1
ATOM 2845 C CA . ALA B 1 173 ? 1.988 -5.176 31.731 1.00 23.63 174 ALA B CA 1
ATOM 2846 C C . ALA B 1 173 ? 3.369 -5.018 31.079 1.00 24.46 174 ALA B C 1
ATOM 2847 O O . ALA B 1 173 ? 3.536 -5.337 29.900 1.00 24.12 174 ALA B O 1
ATOM 2849 N N . ARG B 1 174 ? 4.348 -4.541 31.855 1.00 25.65 175 ARG B N 1
ATOM 2850 C CA . ARG B 1 174 ? 5.726 -4.350 31.384 1.00 27.24 175 ARG B CA 1
ATOM 2851 C C . ARG B 1 174 ? 6.280 -5.631 30.783 1.00 27.68 175 ARG B C 1
ATOM 2852 O O . ARG B 1 174 ? 6.819 -5.617 29.671 1.00 28.16 175 ARG B O 1
ATOM 2860 N N . ASP B 1 175 ? 6.123 -6.724 31.531 1.00 28.46 176 ASP B N 1
ATOM 2861 C CA . ASP B 1 175 ? 6.656 -8.030 31.193 1.00 29.25 176 ASP B CA 1
ATOM 2862 C C . ASP B 1 175 ? 6.072 -8.539 29.891 1.00 29.92 176 ASP B C 1
ATOM 2863 O O . ASP B 1 175 ? 6.807 -8.883 28.968 1.00 29.76 176 ASP B O 1
ATOM 2868 N N . ILE B 1 176 ? 4.744 -8.589 29.826 1.00 31.16 177 ILE B N 1
ATOM 2869 C CA . ILE B 1 176 ? 4.042 -9.034 28.625 1.00 32.25 177 ILE B CA 1
ATOM 2870 C C . ILE B 1 176 ? 4.495 -8.215 27.422 1.00 32.80 177 ILE B C 1
ATOM 2871 O O . ILE B 1 176 ? 4.829 -8.763 26.374 1.00 32.88 177 ILE B O 1
ATOM 2876 N N . PHE B 1 177 ? 4.540 -6.901 27.596 1.00 33.89 178 PHE B N 1
ATOM 2877 C CA . PHE B 1 177 ? 5.006 -6.001 26.551 1.00 35.17 178 PHE B CA 1
ATOM 2878 C C . PHE B 1 177 ? 6.482 -6.233 26.204 1.00 36.30 178 PHE B C 1
ATOM 2879 O O . PHE B 1 177 ? 6.935 -5.841 25.125 1.00 36.48 178 PHE B O 1
ATOM 2887 N N . ALA B 1 178 ? 7.219 -6.852 27.128 1.00 37.65 179 ALA B N 1
ATOM 2888 C CA . ALA B 1 178 ? 8.638 -7.193 26.933 1.00 39.10 179 ALA B CA 1
ATOM 2889 C C . ALA B 1 178 ? 8.831 -8.453 26.087 1.00 40.05 179 ALA B C 1
ATOM 2890 O O . ALA B 1 178 ? 9.764 -8.533 25.294 1.00 40.24 179 ALA B O 1
ATOM 2892 N N . GLU B 1 179 ? 7.949 -9.431 26.262 1.00 41.17 180 GLU B N 1
ATOM 2893 C CA . GLU B 1 179 ? 7.989 -10.658 25.474 1.00 42.55 180 GLU B CA 1
ATOM 2894 C C . GLU B 1 179 ? 7.246 -10.507 24.144 1.00 43.47 180 GLU B C 1
ATOM 2895 O O . GLU B 1 179 ? 6.930 -11.500 23.480 1.00 43.74 180 GLU B O 1
ATOM 2901 N N . LEU B 1 180 ? 6.952 -9.261 23.773 1.00 44.48 181 LEU B N 1
ATOM 2902 C CA . LEU B 1 180 ? 6.426 -8.936 22.448 1.00 45.50 181 LEU B CA 1
ATOM 2903 C C . LEU B 1 180 ? 7.351 -7.943 21.753 1.00 46.10 181 LEU B C 1
ATOM 2904 O O . LEU B 1 180 ? 7.106 -7.554 20.609 1.00 46.36 181 LEU B O 1
ATOM 2909 N N . GLU B 1 181 ? 8.409 -7.540 22.458 1.00 46.94 182 GLU B N 1
ATOM 2910 C CA . GLU B 1 181 ? 9.392 -6.548 21.975 1.00 48.02 182 GLU B CA 1
ATOM 2911 C C . GLU B 1 181 ? 8.777 -5.183 21.596 1.00 48.26 182 GLU B C 1
ATOM 2912 O O . GLU B 1 181 ? 9.336 -4.428 20.790 1.00 48.31 182 GLU B O 1
ATOM 2918 N N . ASP B 1 182 ? 7.631 -4.875 22.193 1.00 48.66 183 ASP B N 1
ATOM 2919 C CA . ASP B 1 182 ? 7.040 -3.559 22.073 1.00 49.12 183 ASP B CA 1
ATOM 2920 C C . ASP B 1 182 ? 7.893 -2.609 22.893 1.00 49.24 183 ASP B C 1
ATOM 2921 O O . ASP B 1 182 ? 7.584 -2.318 24.053 1.00 49.30 183 ASP B O 1
ATOM 2926 N N . SER B 1 183 ? 8.974 -2.138 22.274 1.00 49.49 184 SER B N 1
ATOM 2927 C CA . SER B 1 183 ? 10.031 -1.381 22.959 1.00 49.67 184 SER B CA 1
ATOM 2928 C C . SER B 1 183 ? 9.579 -0.012 23.472 1.00 49.74 184 SER B C 1
ATOM 2929 O O . SER B 1 183 ? 10.248 0.600 24.313 1.00 49.88 184 SER B O 1
ATOM 2932 N N . GLU B 1 184 ? 8.445 0.460 22.959 1.00 49.74 185 GLU B N 1
ATOM 2933 C CA . GLU B 1 184 ? 7.917 1.764 23.326 1.00 49.88 185 GLU B CA 1
ATOM 2934 C C . GLU B 1 184 ? 6.857 1.641 24.418 1.00 49.79 185 GLU B C 1
ATOM 2935 O O . GLU B 1 184 ? 6.753 2.510 25.293 1.00 49.80 185 GLU B O 1
ATOM 2941 N N . ALA B 1 185 ? 6.068 0.568 24.359 1.00 49.49 186 ALA B N 1
ATOM 2942 C CA . ALA B 1 185 ? 5.067 0.298 25.393 1.00 49.23 186 ALA B CA 1
ATOM 2943 C C . ALA B 1 185 ? 5.736 0.044 26.740 1.00 48.89 186 ALA B C 1
ATOM 2944 O O . ALA B 1 185 ? 5.295 0.573 27.759 1.00 48.57 186 ALA B O 1
ATOM 2946 N N . VAL B 1 186 ? 6.809 -0.748 26.729 1.00 48.78 187 VAL B N 1
ATOM 2947 C CA . VAL B 1 186 ? 7.603 -0.999 27.937 1.00 48.70 187 VAL B CA 1
ATOM 2948 C C . VAL B 1 186 ? 8.134 0.317 28.511 1.00 48.73 187 VAL B C 1
ATOM 2949 O O . VAL B 1 186 ? 8.186 0.495 29.729 1.00 48.55 187 VAL B O 1
ATOM 2953 N N . ASN B 1 187 ? 8.499 1.236 27.615 1.00 48.76 188 ASN B N 1
ATOM 2954 C CA . ASN B 1 187 ? 8.950 2.570 27.988 1.00 48.87 188 ASN B CA 1
ATOM 2955 C C . ASN B 1 187 ? 7.841 3.450 28.597 1.00 49.08 188 ASN B C 1
ATOM 2956 O O . ASN B 1 187 ? 8.083 4.163 29.578 1.00 49.02 188 ASN B O 1
ATOM 2961 N N . GLU B 1 188 ? 6.639 3.400 28.015 1.00 49.37 189 GLU B N 1
ATOM 2962 C CA . GLU B 1 188 ? 5.457 4.088 28.573 1.00 49.83 189 GLU B CA 1
ATOM 2963 C C . GLU B 1 188 ? 5.155 3.613 29.999 1.00 49.52 189 GLU B C 1
ATOM 2964 O O . GLU B 1 188 ? 4.787 4.407 30.865 1.00 49.47 189 GLU B O 1
ATOM 2970 N N . LEU B 1 189 ? 5.315 2.311 30.219 1.00 49.51 190 LEU B N 1
ATOM 2971 C CA . LEU B 1 189 ? 5.191 1.702 31.537 1.00 49.49 190 LEU B CA 1
ATOM 2972 C C . LEU B 1 189 ? 6.304 2.130 32.495 1.00 49.61 190 LEU B C 1
ATOM 2973 O O . LEU B 1 189 ? 6.049 2.327 33.681 1.00 49.62 190 LEU B O 1
ATOM 2986 N N . THR B 1 191 ? 7.907 4.952 32.585 1.00 48.58 192 THR B N 1
ATOM 2987 C CA . THR B 1 191 ? 7.651 6.334 32.991 1.00 48.02 192 THR B CA 1
ATOM 2988 C C . THR B 1 191 ? 6.655 6.402 34.137 1.00 47.87 192 THR B C 1
ATOM 2989 O O . THR B 1 191 ? 6.790 7.224 35.037 1.00 47.72 192 THR B O 1
ATOM 2993 N N . ARG B 1 192 ? 5.645 5.539 34.079 1.00 47.91 193 ARG B N 1
ATOM 2994 C CA . ARG B 1 192 ? 4.616 5.460 35.109 1.00 47.74 193 ARG B CA 1
ATOM 2995 C C . ARG B 1 192 ? 5.201 5.041 36.459 1.00 47.94 193 ARG B C 1
ATOM 2996 O O . ARG B 1 192 ? 4.875 5.637 37.489 1.00 47.70 193 ARG B O 1
ATOM 3004 N N . LEU B 1 193 ? 6.069 4.028 36.438 1.00 48.29 194 LEU B N 1
ATOM 3005 C CA . LEU B 1 193 ? 6.714 3.497 37.649 1.00 48.77 194 LEU B CA 1
ATOM 3006 C C . LEU B 1 193 ? 7.505 4.575 38.394 1.00 49.05 194 LEU B C 1
ATOM 3007 O O . LEU B 1 193 ? 7.317 4.775 39.600 1.00 48.92 194 LEU B O 1
ATOM 3012 N N . ASN B 1 194 ? 8.379 5.265 37.663 1.00 49.52 195 ASN B N 1
ATOM 3013 C CA . ASN B 1 194 ? 9.068 6.440 38.178 1.00 50.13 195 ASN B CA 1
ATOM 3014 C C . ASN B 1 194 ? 8.101 7.623 38.224 1.00 50.44 195 ASN B C 1
ATOM 3015 O O . ASN B 1 194 ? 8.164 8.525 37.383 1.00 50.65 195 ASN B O 1
ATOM 3020 N N . GLY B 1 195 ? 7.199 7.609 39.199 1.00 50.70 196 GLY B N 1
ATOM 3021 C CA . GLY B 1 195 ? 6.200 8.664 39.332 1.00 51.10 196 GLY B CA 1
ATOM 3022 C C . GLY B 1 195 ? 5.363 8.533 40.584 1.00 51.48 196 GLY B C 1
ATOM 3023 O O . GLY B 1 195 ? 4.341 9.204 40.723 1.00 51.47 196 GLY B O 1
ATOM 3024 N N . LEU B 1 196 ? 5.800 7.661 41.491 1.00 52.06 197 LEU B N 1
ATOM 3025 C CA . LEU B 1 196 ? 5.128 7.446 42.772 1.00 52.50 197 LEU B CA 1
ATOM 3026 C C . LEU B 1 196 ? 5.972 8.003 43.922 1.00 52.87 197 LEU B C 1
ATOM 3027 O O . LEU B 1 196 ? 6.697 7.258 44.588 1.00 52.94 197 LEU B O 1
ATOM 3032 N N . GLU B 1 197 ? 5.867 9.316 44.141 1.00 53.39 198 GLU B N 1
ATOM 3033 C CA . GLU B 1 197 ? 6.700 10.043 45.119 1.00 53.69 198 GLU B CA 1
ATOM 3034 C C . GLU B 1 197 ? 6.265 9.863 46.586 1.00 53.92 198 GLU B C 1
ATOM 3035 O O . GLU B 1 197 ? 7.025 10.180 47.507 1.00 53.92 198 GLU B O 1
ATOM 3041 N N . HIS B 1 198 ? 5.046 9.364 46.790 1.00 54.18 199 HIS B N 1
ATOM 3042 C CA . HIS B 1 198 ? 4.613 8.850 48.097 1.00 54.34 199 HIS B CA 1
ATOM 3043 C C . HIS B 1 198 ? 3.743 7.602 47.913 1.00 54.33 199 HIS B C 1
ATOM 3044 O O . HIS B 1 198 ? 3.378 7.241 46.786 1.00 54.27 199 HIS B O 1
#

Secondary structure (DSSP, 8-state):
-HHHHHHHHHHHHTSTTTHHHHH--HHHHH---HHHHHHHHHHHHHHHHTT--HHHHHHHHHHH-------HHHHHHHHHHHHHHHHHSPP-HHHHHHHHHHHHHHHHHHT-HHHHHHHHHHHHHHHHHTT-HHHHHHHHHHHHHHHHHTT-HHHHHHHHHHHHHHHHHTT-HHHHHH--TTGGG--/--SHHHHHHHHHHHHHHTTSTTTHHHHH--HHHHH---HHHHHHHHHHHHHHHHTTT-HHHHHHHHHHH-------HHHHHHHHHHHHHHHHTS---HHHHHHHHHHHHHHHHHHT-HHHHHHHHHHHHHHHHHHT-HHHHHHHHHHHHHHHHHHT-HHHHHHHHHHHHHHHHTTT-TTHHHH---STT---

Nearest PDB structures (foldseek):
  3gw4-assembly1_A  TM=1.005E+00  e=1.992E-21  Deinococcus radiodurans R1 = ATCC 13939 = DSM 20539
  4a1s-assembly1_B  TM=8.457E-01  e=2.072E-05  Drosophila melanogaster
  4wng-assembly1_A  TM=8.315E-01  e=1.218E-04  Homo sapiens
  3sf4-assembly1_A  TM=7.221E-01  e=8.472E-05  Homo sapiens
  4i9e-assembly1_B  TM=6.385E-01  e=6.337E-03  Bacillus subtilis subsp. subtilis str. 168

Organism: Deinococcus radiodurans (strain ATCC 13939 / DSM 20539 / JCM 16871 / CCUG 27074 / LMG 4051 / NBRC 15346 / NCIMB 9279 / VKM B-1422 / R1) (NCBI:txid243230)

Solvent-accessible surface area: 18547 Å² total

B-factor: mean 26.42, std 9.11, range [6.9, 63.71]

InterPro domains:
  IPR011990 Tetratricopeptide-like helical domain superfamily [G3DSA:1.25.40.10] (14-210)
  IPR011990 Tetratricopeptide-like helical domain superfamily [SSF48452] (56-205)

=== Feature glossary ===
Feature key, reading from the visual/contextual features back to the raw sequence:

Rendered structure images. Six rendered views show the 3D structure from the faces of a cube — i.e. along ±x, ±y, ±z. Rendering representation is drawn randomly per protein from cartoon (secondary-structure ribbons), sticks (backbone bonds), or molecular surface; coloring is either N→C rainbow (blue at the N-terminus through red at the C-terminus) or one color per chain.

Contact-map, Ramachandran, and PAE plots. The contact map is a binary N×N matrix image: pixel (i, j) is dark where Cα_i and Cα_j are within 8 Å and |i−j|>4. Because the |i−j|>4 filter removes local helical contacts, off-diagonal stripes parallel to the main diagonal indicate parallel β-sheets; stripes perpendicular to it indicate antiparallel β-sheets. The Ramachandran plot scatters every residue's (φ, ψ) pair against the sterically allowed regions. The PAE heatmap renders the predicted-aligned-error matrix.

InterPro / GO / CATH / organism. Database cross-references. InterPro integrates a dozen domain/family signature databases into unified entries with residue-range hits. GO terms attach function/process/location labels with evidence codes. CATH codes position the fold in a four-level structural taxonomy. Organism is the NCBI-taxonomy species name.

Nearest PDB structures. The Foldseek neighbor list gives the closest experimentally determined structures in the PDB, ranked by structural alignment. TM-score near 1 means near-identical fold; near 0.3 means only rough topology match. This is how one finds what a novel AlphaFold prediction most resembles in the solved-structure universe.

Predicted aligned error. PAE(i, j) answers: if I align the predicted and true structures on residue i, how far off (in Å) do I expect residue j to be? A block-diagonal PAE matrix with low values on the blocks and high values off-diagonal is the signature of a multi-domain protein with confidently predicted domains but uncertain inter-domain orientation.

Solvent-accessible surface area. Accessible surface area quantifies burial. A residue with SASA near zero is packed into the hydrophobic core; one with SASA >100 Å² sits on the surface. Computed here via the Shrake–Rupley numerical algorithm with a 1.4 Å probe.

B-factor. B-factor (Debye–Waller factor) reflects atomic displacement in the crystal lattice. It is an experimental observable (units Å²), not a prediction; low values mean the atom is pinned down, high values mean it moves or is heterogeneous across the crystal.

pLDDT. For AlphaFold models, the B-factor field carries pLDDT — the model's own estimate of local accuracy on a 0–100 scale. Regions with pLDDT<50 should be treated as essentially unmodeled; they often correspond to intrinsically disordered segments.

Backbone torsions (φ/ψ). φ (phi) and ψ (psi) are the two rotatable backbone dihedrals per residue: φ is the C(i-1)–N–Cα–C torsion, ψ is the N–Cα–C–N(i+1) torsion, both in degrees on (−180°, 180°]. α-helical residues cluster near (−60°, −45°); β-strand residues near (−120°, +130°). A Ramachandran plot is simply a scatter of (φ, ψ) for every residue.

Radius of gyration, Cα contacts, bounding box. Radius of gyration (Rg) is the root-mean-square distance of Cα atoms from their centroid — a single number for over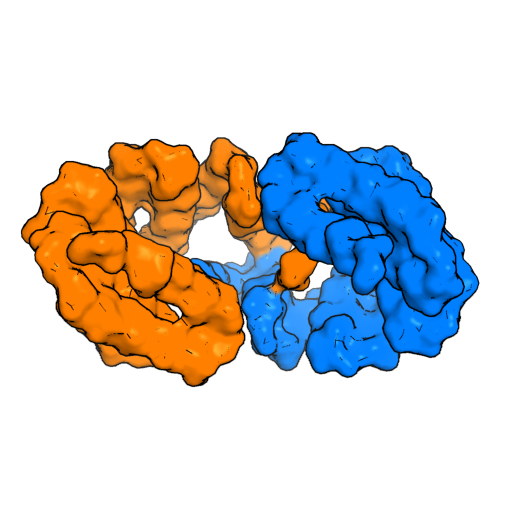all size and compactness. A globular domain of N residues has Rg ≈ 2.2·N^0.38 Å; an extended or disordered chain has a much larger Rg. The Cα contact count is the number of residue pairs whose Cα atoms are within 8 Å and are more than four positions apart in sequence — a standard proxy for tertiary packing density. The bounding box is the smallest axis-aligned box enclosing all Cα atoms.

Secondary structure (3-state, P-SEA). Three-state secondary structure (P-SEA) collapses the eight DSSP classes into helix (a), strand (b), and coil (c). P-SEA assigns these from Cα geometry alone — distances and angles — without requiring backbone oxygens, so it works on any Cα trace.

Secondary structure (8-state, DSSP). DSSP 8-state secondary structure assigns each residue one of H (α-helix), G (3₁₀-helix), I (π-helix), E (extended β-strand), B (isolated β-bridge), T (hydrogen-bonded turn), S (bend), or '-' (coil). The assignment is computed from backbone hydrogen-bond geometry via the Kabsch–Sander algorithm.

Foldseek 3Di. A 3Di character summarizes, for each residue, the relative orientation of the Cα frame of its nearest spatial neighbor. Because it encodes fold topology rather than chemistry, 3Di alignments detect remote structural similarity that sequence alignment misses.

mmCIF coordinates. The mmCIF block holds the 3D Cartesian coordinates of each backbone atom (N, Cα, C, O) in ångströms. mmCIF is the PDB's canonical archive format — a tagged-loop text representation of the atomic model.

Sequence. Sequence gives the chain of amino acids in standard one-letter code (A=alanine, C=cysteine, …, Y=tyrosine), read N→C. It is the only feature that is directly encoded by the gene; all structural features are derived from the folded form of this sequence.